Protein 6HQW (pdb70)

Structure (mmCIF, N/CA/C/O backbone):
data_6HQW
#
_entry.id   6HQW
#
_cell.length_a   113.133
_cell.length_b   113.133
_cell.length_c   72.970
_cell.angle_alpha   90.00
_cell.angle_beta   90.00
_cell.angle_gamma   120.00
#
_symmetry.space_group_name_H-M   'P 32'
#
loop_
_entity.id
_entity.type
_entity.pdbx_description
1 polymer 'Cytochrome P450'
2 non-polymer 'PROTOPORPHYRIN IX CONTAINING FE'
#
loop_
_atom_site.group_PDB
_atom_site.id
_atom_site.type_symbol
_atom_site.label_atom_id
_atom_site.label_alt_id
_atom_site.label_comp_id
_atom_site.label_asym_id
_atom_site.label_entity_id
_atom_site.label_seq_id
_atom_site.pdbx_PDB_ins_code
_atom_site.Cartn_x
_atom_site.Cartn_y
_atom_site.Cartn_z
_atom_site.occupancy
_atom_site.B_iso_or_equiv
_atom_site.auth_seq_id
_atom_site.auth_comp_id
_atom_site.auth_asym_id
_atom_site.auth_atom_id
_atom_site.pdbx_PDB_model_num
ATOM 1 N N . SER A 1 39 ? 61.688 -50.910 9.902 1.00 64.62 39 SER A N 1
ATOM 2 C CA . SER A 1 39 ? 60.487 -50.899 10.791 1.00 63.69 39 SER A CA 1
ATOM 3 C C . SER A 1 39 ? 59.371 -51.797 10.234 1.00 60.83 39 SER A C 1
ATOM 4 O O . SER A 1 39 ? 58.240 -51.337 10.045 1.00 67.68 39 SER A O 1
ATOM 7 N N . HIS A 1 40 ? 59.703 -53.074 9.994 1.00 54.16 40 HIS A N 1
ATOM 8 C CA . HIS A 1 40 ? 58.730 -54.130 9.815 1.00 45.98 40 HIS A CA 1
ATOM 9 C C . HIS A 1 40 ? 57.581 -53.878 10.785 1.00 47.11 40 HIS A C 1
ATOM 10 O O . HIS A 1 40 ? 56.429 -53.859 10.356 1.00 57.03 40 HIS A O 1
ATOM 17 N N . PRO A 1 41 ? 57.836 -53.665 12.105 1.00 40.90 41 PRO A N 1
ATOM 18 C CA . PRO A 1 41 ? 56.753 -53.486 13.069 1.00 39.33 41 PRO A CA 1
ATOM 19 C C . PRO A 1 41 ? 55.772 -52.336 12.776 1.00 42.22 41 PRO A C 1
ATOM 20 O O . PRO A 1 41 ? 54.645 -52.443 13.202 1.00 45.47 41 PRO A O 1
ATOM 24 N N . TRP A 1 42 ? 56.176 -51.263 12.072 1.00 43.86 42 TRP A N 1
ATOM 25 C CA . TRP A 1 42 ? 55.216 -50.197 11.717 1.00 43.98 42 TRP A CA 1
ATOM 26 C C . TRP A 1 42 ? 54.901 -50.186 10.208 1.00 44.48 42 TRP A C 1
ATOM 27 O O . TRP A 1 42 ? 54.291 -49.212 9.665 1.00 40.30 42 TRP A O 1
ATOM 38 N N . ASP A 1 43 ? 55.236 -51.296 9.538 1.00 42.51 43 ASP A N 1
ATOM 39 C CA . ASP A 1 43 ? 54.728 -51.559 8.216 1.00 42.65 43 ASP A CA 1
ATOM 40 C C . ASP A 1 43 ? 53.254 -51.960 8.331 1.00 44.99 43 ASP A C 1
ATOM 41 O O . ASP A 1 43 ? 52.937 -53.109 8.618 1.00 48.21 43 ASP A O 1
ATOM 46 N N . VAL A 1 44 ? 52.373 -50.985 8.086 1.00 47.64 44 VAL A N 1
ATOM 47 C CA . VAL A 1 44 ? 50.916 -51.133 8.175 1.00 46.17 44 VAL A CA 1
ATOM 48 C C . VAL A 1 44 ? 50.304 -51.253 6.768 1.00 47.02 44 VAL A C 1
ATOM 49 O O . VAL A 1 44 ? 49.114 -51.007 6.628 1.00 45.23 44 VAL A O 1
ATOM 53 N N . SER A 1 45 ? 51.106 -51.598 5.743 1.00 49.16 45 SER A N 1
ATOM 54 C CA . SER A 1 45 ? 50.588 -51.832 4.368 1.00 49.74 45 SER A CA 1
ATOM 55 C C . SER A 1 45 ? 50.057 -53.269 4.248 1.00 47.99 45 SER A C 1
ATOM 56 O O . SER A 1 45 ? 49.279 -53.562 3.340 1.00 49.15 45 SER A O 1
ATOM 59 N N . ARG A 1 46 ? 50.462 -54.143 5.181 1.00 43.92 46 ARG A N 1
ATOM 60 C CA . ARG A 1 46 ? 49.941 -55.511 5.278 1.00 45.44 46 ARG A CA 1
ATOM 61 C C . ARG A 1 46 ? 48.420 -55.512 5.485 1.00 46.89 46 ARG A C 1
ATOM 62 O O . ARG A 1 46 ? 47.880 -54.779 6.316 1.00 47.11 46 ARG A O 1
ATOM 70 N N . SER A 1 47 ? 47.739 -56.384 4.742 1.00 46.38 47 SER A N 1
ATOM 71 C CA . SER A 1 47 ? 46.302 -56.366 4.665 1.00 45.59 47 SER A CA 1
ATOM 72 C C . SER A 1 47 ? 45.681 -57.161 5.819 1.00 42.69 47 SER A C 1
ATOM 73 O O . SER A 1 47 ? 44.530 -56.910 6.164 1.00 40.84 47 SER A O 1
ATOM 76 N N . ASP A 1 48 ? 46.431 -58.109 6.402 1.00 41.82 48 ASP A N 1
ATOM 77 C CA . ASP A 1 48 ? 45.918 -58.949 7.515 1.00 42.61 48 ASP A CA 1
ATOM 78 C C . ASP A 1 48 ? 45.278 -58.074 8.588 1.00 42.59 48 ASP A C 1
ATOM 79 O O . ASP A 1 48 ? 44.137 -58.324 8.965 1.00 46.60 48 ASP A O 1
ATOM 84 N N . ILE A 1 49 ? 46.005 -57.034 9.022 1.00 42.34 49 ILE A N 1
ATOM 85 C CA . ILE A 1 49 ? 45.678 -56.249 10.221 1.00 37.70 49 ILE A CA 1
ATOM 86 C C . ILE A 1 49 ? 44.356 -55.519 10.021 1.00 36.13 49 ILE A C 1
ATOM 87 O O . ILE A 1 49 ? 43.742 -55.142 10.971 1.00 38.75 49 ILE A O 1
ATOM 92 N N . TYR A 1 50 ? 43.952 -55.309 8.771 1.00 40.57 50 TYR A N 1
ATOM 93 C CA . TYR A 1 50 ? 42.649 -54.715 8.442 1.00 42.62 50 TYR A CA 1
ATOM 94 C C . TYR A 1 50 ? 41.582 -55.811 8.360 1.00 43.80 50 TYR A C 1
ATOM 95 O O . TYR A 1 50 ? 40.462 -55.582 8.758 1.00 44.85 50 TYR A O 1
ATOM 104 N N . VAL A 1 51 ? 41.954 -56.992 7.858 1.00 47.82 51 VAL A N 1
ATOM 105 C CA . VAL A 1 51 ? 41.057 -58.145 7.789 1.00 47.11 51 VAL A CA 1
ATOM 106 C C . VAL A 1 51 ? 40.848 -58.679 9.205 1.00 48.92 51 VAL A C 1
ATOM 107 O O . VAL A 1 51 ? 39.723 -58.934 9.597 1.00 53.55 51 VAL A O 1
ATOM 111 N N . GLU A 1 52 ? 41.950 -58.819 9.952 1.00 46.16 52 GLU A N 1
ATOM 112 C CA . GLU A 1 52 ? 41.938 -59.288 11.333 1.00 45.00 52 GLU A CA 1
ATOM 113 C C . GLU A 1 52 ? 41.509 -58.165 12.283 1.00 46.30 52 GLU A C 1
ATOM 114 O O . GLU A 1 52 ? 41.310 -58.394 13.442 1.00 46.36 52 GLU A O 1
ATOM 120 N N . ASP A 1 53 ? 41.383 -56.942 11.773 1.00 50.53 53 ASP A N 1
ATOM 121 C CA . ASP A 1 53 ? 40.795 -55.820 12.507 1.00 45.91 53 ASP A CA 1
ATOM 122 C C . ASP A 1 53 ? 41.546 -55.627 13.814 1.00 43.60 53 ASP A C 1
ATOM 123 O O . ASP A 1 53 ? 40.935 -55.719 14.860 1.00 48.69 53 ASP A O 1
ATOM 128 N N . ARG A 1 54 ? 42.854 -55.356 13.719 1.00 41.56 54 ARG A N 1
ATOM 129 C CA . ARG A 1 54 ? 43.727 -55.261 14.881 1.00 41.23 54 ARG A CA 1
ATOM 130 C C . ARG A 1 54 ? 44.820 -54.203 14.643 1.00 41.65 54 ARG A C 1
ATOM 131 O O . ARG A 1 54 ? 45.931 -54.323 15.162 1.00 41.76 54 ARG A O 1
ATOM 139 N N . TRP A 1 55 ? 44.477 -53.162 13.871 1.00 42.90 55 TRP A N 1
ATOM 140 C CA . TRP A 1 55 ? 45.392 -52.046 13.489 1.00 43.21 55 TRP A CA 1
ATOM 141 C C . TRP A 1 55 ? 45.434 -50.977 14.596 1.00 43.39 55 TRP A C 1
ATOM 142 O O . TRP A 1 55 ? 46.472 -50.390 14.871 1.00 46.38 55 TRP A O 1
ATOM 153 N N . GLN A 1 56 ? 44.273 -50.735 15.203 1.00 41.14 56 GLN A N 1
ATOM 154 C CA . GLN A 1 56 ? 44.085 -49.964 16.437 1.00 41.02 56 GLN A CA 1
ATOM 155 C C . GLN A 1 56 ? 45.373 -49.869 17.264 1.00 38.39 56 GLN A C 1
ATOM 156 O O . GLN A 1 56 ? 45.961 -48.796 17.294 1.00 43.24 56 GLN A O 1
ATOM 162 N N . PRO A 1 57 ? 45.881 -50.920 17.958 1.00 38.49 57 PRO A N 1
ATOM 163 C CA . PRO A 1 57 ? 47.004 -50.744 18.884 1.00 38.26 57 PRO A CA 1
ATOM 164 C C . PRO A 1 57 ? 48.260 -50.199 18.192 1.00 41.50 57 PRO A C 1
ATOM 165 O O . PRO A 1 57 ? 49.023 -49.463 18.808 1.00 47.32 57 PRO A O 1
ATOM 169 N N . ILE A 1 58 ? 48.436 -50.569 16.915 1.00 43.13 58 ILE A N 1
ATOM 170 C CA . ILE A 1 58 ? 49.617 -50.237 16.113 1.00 43.58 58 ILE A CA 1
ATOM 171 C C . ILE A 1 58 ? 49.643 -48.721 15.817 1.00 41.42 58 ILE A C 1
ATOM 172 O O . ILE A 1 58 ? 50.644 -48.028 16.064 1.00 43.18 58 ILE A O 1
ATOM 177 N N . PHE A 1 59 ? 48.546 -48.192 15.283 1.00 36.10 59 PHE A N 1
ATOM 178 C CA . PHE A 1 59 ? 48.498 -46.796 14.946 1.00 37.78 59 PHE A CA 1
ATOM 179 C C . PHE A 1 59 ? 48.486 -45.931 16.211 1.00 38.12 59 PHE A C 1
ATOM 180 O O . PHE A 1 59 ? 48.828 -44.776 16.149 1.00 41.92 59 PHE A O 1
ATOM 188 N N . ALA A 1 60 ? 48.095 -46.506 17.353 1.00 39.52 60 ALA A N 1
ATOM 189 C CA . ALA A 1 60 ? 48.103 -45.814 18.659 1.00 37.42 60 ALA A CA 1
ATOM 190 C C . ALA A 1 60 ? 49.549 -45.634 19.155 1.00 37.26 60 ALA A C 1
ATOM 191 O O . ALA A 1 60 ? 49.942 -44.569 19.671 1.00 37.02 60 ALA A O 1
ATOM 193 N N . GLU A 1 61 ? 50.341 -46.696 19.004 1.00 34.84 61 GLU A N 1
ATOM 194 C CA . GLU A 1 61 ? 51.741 -46.635 19.303 1.00 36.30 61 GLU A CA 1
ATOM 195 C C . GLU A 1 61 ? 52.366 -45.497 18.481 1.00 37.51 61 GLU A C 1
ATOM 196 O O . GLU A 1 61 ? 53.001 -44.610 19.043 1.00 38.52 61 GLU A O 1
ATOM 202 N N . MET A 1 62 ? 52.154 -45.516 17.163 1.00 38.66 62 MET A N 1
ATOM 203 C CA . MET A 1 62 ? 52.685 -44.485 16.259 1.00 42.05 62 MET A CA 1
ATOM 204 C C . MET A 1 62 ? 52.267 -43.070 16.705 1.00 37.90 62 MET A C 1
ATOM 205 O O . MET A 1 62 ? 53.092 -42.142 16.765 1.00 32.38 62 MET A O 1
ATOM 210 N N . ARG A 1 63 ? 50.974 -42.910 16.987 1.00 35.87 63 ARG A N 1
ATOM 211 C CA . ARG A 1 63 ? 50.388 -41.622 17.340 1.00 39.11 63 ARG A CA 1
ATOM 212 C C . ARG A 1 63 ? 51.030 -41.056 18.622 1.00 42.27 63 ARG A C 1
ATOM 213 O O . ARG A 1 63 ? 51.169 -39.811 18.783 1.00 43.07 63 ARG A O 1
ATOM 221 N N . ALA A 1 64 ? 51.400 -41.969 19.528 1.00 41.31 64 ALA A N 1
ATOM 222 C CA . ALA A 1 64 ? 52.032 -41.658 20.798 1.00 40.84 64 ALA A CA 1
ATOM 223 C C . ALA A 1 64 ? 53.542 -41.378 20.618 1.00 39.70 64 ALA A C 1
ATOM 224 O O . ALA A 1 64 ? 54.034 -40.394 21.125 1.00 40.28 64 ALA A O 1
ATOM 226 N N . LYS A 1 65 ? 54.280 -42.237 19.908 1.00 38.10 65 LYS A N 1
ATOM 227 C CA . LYS A 1 65 ? 55.748 -42.156 19.898 1.00 41.51 65 LYS A CA 1
ATOM 228 C C . LYS A 1 65 ? 56.293 -41.386 18.677 1.00 43.45 65 LYS A C 1
ATOM 229 O O . LYS A 1 65 ? 57.299 -40.688 18.798 1.00 42.75 65 LYS A O 1
ATOM 235 N N . ALA A 1 66 ? 55.661 -41.505 17.501 1.00 47.13 66 ALA A N 1
ATOM 236 C CA . ALA A 1 66 ? 56.185 -40.863 16.258 1.00 43.77 66 ALA A CA 1
ATOM 237 C C . ALA A 1 66 ? 55.104 -40.802 15.181 1.00 42.26 66 ALA A C 1
ATOM 238 O O . ALA A 1 66 ? 55.127 -41.592 14.236 1.00 43.42 66 ALA A O 1
ATOM 240 N N . PRO A 1 67 ? 54.156 -39.841 15.282 1.00 36.52 67 PRO A N 1
ATOM 241 C CA . PRO A 1 67 ? 53.093 -39.677 14.292 1.00 36.81 67 PRO A CA 1
ATOM 242 C C . PRO A 1 67 ? 53.560 -39.722 12.823 1.00 40.92 67 PRO A C 1
ATOM 243 O O . PRO A 1 67 ? 52.823 -40.227 11.922 1.00 41.39 67 PRO A O 1
ATOM 247 N N . VAL A 1 68 ? 54.763 -39.187 12.575 1.00 41.03 68 VAL A N 1
ATOM 248 C CA . VAL A 1 68 ? 55.448 -39.325 11.281 1.00 43.30 68 VAL A CA 1
ATOM 249 C C . VAL A 1 68 ? 56.709 -40.176 11.498 1.00 45.39 68 VAL A C 1
ATOM 250 O O . VAL A 1 68 ? 57.443 -39.976 12.462 1.00 53.39 68 VAL A O 1
ATOM 254 N N . ASN A 1 69 ? 56.921 -41.162 10.622 1.00 45.98 69 ASN A N 1
ATOM 255 C CA . ASN A 1 69 ? 57.949 -42.199 10.812 1.00 43.73 69 ASN A CA 1
ATOM 256 C C . ASN A 1 69 ? 58.152 -42.896 9.473 1.00 42.56 69 ASN A C 1
ATOM 257 O O . ASN A 1 69 ? 57.214 -43.043 8.720 1.00 45.78 69 ASN A O 1
ATOM 262 N N . ARG A 1 70 ? 59.382 -43.307 9.192 1.00 45.08 70 ARG A N 1
ATOM 263 C CA . ARG A 1 70 ? 59.725 -43.843 7.885 1.00 49.47 70 ARG A CA 1
ATOM 264 C C . ARG A 1 70 ? 59.807 -45.379 7.940 1.00 49.55 70 ARG A C 1
ATOM 265 O O . ARG A 1 70 ? 60.469 -45.969 8.796 1.00 51.88 70 ARG A O 1
ATOM 273 N N . VAL A 1 71 ? 59.118 -46.013 6.994 1.00 47.91 71 VAL A N 1
ATOM 274 C CA . VAL A 1 71 ? 59.103 -47.444 6.811 1.00 46.76 71 VAL A CA 1
ATOM 275 C C . VAL A 1 71 ? 60.139 -47.738 5.726 1.00 45.32 71 VAL A C 1
ATOM 276 O O . VAL A 1 71 ? 59.939 -47.318 4.590 1.00 43.70 71 VAL A O 1
ATOM 280 N N . PRO A 1 72 ? 61.317 -48.336 6.054 1.00 44.71 72 PRO A N 1
ATOM 281 C CA . PRO A 1 72 ? 62.402 -48.576 5.086 1.00 43.93 72 PRO A CA 1
ATOM 282 C C . PRO A 1 72 ? 62.171 -49.517 3.893 1.00 47.92 72 PRO A C 1
ATOM 283 O O . PRO A 1 72 ? 62.768 -49.325 2.833 1.00 52.14 72 PRO A O 1
ATOM 287 N N . ASP A 1 73 ? 61.323 -50.528 4.056 1.00 50.41 73 ASP A N 1
ATOM 288 C CA . ASP A 1 73 ? 61.039 -51.433 2.958 1.00 50.88 73 ASP A CA 1
ATOM 289 C C . ASP A 1 73 ? 59.741 -52.200 3.234 1.00 45.52 73 ASP A C 1
ATOM 290 O O . ASP A 1 73 ? 59.367 -52.496 4.384 1.00 45.81 73 ASP A O 1
ATOM 295 N N . SER A 1 74 ? 59.053 -52.506 2.140 1.00 37.39 74 SER A N 1
ATOM 296 C CA . SER A 1 74 ? 57.769 -53.090 2.172 1.00 36.18 74 SER A CA 1
ATOM 297 C C . SER A 1 74 ? 57.445 -53.551 0.763 1.00 37.26 74 SER A C 1
ATOM 298 O O . SER A 1 74 ? 58.055 -53.083 -0.182 1.00 39.95 74 SER A O 1
ATOM 301 N N . PRO A 1 75 ? 56.444 -54.416 0.545 1.00 37.14 75 PRO A N 1
ATOM 302 C CA . PRO A 1 75 ? 56.015 -54.731 -0.811 1.00 39.68 75 PRO A CA 1
ATOM 303 C C . PRO A 1 75 ? 55.688 -53.474 -1.633 1.00 44.27 75 PRO A C 1
ATOM 304 O O . PRO A 1 75 ? 55.302 -53.577 -2.806 1.00 51.25 75 PRO A O 1
ATOM 308 N N . TYR A 1 76 ? 55.833 -52.303 -1.008 1.00 45.30 76 TYR A N 1
ATOM 309 C CA . TYR A 1 76 ? 55.592 -51.029 -1.640 1.00 44.02 76 TYR A CA 1
ATOM 310 C C . TYR A 1 76 ? 56.790 -50.070 -1.477 1.00 44.63 76 TYR A C 1
ATOM 311 O O . TYR A 1 76 ? 56.633 -48.856 -1.513 1.00 51.10 76 TYR A O 1
ATOM 320 N N . GLY A 1 77 ? 57.999 -50.605 -1.308 1.00 43.47 77 GLY A N 1
ATOM 321 C CA . GLY A 1 77 ? 59.187 -49.789 -1.106 1.00 43.00 77 GLY A CA 1
ATOM 322 C C . GLY A 1 77 ? 59.124 -49.046 0.213 1.00 44.52 77 GLY A C 1
ATOM 323 O O . GLY A 1 77 ? 58.322 -49.399 1.070 1.00 47.65 77 GLY A O 1
ATOM 324 N N . ALA A 1 78 ? 59.984 -48.030 0.368 1.00 44.50 78 ALA A N 1
ATOM 325 C CA . ALA A 1 78 ? 59.996 -47.181 1.547 1.00 41.60 78 ALA A CA 1
ATOM 326 C C . ALA A 1 78 ? 58.877 -46.137 1.417 1.00 44.77 78 ALA A C 1
ATOM 327 O O . ALA A 1 78 ? 58.380 -45.877 0.315 1.00 51.81 78 ALA A O 1
ATOM 329 N N . TYR A 1 79 ? 58.465 -45.584 2.565 1.00 42.51 79 TYR A N 1
ATOM 330 C CA . TYR A 1 79 ? 57.375 -44.629 2.658 1.00 39.86 79 TYR A CA 1
ATOM 331 C C . TYR A 1 79 ? 57.235 -44.104 4.103 1.00 38.32 79 TYR A C 1
ATOM 332 O O . TYR A 1 79 ? 57.625 -44.750 5.068 1.00 40.30 79 TYR A O 1
ATOM 341 N N . TRP A 1 80 ? 56.593 -42.948 4.236 1.00 32.77 80 TRP A N 1
ATOM 342 C CA . TRP A 1 80 ? 56.270 -42.381 5.495 1.00 33.51 80 TRP A CA 1
ATOM 343 C C . TRP A 1 80 ? 54.796 -42.610 5.876 1.00 36.56 80 TRP A C 1
ATOM 344 O O . TRP A 1 80 ? 53.833 -42.272 5.146 1.00 34.00 80 TRP A O 1
ATOM 355 N N . ASN A 1 81 ? 54.618 -43.113 7.096 1.00 40.61 81 ASN A N 1
ATOM 356 C CA . ASN A 1 81 ? 53.365 -43.020 7.806 1.00 4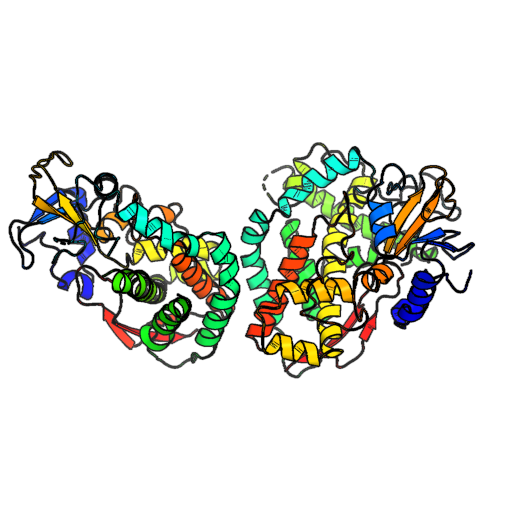0.36 81 ASN A CA 1
ATOM 357 C C . ASN A 1 81 ? 53.151 -41.556 8.208 1.00 42.33 81 ASN A C 1
ATOM 358 O O . ASN A 1 81 ? 54.067 -40.937 8.736 1.00 49.75 81 ASN A O 1
ATOM 363 N N . VAL A 1 82 ? 51.973 -41.011 7.896 1.00 37.85 82 VAL A N 1
ATOM 364 C CA . VAL A 1 82 ? 51.470 -39.799 8.500 1.00 38.27 82 VAL A CA 1
ATOM 365 C C . VAL A 1 82 ? 50.179 -40.188 9.220 1.00 42.09 82 VAL A C 1
ATOM 366 O O . VAL A 1 82 ? 49.168 -40.569 8.560 1.00 39.51 82 VAL A O 1
ATOM 370 N N . ALA A 1 83 ? 50.205 -40.088 10.557 1.00 41.05 83 ALA A N 1
ATOM 371 C CA . ALA A 1 83 ? 49.283 -40.867 11.369 1.00 39.77 83 ALA A CA 1
ATOM 372 C C . ALA A 1 83 ? 48.392 -40.017 12.283 1.00 36.54 83 ALA A C 1
ATOM 373 O O . ALA A 1 83 ? 47.439 -40.547 12.826 1.00 36.12 83 ALA A O 1
ATOM 375 N N . SER A 1 84 ? 48.700 -38.733 12.469 1.00 35.56 84 SER A N 1
ATOM 376 C CA . SER A 1 84 ? 47.928 -37.893 13.385 1.00 36.37 84 SER A CA 1
ATOM 377 C C . SER A 1 84 ? 46.908 -37.091 12.586 1.00 36.33 84 SER A C 1
ATOM 378 O O . SER A 1 84 ? 46.924 -37.063 11.373 1.00 35.32 84 SER A O 1
ATOM 381 N N . HIS A 1 85 ? 46.008 -36.430 13.298 1.00 39.76 85 HIS A N 1
ATOM 382 C CA . HIS A 1 85 ? 44.956 -35.698 12.633 1.00 40.37 85 HIS A CA 1
ATOM 383 C C . HIS A 1 85 ? 45.563 -34.445 11.975 1.00 41.34 85 HIS A C 1
ATOM 384 O O . HIS A 1 85 ? 45.348 -34.208 10.808 1.00 40.45 85 HIS A O 1
ATOM 391 N N . LYS A 1 86 ? 46.390 -33.704 12.723 1.00 44.85 86 LYS A N 1
ATOM 392 C CA . LYS A 1 86 ? 46.895 -32.377 12.326 1.00 48.57 86 LYS A CA 1
ATOM 393 C C . LYS A 1 86 ? 47.890 -32.501 11.160 1.00 49.20 86 LYS A C 1
ATOM 394 O O . LYS A 1 86 ? 47.881 -31.657 10.244 1.00 47.63 86 LYS A O 1
ATOM 400 N N . ALA A 1 87 ? 48.732 -33.547 11.190 1.00 45.34 87 ALA A N 1
ATOM 401 C CA . ALA A 1 87 ? 49.747 -33.783 10.137 1.00 43.15 87 ALA A CA 1
ATOM 402 C C . ALA A 1 87 ? 49.084 -34.138 8.793 1.00 40.62 87 ALA A C 1
ATOM 403 O O . ALA A 1 87 ? 49.580 -33.770 7.735 1.00 41.01 87 ALA A O 1
ATOM 405 N N . ILE A 1 88 ? 47.974 -34.876 8.821 1.00 35.78 88 ILE A N 1
ATOM 406 C CA . ILE A 1 88 ? 47.266 -35.152 7.595 1.00 35.95 88 ILE A CA 1
ATOM 407 C C . ILE A 1 88 ? 46.694 -33.844 7.060 1.00 37.55 88 ILE A C 1
ATOM 408 O O . ILE A 1 88 ? 46.811 -33.570 5.884 1.00 39.75 88 ILE A O 1
ATOM 413 N N . MET A 1 89 ? 46.005 -33.091 7.922 1.00 39.38 89 MET A N 1
ATOM 414 C CA . MET A 1 89 ? 45.396 -31.852 7.510 1.00 37.77 89 MET A CA 1
ATOM 415 C C . MET A 1 89 ? 46.502 -30.944 6.971 1.00 37.01 89 MET A C 1
ATOM 416 O O . MET A 1 89 ? 46.348 -30.317 5.929 1.00 37.58 89 MET A O 1
ATOM 421 N N . HIS A 1 90 ? 47.637 -30.926 7.675 1.00 34.62 90 HIS A N 1
ATOM 422 C CA . HIS A 1 90 ? 48.774 -30.130 7.257 1.00 36.44 90 HIS A CA 1
ATOM 423 C C . HIS A 1 90 ? 49.229 -30.497 5.838 1.00 36.75 90 HIS A C 1
ATOM 424 O O . HIS A 1 90 ? 49.258 -29.643 4.971 1.00 40.42 90 HIS A O 1
ATOM 431 N N . VAL A 1 91 ? 49.627 -31.758 5.644 1.00 36.45 91 VAL A N 1
ATOM 432 C CA . VAL A 1 91 ? 50.169 -32.253 4.407 1.00 35.31 91 VAL A CA 1
ATOM 433 C C . VAL A 1 91 ? 49.202 -31.899 3.287 1.00 35.23 91 VAL A C 1
ATOM 434 O O . VAL A 1 91 ? 49.603 -31.520 2.199 1.00 42.23 91 VAL A O 1
ATOM 438 N N . GLU A 1 92 ? 47.917 -32.088 3.567 1.00 33.73 92 GLU A N 1
ATOM 439 C CA . GLU A 1 92 ? 46.928 -32.176 2.538 1.00 33.83 92 GLU A CA 1
ATOM 440 C C . GLU A 1 92 ? 46.622 -30.743 2.090 1.00 31.33 92 GLU A C 1
ATOM 441 O O . GLU A 1 92 ? 46.169 -30.504 0.986 1.00 28.94 92 GLU A O 1
ATOM 447 N N . SER A 1 93 ? 46.920 -29.785 2.969 1.00 31.88 93 SER A N 1
ATOM 448 C CA . SER A 1 93 ? 46.792 -28.366 2.666 1.00 33.26 93 SER A CA 1
ATOM 449 C C . SER A 1 93 ? 48.005 -27.796 1.895 1.00 33.12 93 SER A C 1
ATOM 450 O O . SER A 1 93 ? 47.979 -26.620 1.608 1.00 34.38 93 SER A O 1
ATOM 453 N N . LEU A 1 94 ? 49.055 -28.580 1.584 1.00 32.11 94 LEU A N 1
ATOM 454 C CA . LEU A 1 94 ? 50.143 -28.128 0.673 1.00 34.72 94 LEU A CA 1
ATOM 455 C C . LEU A 1 94 ? 50.323 -29.143 -0.451 1.00 33.73 94 LEU A C 1
ATOM 456 O O . LEU A 1 94 ? 51.206 -29.995 -0.389 1.00 32.32 94 LEU A O 1
ATOM 461 N N . PRO A 1 95 ? 49.494 -29.077 -1.511 1.00 32.99 95 PRO A N 1
ATOM 462 C CA . PRO A 1 95 ? 49.604 -29.988 -2.651 1.00 34.24 95 PRO A CA 1
ATOM 463 C C . PRO A 1 95 ? 50.742 -29.719 -3.644 1.00 36.68 95 PRO A C 1
ATOM 464 O O . PRO A 1 95 ? 51.171 -30.610 -4.345 1.00 33.86 95 PRO A O 1
ATOM 468 N N . GLU A 1 96 ? 51.216 -28.477 -3.704 1.00 48.67 96 GLU A N 1
ATOM 469 C CA . GLU A 1 96 ? 52.362 -28.120 -4.570 1.00 54.15 96 GLU A CA 1
ATOM 470 C C . GLU A 1 96 ? 53.637 -28.832 -4.063 1.00 51.19 96 GLU A C 1
ATOM 471 O O . GLU A 1 96 ? 54.546 -29.130 -4.852 1.00 50.06 96 GLU A O 1
ATOM 477 N N . LEU A 1 97 ? 53.652 -29.142 -2.756 1.00 48.90 97 LEU A N 1
ATOM 478 C CA . LEU A 1 97 ? 54.783 -29.656 -1.976 1.00 43.87 97 LEU A CA 1
ATOM 479 C C . LEU A 1 97 ? 54.580 -31.138 -1.618 1.00 43.44 97 LEU A C 1
ATOM 480 O O . LEU A 1 97 ? 55.536 -31.889 -1.512 1.00 49.10 97 LEU A O 1
ATOM 485 N N . PHE A 1 98 ? 53.333 -31.555 -1.386 1.00 37.63 98 PHE A N 1
ATOM 486 C CA . PHE A 1 98 ? 53.004 -32.979 -1.352 1.00 36.08 98 PHE A CA 1
ATOM 487 C C . PHE A 1 98 ? 52.038 -33.278 -2.506 1.00 32.48 98 PHE A C 1
ATOM 488 O O . PHE A 1 98 ? 50.817 -33.061 -2.389 1.00 37.02 98 PHE A O 1
ATOM 496 N N . SER A 1 99 ? 52.594 -33.731 -3.626 1.00 27.59 99 SER A N 1
ATOM 497 C CA . SER A 1 99 ? 51.846 -33.841 -4.859 1.00 27.76 99 SER A CA 1
ATOM 498 C C . SER A 1 99 ? 51.042 -35.125 -4.848 1.00 29.32 99 SER A C 1
ATOM 499 O O . SER A 1 99 ? 51.450 -36.144 -4.254 1.00 32.18 99 SER A O 1
ATOM 502 N N . SER A 1 100 ? 49.936 -35.067 -5.588 1.00 30.45 100 SER A N 1
ATOM 503 C CA . SER A 1 100 ? 49.060 -36.181 -5.746 1.00 31.24 100 SER A CA 1
ATOM 504 C C . SER A 1 100 ? 48.951 -36.534 -7.233 1.00 32.76 100 SER A C 1
ATOM 505 O O . SER A 1 100 ? 48.033 -37.217 -7.630 1.00 35.68 100 SER A O 1
ATOM 508 N N . SER A 1 101 ? 49.948 -36.106 -8.024 1.00 35.73 101 SER A N 1
ATOM 509 C CA . SER A 1 101 ? 50.024 -36.315 -9.485 1.00 35.27 101 SER A CA 1
ATOM 510 C C . SER A 1 101 ? 50.383 -37.771 -9.811 1.00 34.18 101 SER A C 1
ATOM 511 O O . SER A 1 101 ? 51.327 -38.319 -9.253 1.00 30.99 101 SER A O 1
ATOM 514 N N . TRP A 1 102 ? 49.638 -38.353 -10.758 1.00 35.21 102 TRP A N 1
ATOM 515 C CA . TRP A 1 102 ? 49.936 -39.659 -11.388 1.00 37.60 102 TRP A CA 1
ATOM 516 C C . TRP A 1 102 ? 51.383 -39.792 -11.918 1.00 37.17 102 TRP A C 1
ATOM 517 O O . TRP A 1 102 ? 51.971 -40.882 -11.893 1.00 36.08 102 TRP A O 1
ATOM 528 N N . GLN A 1 103 ? 51.962 -38.697 -12.406 1.00 36.65 103 GLN A N 1
ATOM 529 C CA . GLN A 1 103 ? 53.342 -38.670 -12.841 1.00 37.88 103 GLN A CA 1
ATOM 530 C C . GLN A 1 103 ? 54.246 -39.226 -11.737 1.00 39.94 103 GLN A C 1
ATOM 531 O O . GLN A 1 103 ? 55.042 -40.115 -11.985 1.00 43.27 103 GLN A O 1
ATOM 537 N N . TYR A 1 104 ? 54.104 -38.690 -10.521 1.00 45.42 104 TYR A N 1
ATOM 538 C CA . TYR A 1 104 ? 54.883 -39.121 -9.341 1.00 41.72 104 TYR A CA 1
ATOM 539 C C . TYR A 1 104 ? 54.449 -40.494 -8.865 1.00 38.27 104 TYR A C 1
ATOM 540 O O . TYR A 1 104 ? 55.204 -41.130 -8.201 1.00 43.32 104 TYR A O 1
ATOM 549 N N . GLY A 1 105 ? 53.206 -40.886 -9.146 1.00 38.67 105 GLY A N 1
ATOM 550 C CA . GLY A 1 105 ? 52.772 -42.272 -8.874 1.00 41.09 105 GLY A CA 1
ATOM 551 C C . GLY A 1 105 ? 51.302 -42.439 -8.516 1.00 38.81 105 GLY A C 1
ATOM 552 O O . GLY A 1 105 ? 50.866 -43.572 -8.267 1.00 36.08 105 GLY A O 1
ATOM 553 N N . GLY A 1 106 ? 50.550 -41.330 -8.484 1.00 39.55 106 GLY A N 1
ATOM 554 C CA . GLY A 1 106 ? 49.137 -41.323 -8.112 1.00 42.02 106 GLY A CA 1
ATOM 555 C C . GLY A 1 106 ? 48.944 -41.257 -6.605 1.00 44.04 106 GLY A C 1
ATOM 556 O O . GLY A 1 106 ? 49.889 -40.929 -5.840 1.00 48.77 106 GLY A O 1
ATOM 557 N N . ILE A 1 107 ? 47.736 -41.611 -6.164 1.00 41.98 107 ILE A N 1
ATOM 558 C CA . ILE A 1 107 ? 47.278 -41.214 -4.840 1.00 46.83 107 ILE A CA 1
ATOM 559 C C . ILE A 1 107 ? 47.149 -42.425 -3.911 1.00 46.32 107 ILE A C 1
ATOM 560 O O . ILE A 1 107 ? 46.598 -42.288 -2.838 1.00 43.78 107 ILE A O 1
ATOM 565 N N . THR A 1 108 ? 47.691 -43.578 -4.316 1.00 48.12 108 THR A N 1
ATOM 566 C CA . THR A 1 108 ? 47.648 -44.810 -3.524 1.00 48.92 108 THR A CA 1
ATOM 567 C C . THR A 1 108 ? 49.068 -45.169 -3.056 1.00 46.91 108 THR A C 1
ATOM 568 O O . THR A 1 108 ? 50.024 -44.553 -3.479 1.00 49.10 108 THR A O 1
ATOM 572 N N . ILE A 1 109 ? 49.195 -46.210 -2.228 1.00 42.65 109 ILE A N 1
ATOM 573 C CA . ILE A 1 109 ? 50.503 -46.633 -1.693 1.00 43.33 109 ILE A CA 1
ATOM 574 C C . ILE A 1 109 ? 51.280 -47.505 -2.718 1.00 47.47 109 ILE A C 1
ATOM 575 O O . ILE A 1 109 ? 52.477 -47.769 -2.585 1.00 42.62 109 ILE A O 1
ATOM 580 N N . GLY A 1 110 ? 50.608 -47.950 -3.779 1.00 52.32 110 GLY A N 1
ATOM 581 C CA . GLY A 1 110 ? 51.253 -48.663 -4.863 1.00 56.03 110 GLY A CA 1
ATOM 582 C C . GLY A 1 110 ? 51.813 -47.738 -5.934 1.00 57.56 110 GLY A C 1
ATOM 583 O O . GLY A 1 110 ? 51.293 -46.645 -6.151 1.00 61.32 110 GLY A O 1
ATOM 584 N N . ASP A 1 111 ? 52.863 -48.229 -6.608 1.00 59.80 111 ASP A N 1
ATOM 585 C CA . ASP A 1 111 ? 53.561 -47.583 -7.686 1.00 63.08 111 ASP A CA 1
ATOM 586 C C . ASP A 1 111 ? 53.637 -48.546 -8.868 1.00 75.28 111 ASP A C 1
ATOM 587 O O . ASP A 1 111 ? 53.873 -49.738 -8.687 1.00 84.13 111 ASP A O 1
ATOM 592 N N . PRO A 1 112 ? 53.479 -48.042 -10.114 1.00 82.65 112 PRO A N 1
ATOM 593 C CA . PRO A 1 112 ? 53.245 -48.876 -11.296 1.00 80.07 112 PRO A CA 1
ATOM 594 C C . PRO A 1 112 ? 54.029 -50.168 -11.530 1.00 82.64 112 PRO A C 1
ATOM 595 O O . PRO A 1 112 ? 53.442 -51.244 -11.580 1.00 70.89 112 PRO A O 1
ATOM 599 N N . PRO A 1 113 ? 55.358 -50.119 -11.777 1.00 103.67 113 PRO A N 1
ATOM 600 C CA . PRO A 1 113 ? 55.993 -51.108 -12.647 1.00 105.22 113 PRO A CA 1
ATOM 601 C C . PRO A 1 113 ? 56.296 -52.437 -11.937 1.00 98.66 113 PRO A C 1
ATOM 602 O O . PRO A 1 113 ? 55.375 -53.237 -11.762 1.00 92.65 113 PRO A O 1
ATOM 606 N N . GLU A 1 114 ? 57.537 -52.558 -11.438 1.00 99.27 114 GLU A N 1
ATOM 607 C CA . GLU A 1 114 ? 58.408 -53.768 -11.390 1.00 102.45 114 GLU A CA 1
ATOM 608 C C . GLU A 1 114 ? 59.507 -53.538 -12.448 1.00 102.67 114 GLU A C 1
ATOM 609 O O . GLU A 1 114 ? 60.299 -52.603 -12.269 1.00 89.61 114 GLU A O 1
ATOM 615 N N . ASP A 1 115 ? 59.579 -54.360 -13.512 1.00 100.86 115 ASP A N 1
ATOM 616 C CA . ASP A 1 115 ? 60.273 -53.981 -14.764 1.00 105.65 115 ASP A CA 1
ATOM 617 C C . ASP A 1 115 ? 59.235 -53.510 -15.798 1.00 105.90 115 ASP A C 1
ATOM 618 O O . ASP A 1 115 ? 59.167 -52.315 -16.084 1.00 112.56 115 ASP A O 1
ATOM 623 N N . VAL A 1 116 ? 58.451 -54.449 -16.351 1.00 98.74 116 VAL A N 1
ATOM 624 C CA . VAL A 1 116 ? 57.291 -54.190 -17.252 1.00 98.16 116 VAL A CA 1
ATOM 625 C C . VAL A 1 116 ? 57.738 -53.655 -18.622 1.00 96.11 116 VAL A C 1
ATOM 626 O O . VAL A 1 116 ? 58.830 -53.111 -18.795 1.00 83.36 116 VAL A O 1
ATOM 630 N N . ASP A 1 117 ? 56.829 -53.809 -19.591 1.00 101.11 117 ASP A N 1
ATOM 631 C CA . ASP A 1 117 ? 57.093 -53.558 -20.995 1.00 109.86 117 ASP A CA 1
ATOM 632 C C . ASP A 1 117 ? 56.843 -52.085 -21.284 1.00 118.02 117 ASP A C 1
ATOM 633 O O . ASP A 1 117 ? 56.107 -51.422 -20.551 1.00 124.65 117 ASP A O 1
ATOM 638 N N . PRO A 1 118 ? 57.442 -51.538 -22.365 1.00 118.77 118 PRO A N 1
ATOM 639 C CA . PRO A 1 118 ? 57.392 -50.105 -22.637 1.00 124.41 118 PRO A CA 1
ATOM 640 C C . PRO A 1 118 ? 56.017 -49.688 -23.167 1.00 131.18 118 PRO A C 1
ATOM 641 O O . PRO A 1 118 ? 55.086 -50.482 -23.140 1.00 138.13 118 PRO A O 1
ATOM 645 N N . GLN A 1 119 ? 55.951 -48.449 -23.664 1.00 135.60 119 GLN A N 1
ATOM 646 C CA . GLN A 1 119 ? 54.760 -47.767 -24.191 1.00 133.51 119 GLN A CA 1
ATOM 647 C C . GLN A 1 119 ? 53.857 -48.679 -25.038 1.00 132.04 119 GLN A C 1
ATOM 648 O O . GLN A 1 119 ? 52.688 -48.350 -25.262 1.00 120.49 119 GLN A O 1
ATOM 654 N N . LYS A 1 120 ? 54.400 -49.795 -25.532 1.00 139.43 120 LYS A N 1
ATOM 655 C CA . LYS A 1 120 ? 53.596 -50.848 -26.150 1.00 141.62 120 LYS A CA 1
ATOM 656 C C . LYS A 1 120 ? 52.700 -51.539 -25.100 1.00 146.59 120 LYS A C 1
ATOM 657 O O . LYS A 1 120 ? 51.664 -52.096 -25.473 1.00 149.30 120 LYS A O 1
ATOM 663 N N . LEU A 1 121 ? 53.099 -51.526 -23.812 1.00 141.32 121 LEU A N 1
ATOM 664 C CA . LEU A 1 121 ? 52.237 -51.962 -22.669 1.00 133.68 121 LEU A CA 1
ATOM 665 C C . LEU A 1 121 ? 52.430 -51.077 -21.419 1.00 133.07 121 LEU A C 1
ATOM 666 O O . LEU A 1 121 ? 51.945 -51.424 -20.341 1.00 116.88 121 LEU A O 1
ATOM 671 N N . ALA A 1 122 ? 53.085 -49.914 -21.557 1.00 140.63 122 ALA A N 1
ATOM 672 C CA . ALA A 1 122 ? 53.125 -48.888 -20.493 1.00 132.99 122 ALA A CA 1
ATOM 673 C C . ALA A 1 122 ? 51.934 -47.939 -20.693 1.00 130.30 122 ALA A C 1
ATOM 674 O O . ALA A 1 122 ? 52.045 -46.725 -20.481 1.00 119.87 122 ALA A O 1
ATOM 676 N N . GLU A 1 123 ? 50.804 -48.532 -21.112 1.00 126.11 123 GLU A N 1
ATOM 677 C CA . GLU A 1 123 ? 49.522 -47.873 -21.341 1.00 118.63 123 GLU A CA 1
ATOM 678 C C . GLU A 1 123 ? 48.700 -47.914 -20.047 1.00 118.51 123 GLU A C 1
ATOM 679 O O . GLU A 1 123 ? 47.710 -47.194 -19.918 1.00 117.68 123 GLU A O 1
ATOM 685 N N . ARG A 1 124 ? 49.134 -48.775 -19.114 1.00 116.46 124 ARG A N 1
ATOM 686 C CA . ARG A 1 124 ? 48.404 -49.158 -17.905 1.00 109.09 124 ARG A CA 1
ATOM 687 C C . ARG A 1 124 ? 48.009 -47.922 -17.076 1.00 109.55 124 ARG A C 1
ATOM 688 O O . ARG A 1 124 ? 46.813 -47.683 -16.883 1.00 112.04 124 ARG A O 1
ATOM 696 N N . GLN A 1 125 ? 48.998 -47.154 -16.588 1.00 101.31 125 GLN A N 1
ATOM 697 C CA . GLN A 1 125 ? 48.768 -46.123 -15.555 1.00 101.30 125 GLN A CA 1
ATOM 698 C C . GLN A 1 125 ? 47.736 -45.092 -16.038 1.00 106.76 125 GLN A C 1
ATOM 699 O O . GLN A 1 125 ? 47.776 -44.656 -17.198 1.00 97.08 125 GLN A O 1
ATOM 705 N N . LEU A 1 126 ? 46.821 -44.708 -15.132 1.00 105.45 126 LEU A N 1
ATOM 706 C CA . LEU A 1 126 ? 45.643 -43.908 -15.483 1.00 94.66 126 LEU A CA 1
ATOM 707 C C . LEU A 1 126 ? 45.712 -42.537 -14.813 1.00 88.02 126 LEU A C 1
ATOM 708 O O . LEU A 1 126 ? 45.740 -42.436 -13.584 1.00 87.84 126 LEU A O 1
ATOM 713 N N . PRO A 1 127 ? 45.763 -41.447 -15.614 1.00 74.08 127 PRO A N 1
ATOM 714 C CA . PRO A 1 127 ? 45.645 -40.090 -15.097 1.00 67.48 127 PRO A CA 1
ATOM 715 C C . PRO A 1 127 ? 44.178 -39.746 -14.842 1.00 62.64 127 PRO A C 1
ATOM 716 O O . PRO A 1 127 ? 43.319 -40.079 -15.647 1.00 58.45 127 PRO A O 1
ATOM 720 N N . MET A 1 128 ? 43.948 -39.048 -13.730 1.00 58.56 128 MET A N 1
ATOM 721 C CA . MET A 1 128 ? 42.633 -38.736 -13.192 1.00 49.96 128 MET A CA 1
ATOM 722 C C . MET A 1 128 ? 42.797 -37.510 -12.294 1.00 46.01 128 MET A C 1
ATOM 723 O O . MET A 1 128 ? 43.879 -37.318 -11.750 1.00 47.07 128 MET A O 1
ATOM 728 N N . PHE A 1 129 ? 41.752 -36.692 -12.135 1.00 43.32 129 PHE A N 1
ATOM 729 C CA . PHE A 1 129 ? 41.936 -35.406 -11.452 1.00 42.56 129 PHE A CA 1
ATOM 730 C C . PHE A 1 129 ? 42.272 -35.578 -9.956 1.00 41.63 129 PHE A C 1
ATOM 731 O O . PHE A 1 129 ? 43.023 -34.742 -9.382 1.00 35.34 129 PHE A O 1
ATOM 739 N N . ILE A 1 130 ? 41.802 -36.671 -9.337 1.00 36.95 130 ILE A N 1
ATOM 740 C CA . ILE A 1 130 ? 42.203 -36.959 -7.979 1.00 37.51 130 ILE A CA 1
ATOM 741 C C . ILE A 1 130 ? 43.728 -37.024 -7.925 1.00 41.84 130 ILE A C 1
ATOM 742 O O . ILE A 1 130 ? 44.328 -36.700 -6.884 1.00 50.13 130 ILE A O 1
ATOM 747 N N . ALA A 1 131 ? 44.324 -37.488 -9.034 1.00 43.28 131 ALA A N 1
ATOM 748 C CA . ALA A 1 131 ? 45.774 -37.645 -9.195 1.00 42.06 131 ALA A CA 1
ATOM 749 C C . ALA A 1 131 ? 46.311 -36.565 -10.130 1.00 40.33 131 ALA A C 1
ATOM 750 O O . ALA A 1 131 ? 47.153 -36.889 -10.962 1.00 39.67 131 ALA A O 1
ATOM 752 N N . MET A 1 132 ? 45.837 -35.319 -9.970 1.00 38.94 132 MET A N 1
ATOM 753 C CA . MET A 1 132 ? 46.402 -34.182 -10.699 1.00 41.35 132 MET A CA 1
ATOM 754 C C . MET A 1 132 ? 46.675 -33.025 -9.752 1.00 39.90 132 MET A C 1
ATOM 755 O O . MET A 1 132 ? 45.901 -32.774 -8.855 1.00 36.69 132 MET A O 1
ATOM 760 N N . ASP A 1 133 ? 47.778 -32.325 -10.022 1.00 43.08 133 ASP A N 1
ATOM 761 C CA . ASP A 1 133 ? 48.109 -31.088 -9.347 1.00 44.17 133 ASP A CA 1
ATOM 762 C C . ASP A 1 133 ? 47.253 -29.971 -9.958 1.00 44.36 133 ASP A C 1
ATOM 763 O O . ASP A 1 133 ? 46.653 -30.128 -11.014 1.00 48.41 133 ASP A O 1
ATOM 768 N N . ARG A 1 134 ? 47.180 -28.840 -9.265 1.00 43.19 134 ARG A N 1
ATOM 769 C CA . ARG A 1 134 ? 46.711 -27.642 -9.880 1.00 43.79 134 ARG A CA 1
ATOM 770 C C . ARG A 1 134 ? 47.739 -27.257 -10.935 1.00 46.64 134 ARG A C 1
ATOM 771 O O . ARG A 1 134 ? 48.911 -27.607 -10.789 1.00 46.88 134 ARG A O 1
ATOM 779 N N . PRO A 1 135 ? 47.311 -26.538 -11.987 1.00 52.87 135 PRO A N 1
ATOM 780 C CA . PRO A 1 135 ? 45.959 -26.031 -12.160 1.00 53.56 135 PRO A CA 1
ATOM 781 C C . PRO A 1 135 ? 44.994 -26.996 -12.850 1.00 56.14 135 PRO A C 1
ATOM 782 O O . PRO A 1 135 ? 43.812 -26.678 -12.942 1.00 62.20 135 PRO A O 1
ATOM 786 N N . ASP A 1 136 ? 45.512 -28.132 -13.334 1.00 53.55 136 ASP A N 1
ATOM 787 C CA . ASP A 1 136 ? 44.717 -29.095 -14.078 1.00 53.91 136 ASP A CA 1
ATOM 788 C C . ASP A 1 136 ? 43.573 -29.621 -13.206 1.00 50.32 136 ASP A C 1
ATOM 789 O O . ASP A 1 136 ? 42.454 -29.729 -13.664 1.00 54.38 136 ASP A O 1
ATOM 794 N N . HIS A 1 137 ? 43.866 -29.906 -11.939 1.00 45.86 137 HIS A N 1
ATOM 795 C CA . HIS A 1 137 ? 42.888 -30.442 -11.027 1.00 44.00 137 HIS A CA 1
ATOM 796 C C . HIS A 1 137 ? 41.691 -29.500 -10.922 1.00 43.63 137 HIS A C 1
ATOM 797 O O . HIS A 1 137 ? 40.567 -29.932 -10.864 1.00 47.03 137 HIS A O 1
ATOM 804 N N . THR A 1 138 ? 41.951 -28.203 -10.844 1.00 45.66 138 THR A N 1
ATOM 805 C CA . THR A 1 138 ? 40.904 -27.249 -10.518 1.00 49.50 138 THR A CA 1
ATOM 806 C C . THR A 1 138 ? 39.809 -27.285 -11.598 1.00 47.59 138 THR A C 1
ATOM 807 O O . THR A 1 138 ? 38.643 -27.466 -11.286 1.00 44.89 138 THR A O 1
ATOM 811 N N . GLY A 1 139 ? 40.209 -27.194 -12.870 1.00 51.36 139 GLY A N 1
ATOM 812 C CA . GLY A 1 139 ? 39.283 -27.149 -14.009 1.00 48.58 139 GLY A CA 1
ATOM 813 C C . GLY A 1 139 ? 38.507 -28.439 -14.180 1.00 47.99 139 GLY A C 1
ATOM 814 O O . GLY A 1 139 ? 37.376 -28.432 -14.617 1.00 51.05 139 GLY A O 1
ATOM 815 N N . GLN A 1 140 ? 39.142 -29.554 -13.823 1.00 52.39 140 GLN A N 1
ATOM 816 C CA . GLN A 1 140 ? 38.554 -30.883 -13.892 1.00 53.17 140 GLN A CA 1
ATOM 817 C C . GLN A 1 140 ? 37.523 -31.077 -12.761 1.00 50.59 140 GLN A C 1
ATOM 818 O O . GLN A 1 140 ? 36.442 -31.568 -13.021 1.00 55.11 140 GLN A O 1
ATOM 824 N N . ARG A 1 141 ? 37.843 -30.685 -11.519 1.00 47.59 141 ARG A N 1
ATOM 825 C CA . ARG A 1 141 ? 36.887 -30.788 -10.388 1.00 50.79 141 ARG A CA 1
ATOM 826 C C . ARG A 1 141 ? 35.657 -29.911 -10.676 1.00 53.22 141 ARG A C 1
ATOM 827 O O . ARG A 1 141 ? 34.522 -30.332 -10.443 1.00 50.34 141 ARG A O 1
ATOM 835 N N . ARG A 1 142 ? 35.890 -28.702 -11.199 1.00 58.53 142 ARG A N 1
ATOM 836 C CA . ARG A 1 142 ? 34.845 -27.686 -11.359 1.00 64.15 142 ARG A CA 1
ATOM 837 C C . ARG A 1 142 ? 33.741 -28.198 -12.301 1.00 65.98 142 ARG A C 1
ATOM 838 O O . ARG A 1 142 ? 32.620 -27.679 -12.269 1.00 66.67 142 ARG A O 1
ATOM 846 N N . THR A 1 143 ? 34.048 -29.224 -13.112 1.00 67.05 143 THR A N 1
ATOM 847 C CA . THR A 1 143 ? 33.146 -29.712 -14.191 1.00 64.86 143 THR A CA 1
ATOM 848 C C . THR A 1 143 ? 32.305 -30.929 -13.764 1.00 61.45 143 THR A C 1
ATOM 849 O O . THR A 1 143 ? 31.488 -31.393 -14.535 1.00 58.28 143 THR A O 1
ATOM 853 N N . VAL A 1 144 ? 32.541 -31.461 -12.558 1.00 63.39 144 VAL A N 1
ATOM 854 C CA . VAL A 1 144 ? 31.701 -32.507 -11.949 1.00 55.67 144 VAL A CA 1
ATOM 855 C C . VAL A 1 144 ? 31.023 -31.954 -10.694 1.00 51.49 144 VAL A C 1
ATOM 856 O O . VAL A 1 144 ? 30.107 -32.584 -10.186 1.00 50.83 144 VAL A O 1
ATOM 860 N N . ALA A 1 145 ? 31.484 -30.797 -10.203 1.00 47.48 145 ALA A N 1
ATOM 861 C CA . ALA A 1 145 ? 31.096 -30.313 -8.880 1.00 46.10 145 ALA A CA 1
ATOM 862 C C . ALA A 1 145 ? 29.615 -29.940 -8.830 1.00 48.30 145 ALA A C 1
ATOM 863 O O . ALA A 1 145 ? 28.984 -30.210 -7.805 1.00 46.48 145 ALA A O 1
ATOM 865 N N . PRO A 1 146 ? 29.021 -29.317 -9.889 1.00 52.36 146 PRO A N 1
ATOM 866 C CA . PRO A 1 146 ? 27.614 -28.878 -9.860 1.00 54.32 146 PRO A CA 1
ATOM 867 C C . PRO A 1 146 ? 26.547 -29.980 -9.694 1.00 52.92 146 PRO A C 1
ATOM 868 O O . PRO A 1 146 ? 25.428 -29.694 -9.320 1.00 53.95 146 PRO A O 1
ATOM 872 N N . ALA A 1 147 ? 26.916 -31.233 -9.970 1.00 54.65 147 ALA A N 1
ATOM 873 C CA . ALA A 1 147 ? 26.073 -32.402 -9.725 1.00 53.05 147 ALA A CA 1
ATOM 874 C C . ALA A 1 147 ? 25.967 -32.707 -8.227 1.00 52.33 147 ALA A C 1
ATOM 875 O O . ALA A 1 147 ? 25.309 -33.683 -7.886 1.00 55.16 147 ALA A O 1
ATOM 877 N N . PHE A 1 148 ? 26.676 -31.936 -7.379 1.00 51.17 148 PHE A N 1
ATOM 878 C CA . PHE A 1 148 ? 26.810 -32.188 -5.937 1.00 50.05 148 PHE A CA 1
ATOM 879 C C . PHE A 1 148 ? 26.659 -30.897 -5.142 1.00 50.95 148 PHE A C 1
ATOM 880 O O . PHE A 1 148 ? 27.090 -30.842 -4.013 1.00 50.84 148 PHE A O 1
ATOM 888 N N . THR A 1 149 ? 26.028 -29.884 -5.746 1.00 58.74 149 THR A N 1
ATOM 889 C CA . THR A 1 149 ? 25.574 -28.677 -5.046 1.00 55.44 149 THR A CA 1
ATOM 890 C C . THR A 1 149 ? 24.455 -29.109 -4.093 1.00 51.54 149 THR A C 1
ATOM 891 O O . THR A 1 149 ? 23.809 -30.120 -4.356 1.00 58.67 149 THR A O 1
ATOM 895 N N . PRO A 1 150 ? 24.219 -28.443 -2.937 1.00 49.77 150 PRO A N 1
ATOM 896 C CA . PRO A 1 150 ? 23.050 -28.734 -2.099 1.00 53.20 150 PRO A CA 1
ATOM 897 C C . PRO A 1 150 ? 21.714 -28.595 -2.851 1.00 54.94 150 PRO A C 1
ATOM 898 O O . PRO A 1 150 ? 20.850 -29.480 -2.752 1.00 52.33 150 PRO A O 1
ATOM 902 N N . ALA A 1 151 ? 21.577 -27.507 -3.620 1.00 56.76 151 ALA A N 1
ATOM 903 C CA . ALA A 1 151 ? 20.471 -27.322 -4.562 1.00 60.48 151 ALA A CA 1
ATOM 904 C C . ALA A 1 151 ? 20.124 -28.647 -5.264 1.00 64.51 151 ALA A C 1
ATOM 905 O O . ALA A 1 151 ? 18.960 -29.031 -5.322 1.00 73.76 151 ALA A O 1
ATOM 907 N N . LYS A 1 152 ? 21.139 -29.359 -5.765 1.00 71.16 152 LYS A N 1
ATOM 908 C CA . LYS A 1 152 ? 20.933 -30.583 -6.562 1.00 72.46 152 LYS A CA 1
ATOM 909 C C . LYS A 1 152 ? 20.658 -31.807 -5.667 1.00 66.15 152 LYS A C 1
ATOM 910 O O . LYS A 1 152 ? 20.216 -32.841 -6.168 1.00 54.74 152 LYS A O 1
ATOM 916 N N . MET A 1 153 ? 20.910 -31.702 -4.356 1.00 65.19 153 MET A N 1
ATOM 917 C CA . MET A 1 153 ? 20.606 -32.808 -3.424 1.00 67.72 153 MET A CA 1
ATOM 918 C C . MET A 1 153 ? 19.129 -32.753 -3.000 1.00 69.55 153 MET A C 1
ATOM 919 O O . MET A 1 153 ? 18.512 -33.792 -2.737 1.00 70.71 153 MET A O 1
ATOM 924 N N . VAL A 1 154 ? 18.577 -31.536 -2.933 1.00 68.89 154 VAL A N 1
ATOM 925 C CA . VAL A 1 154 ? 17.137 -31.297 -2.750 1.00 67.70 154 VAL A CA 1
ATOM 926 C C . VAL A 1 154 ? 16.371 -31.885 -3.943 1.00 63.61 154 VAL A C 1
ATOM 927 O O . VAL A 1 154 ? 15.285 -32.443 -3.779 1.00 59.08 154 VAL A O 1
ATOM 931 N N . GLU A 1 155 ? 16.976 -31.739 -5.127 1.00 59.25 155 GLU A N 1
ATOM 932 C CA . GLU A 1 155 ? 16.443 -32.153 -6.396 1.00 58.37 155 GLU A CA 1
ATOM 933 C C . GLU A 1 155 ? 16.627 -33.674 -6.596 1.00 59.66 155 GLU A C 1
ATOM 934 O O . GLU A 1 155 ? 15.963 -34.270 -7.444 1.00 64.13 155 GLU A O 1
ATOM 940 N N . MET A 1 156 ? 17.498 -34.319 -5.810 1.00 56.19 156 MET A N 1
ATOM 941 C CA . MET A 1 156 ? 17.783 -35.756 -5.973 1.00 56.33 156 MET A CA 1
ATOM 942 C C . MET A 1 156 ? 17.273 -36.596 -4.793 1.00 58.91 156 MET A C 1
ATOM 943 O O . MET A 1 156 ? 17.217 -37.827 -4.916 1.00 59.28 156 MET A O 1
ATOM 948 N N . GLU A 1 157 ? 16.942 -35.945 -3.665 1.00 58.88 157 GLU A N 1
ATOM 949 C CA . GLU A 1 157 ? 16.400 -36.583 -2.447 1.00 58.22 157 GLU A CA 1
ATOM 950 C C . GLU A 1 157 ? 15.286 -37.573 -2.814 1.00 56.27 157 GLU A C 1
ATOM 951 O O . GLU A 1 157 ? 15.370 -38.767 -2.528 1.00 50.27 157 GLU A O 1
ATOM 957 N N . ALA A 1 158 ? 14.253 -37.036 -3.467 1.00 54.14 158 ALA A N 1
ATOM 958 C CA . ALA A 1 158 ? 13.008 -37.700 -3.732 1.00 50.75 158 ALA A CA 1
ATOM 959 C C . ALA A 1 158 ? 13.205 -39.041 -4.460 1.00 47.60 158 ALA A C 1
ATOM 960 O O . ALA A 1 158 ? 12.660 -40.047 -4.014 1.00 47.73 158 ALA A O 1
ATOM 962 N N . GLU A 1 159 ? 13.959 -39.073 -5.567 1.00 44.69 159 GLU A N 1
ATOM 963 C CA . GLU A 1 159 ? 14.142 -40.358 -6.302 1.00 49.10 159 GLU A CA 1
ATOM 964 C C . GLU A 1 159 ? 14.978 -41.355 -5.461 1.00 56.51 159 GLU A C 1
ATOM 965 O O . GLU A 1 159 ? 14.752 -42.561 -5.512 1.00 59.14 159 GLU A O 1
ATOM 967 N N . ILE A 1 160 ? 15.925 -40.857 -4.658 1.00 58.16 160 ILE A N 1
ATOM 968 C CA . ILE A 1 160 ? 16.734 -41.703 -3.787 1.00 56.73 160 ILE A CA 1
ATOM 969 C C . ILE A 1 160 ? 15.841 -42.389 -2.750 1.00 56.97 160 ILE A C 1
ATOM 970 O O . ILE A 1 160 ? 16.036 -43.573 -2.428 1.00 54.13 160 ILE A O 1
ATOM 975 N N . ARG A 1 161 ? 14.915 -41.610 -2.184 1.00 61.98 161 ARG A N 1
ATOM 976 C CA . ARG A 1 161 ? 14.085 -42.030 -1.051 1.00 61.51 161 ARG A CA 1
ATOM 977 C C . ARG A 1 161 ? 13.227 -43.214 -1.480 1.00 55.82 161 ARG A C 1
ATOM 978 O O . ARG A 1 161 ? 13.253 -44.242 -0.818 1.00 46.61 161 ARG A O 1
ATOM 986 N N . ARG A 1 162 ? 12.530 -43.036 -2.616 1.00 56.56 162 ARG A N 1
ATOM 987 C CA . ARG A 1 162 ? 11.758 -44.083 -3.325 1.00 55.68 162 ARG A CA 1
ATOM 988 C C . ARG A 1 162 ? 12.617 -45.332 -3.579 1.00 57.03 162 ARG A C 1
ATOM 989 O O . ARG A 1 162 ? 12.171 -46.452 -3.324 1.00 62.14 162 ARG A O 1
ATOM 997 N N . ARG A 1 163 ? 13.818 -45.146 -4.139 1.00 53.42 163 ARG A N 1
ATOM 998 C CA . ARG A 1 163 ? 14.680 -46.285 -4.485 1.00 60.19 163 ARG A CA 1
ATOM 999 C C . ARG A 1 163 ? 15.050 -47.069 -3.217 1.00 59.79 163 ARG A C 1
ATOM 1000 O O . ARG A 1 163 ? 15.049 -48.321 -3.201 1.00 48.97 163 ARG A O 1
ATOM 1008 N N . THR A 1 164 ? 15.389 -46.311 -2.169 1.00 59.38 164 THR A N 1
ATOM 1009 C CA . THR A 1 164 ? 15.784 -46.859 -0.881 1.00 60.84 164 THR A CA 1
ATOM 1010 C C . THR A 1 164 ? 14.581 -47.570 -0.261 1.00 49.92 164 THR A C 1
ATOM 1011 O O . THR A 1 164 ? 14.696 -48.700 0.152 1.00 43.07 164 THR A O 1
ATOM 1015 N N . ALA A 1 165 ? 13.444 -46.870 -0.221 1.00 50.58 165 ALA A N 1
ATOM 1016 C CA . ALA A 1 165 ? 12.163 -47.407 0.231 1.00 52.98 165 ALA A CA 1
ATOM 1017 C C . ALA A 1 165 ? 11.878 -48.761 -0.433 1.00 54.36 165 ALA A C 1
ATOM 1018 O O . ALA A 1 165 ? 11.661 -49.747 0.261 1.00 53.68 165 ALA A O 1
ATOM 1020 N N . SER A 1 166 ? 11.897 -48.782 -1.775 1.00 54.93 166 SER A N 1
ATOM 1021 C CA . SER A 1 166 ? 11.656 -49.977 -2.590 1.00 53.69 166 SER A CA 1
ATOM 1022 C C . SER A 1 166 ? 12.599 -51.112 -2.167 1.00 56.62 166 SER A C 1
ATOM 1023 O O . SER A 1 166 ? 12.161 -52.132 -1.621 1.00 61.20 166 SER A O 1
ATOM 1026 N N . VAL A 1 167 ? 13.901 -50.897 -2.377 1.00 59.47 167 VAL A N 1
ATOM 1027 C CA . VAL A 1 167 ? 14.938 -51.897 -2.129 1.00 57.12 167 VAL A CA 1
ATOM 1028 C C . VAL A 1 167 ? 14.746 -52.461 -0.722 1.00 57.25 167 VAL A C 1
ATOM 1029 O O . VAL A 1 167 ? 14.706 -53.662 -0.512 1.00 55.44 167 VAL A O 1
ATOM 1033 N N . LEU A 1 168 ? 14.616 -51.542 0.229 1.00 64.17 168 LEU A N 1
ATOM 1034 C CA . LEU A 1 168 ? 14.513 -51.844 1.649 1.00 69.89 168 LEU A CA 1
ATOM 1035 C C . LEU A 1 168 ? 13.232 -52.643 1.934 1.00 70.42 168 LEU A C 1
ATOM 1036 O O . LEU A 1 168 ? 13.217 -53.450 2.866 1.00 74.42 168 LEU A O 1
ATOM 1041 N N . ASP A 1 169 ? 12.178 -52.413 1.129 1.00 69.93 169 ASP A N 1
ATOM 1042 C CA . ASP A 1 169 ? 10.848 -53.062 1.300 1.00 68.48 169 ASP A CA 1
ATOM 1043 C C . ASP A 1 169 ? 10.834 -54.481 0.722 1.00 67.06 169 ASP A C 1
ATOM 1044 O O . ASP A 1 169 ? 9.972 -55.268 1.090 1.00 69.30 169 ASP A O 1
ATOM 1049 N N . SER A 1 170 ? 11.779 -54.792 -0.171 1.00 67.62 170 SER A N 1
ATOM 1050 C CA . SER A 1 170 ? 11.875 -56.123 -0.790 1.00 66.45 170 SER A CA 1
ATOM 1051 C C . SER A 1 170 ? 12.627 -57.117 0.105 1.00 56.72 170 SER A C 1
ATOM 1052 O O . SER A 1 170 ? 12.862 -58.232 -0.291 1.00 50.19 170 SER A O 1
ATOM 1055 N N . LEU A 1 171 ? 13.003 -56.720 1.318 1.00 60.00 171 LEU A N 1
ATOM 1056 C CA . LEU A 1 171 ? 13.906 -57.548 2.103 1.00 66.91 171 LEU A CA 1
ATOM 1057 C C . LEU A 1 171 ? 13.100 -58.482 2.997 1.00 66.48 171 LEU A C 1
ATOM 1058 O O . LEU A 1 171 ? 12.043 -58.101 3.499 1.00 74.23 171 LEU A O 1
ATOM 1063 N N . PRO A 1 172 ? 13.588 -59.719 3.242 1.00 60.01 172 PRO A N 1
ATOM 1064 C CA . PRO A 1 172 ? 12.801 -60.736 3.921 1.00 62.56 172 PRO A CA 1
ATOM 1065 C C . PRO A 1 172 ? 13.065 -60.673 5.426 1.00 66.90 172 PRO A C 1
ATOM 1066 O O . PRO A 1 172 ? 14.181 -60.991 5.862 1.00 79.74 172 PRO A O 1
ATOM 1070 N N . TRP A 1 173 ? 12.065 -60.243 6.203 1.00 67.32 173 TRP A N 1
ATOM 1071 C CA . TRP A 1 173 ? 12.213 -60.250 7.655 1.00 66.80 173 TRP A CA 1
ATOM 1072 C C . TRP A 1 173 ? 12.335 -61.707 8.080 1.00 66.57 173 TRP A C 1
ATOM 1073 O O . TRP A 1 173 ? 11.735 -62.553 7.435 1.00 71.81 173 TRP A O 1
ATOM 1084 N N . GLY A 1 174 ? 13.180 -61.967 9.085 1.00 68.74 174 GLY A N 1
ATOM 1085 C CA . GLY A 1 174 ? 13.323 -63.287 9.678 1.00 71.14 174 GLY A CA 1
ATOM 1086 C C . GLY A 1 174 ? 14.458 -64.094 9.076 1.00 69.21 174 GLY A C 1
ATOM 1087 O O . GLY A 1 174 ? 15.264 -64.640 9.822 1.00 76.50 174 GLY A O 1
ATOM 1088 N N . GLU A 1 175 ? 14.496 -64.205 7.740 1.00 69.28 175 GLU A N 1
ATOM 1089 C CA . GLU A 1 175 ? 15.604 -64.891 7.043 1.00 73.39 175 GLU A CA 1
ATOM 1090 C C . GLU A 1 175 ? 16.931 -64.142 7.259 1.00 70.57 175 GLU A C 1
ATOM 1091 O O . GLU A 1 175 ? 16.956 -62.962 7.659 1.00 58.16 175 GLU A O 1
ATOM 1097 N N . ARG A 1 176 ? 18.010 -64.864 6.928 1.00 68.59 176 ARG A N 1
ATOM 1098 C CA . ARG A 1 176 ? 19.392 -64.426 6.866 1.00 71.24 176 ARG A CA 1
ATOM 1099 C C . ARG A 1 176 ? 19.805 -64.280 5.394 1.00 67.78 176 ARG A C 1
ATOM 1100 O O . ARG A 1 176 ? 19.594 -65.195 4.617 1.00 68.60 176 ARG A O 1
ATOM 1108 N N . PHE A 1 177 ? 20.409 -63.139 5.032 1.00 66.21 177 PHE A N 1
ATOM 1109 C CA . PHE A 1 177 ? 20.835 -62.838 3.645 1.00 65.22 177 PHE A CA 1
ATOM 1110 C C . PHE A 1 177 ? 22.083 -61.939 3.642 1.00 66.74 177 PHE A C 1
ATOM 1111 O O . PHE A 1 177 ? 22.437 -61.383 4.684 1.00 72.30 177 PHE A O 1
ATOM 1119 N N . ASP A 1 178 ? 22.706 -61.735 2.466 1.00 64.20 178 ASP A N 1
ATOM 1120 C CA . ASP A 1 178 ? 23.929 -60.892 2.376 1.00 64.47 178 ASP A CA 1
ATOM 1121 C C . ASP A 1 178 ? 23.575 -59.419 2.130 1.00 64.68 178 ASP A C 1
ATOM 1122 O O . ASP A 1 178 ? 23.295 -59.000 0.999 1.00 63.14 178 ASP A O 1
ATOM 1127 N N . TRP A 1 179 ? 23.686 -58.627 3.199 1.00 64.90 179 TRP A N 1
ATOM 1128 C CA . TRP A 1 179 ? 23.368 -57.206 3.185 1.00 63.95 179 TRP A CA 1
ATOM 1129 C C . TRP A 1 179 ? 24.201 -56.464 2.125 1.00 64.24 179 TRP A C 1
ATOM 1130 O O . TRP A 1 179 ? 23.673 -55.568 1.432 1.00 58.30 179 TRP A O 1
ATOM 1141 N N . VAL A 1 180 ? 25.484 -56.836 1.988 1.00 60.42 180 VAL A N 1
ATOM 1142 C CA . VAL A 1 180 ? 26.348 -56.170 1.024 1.00 63.03 180 VAL A CA 1
ATOM 1143 C C . VAL A 1 180 ? 25.635 -56.212 -0.326 1.00 64.58 180 VAL A C 1
ATOM 1144 O O . VAL A 1 180 ? 25.378 -55.176 -0.957 1.00 63.00 180 VAL A O 1
ATOM 1148 N N . ASP A 1 181 ? 25.300 -57.437 -0.729 1.00 66.66 181 ASP A N 1
ATOM 1149 C CA . ASP A 1 181 ? 24.705 -57.697 -2.009 1.00 65.35 181 ASP A CA 1
ATOM 1150 C C . ASP A 1 181 ? 23.312 -57.065 -2.089 1.00 63.52 181 ASP A C 1
ATOM 1151 O O . ASP A 1 181 ? 23.012 -56.360 -3.052 1.00 60.93 181 ASP A O 1
ATOM 1156 N N . LYS A 1 182 ? 22.471 -57.342 -1.085 1.00 62.96 182 LYS A N 1
ATOM 1157 C CA . LYS A 1 182 ? 21.016 -57.136 -1.208 1.00 61.12 182 LYS A CA 1
ATOM 1158 C C . LYS A 1 182 ? 20.671 -55.664 -0.962 1.00 51.84 182 LYS A C 1
ATOM 1159 O O . LYS A 1 182 ? 19.665 -55.200 -1.449 1.00 45.54 182 LYS A O 1
ATOM 1161 N N . VAL A 1 183 ? 21.528 -54.947 -0.230 1.00 54.49 183 VAL A N 1
ATOM 1162 C CA . VAL A 1 183 ? 21.258 -53.550 0.151 1.00 60.63 183 VAL A CA 1
ATOM 1163 C C . VAL A 1 183 ? 22.336 -52.609 -0.415 1.00 60.05 183 VAL A C 1
ATOM 1164 O O . VAL A 1 183 ? 22.031 -51.696 -1.212 1.00 52.79 183 VAL A O 1
ATOM 1168 N N . SER A 1 184 ? 23.584 -52.814 0.022 1.00 58.20 184 SER A N 1
ATOM 1169 C CA . SER A 1 184 ? 24.610 -51.766 -0.066 1.00 59.88 184 SER A CA 1
ATOM 1170 C C . SER A 1 184 ? 25.097 -51.611 -1.521 1.00 59.88 184 SER A C 1
ATOM 1171 O O . SER A 1 184 ? 25.169 -50.475 -2.043 1.00 50.90 184 SER A O 1
ATOM 1174 N N . ILE A 1 185 ? 25.376 -52.737 -2.194 1.00 56.16 185 ILE A N 1
ATOM 1175 C CA . ILE A 1 185 ? 25.728 -52.708 -3.612 1.00 56.52 185 ILE A CA 1
ATOM 1176 C C . ILE A 1 185 ? 24.537 -52.193 -4.434 1.00 58.30 185 ILE A C 1
ATOM 1177 O O . ILE A 1 185 ? 24.725 -51.482 -5.415 1.00 58.89 185 ILE A O 1
ATOM 1182 N N . GLU A 1 186 ? 23.321 -52.592 -4.048 1.00 61.72 186 GLU A N 1
ATOM 1183 C CA . GLU A 1 186 ? 22.105 -52.310 -4.822 1.00 66.21 186 GLU A CA 1
ATOM 1184 C C . GLU A 1 186 ? 21.864 -50.790 -4.869 1.00 71.26 186 GLU A C 1
ATOM 1185 O O . GLU A 1 186 ? 21.718 -50.198 -5.958 1.00 70.56 186 GLU A O 1
ATOM 1191 N N . LEU A 1 187 ? 21.839 -50.170 -3.682 1.00 71.50 187 LEU A N 1
ATOM 1192 C CA . LEU A 1 187 ? 21.560 -48.733 -3.503 1.00 70.41 187 LEU A CA 1
ATOM 1193 C C . LEU A 1 187 ? 22.660 -47.850 -4.123 1.00 65.13 187 LEU A C 1
ATOM 1194 O O . LEU A 1 187 ? 22.353 -46.802 -4.682 1.00 57.47 187 LEU A O 1
ATOM 1199 N N . THR A 1 188 ? 23.932 -48.251 -3.978 1.00 61.20 188 THR A N 1
ATOM 1200 C CA . THR A 1 188 ? 25.066 -47.406 -4.361 1.00 56.40 188 THR A CA 1
ATOM 1201 C C . THR A 1 188 ? 25.245 -47.451 -5.883 1.00 53.16 188 THR A C 1
ATOM 1202 O O . THR A 1 188 ? 25.397 -46.397 -6.530 1.00 49.91 188 THR A O 1
ATOM 1206 N N . THR A 1 189 ? 25.230 -48.659 -6.458 1.00 48.97 189 THR A N 1
ATOM 1207 C CA . THR A 1 189 ? 25.437 -48.770 -7.899 1.00 52.81 189 THR A CA 1
ATOM 1208 C C . THR A 1 189 ? 24.157 -48.312 -8.590 1.00 51.13 189 THR A C 1
ATOM 1209 O O . THR A 1 189 ? 24.182 -47.966 -9.760 1.00 49.44 189 THR A O 1
ATOM 1213 N N . GLY A 1 190 ? 23.049 -48.329 -7.841 1.00 51.68 190 GLY A N 1
ATOM 1214 C CA . GLY A 1 190 ? 21.837 -47.709 -8.280 1.00 49.35 190 GLY A CA 1
ATOM 1215 C C . GLY A 1 190 ? 22.074 -46.226 -8.438 1.00 52.28 190 GLY A C 1
ATOM 1216 O O . GLY A 1 190 ? 21.850 -45.668 -9.509 1.00 54.15 190 GLY A O 1
ATOM 1217 N N . MET A 1 191 ? 22.580 -45.615 -7.358 1.00 55.44 191 MET A N 1
ATOM 1218 C CA . MET A 1 191 ? 22.836 -44.182 -7.273 1.00 54.80 191 MET A CA 1
ATOM 1219 C C . MET A 1 191 ? 23.784 -43.765 -8.400 1.00 57.68 191 MET A C 1
ATOM 1220 O O . MET A 1 191 ? 23.565 -42.733 -9.040 1.00 50.33 191 MET A O 1
ATOM 1225 N N . LEU A 1 192 ? 24.815 -44.588 -8.641 1.00 61.63 192 LEU A N 1
ATOM 1226 C CA . LEU A 1 192 ? 25.855 -44.273 -9.624 1.00 65.19 192 LEU A CA 1
ATOM 1227 C C . LEU A 1 192 ? 25.280 -44.256 -11.044 1.00 63.46 192 LEU A C 1
ATOM 1228 O O . LEU A 1 192 ? 25.681 -43.433 -11.874 1.00 60.46 192 LEU A O 1
ATOM 1233 N N . ALA A 1 193 ? 24.355 -45.183 -11.306 1.00 64.38 193 ALA A N 1
ATOM 1234 C CA . ALA A 1 193 ? 23.663 -45.280 -12.578 1.00 65.12 193 ALA A CA 1
ATOM 1235 C C . ALA A 1 193 ? 22.897 -43.982 -12.851 1.00 61.61 193 ALA A C 1
ATOM 1236 O O . ALA A 1 193 ? 23.064 -43.391 -13.932 1.00 59.66 193 ALA A O 1
ATOM 1238 N N . ILE A 1 194 ? 22.073 -43.546 -11.888 1.00 54.17 194 ILE A N 1
ATOM 1239 C CA . ILE A 1 194 ? 21.320 -42.292 -12.067 1.00 63.28 194 ILE A CA 1
ATOM 1240 C C . ILE A 1 194 ? 22.291 -41.253 -12.665 1.00 66.37 194 ILE A C 1
ATOM 1241 O O . ILE A 1 194 ? 22.115 -40.804 -13.802 1.00 67.43 194 ILE A O 1
ATOM 1246 N N . LEU A 1 195 ? 23.360 -40.958 -11.908 1.00 65.60 195 LEU A N 1
ATOM 1247 C CA . LEU A 1 195 ? 24.302 -39.856 -12.136 1.00 60.14 195 LEU A CA 1
ATOM 1248 C C . LEU A 1 195 ? 24.852 -39.860 -13.562 1.00 61.29 195 LEU A C 1
ATOM 1249 O O . LEU A 1 195 ? 25.034 -38.798 -14.127 1.00 64.43 195 LEU A O 1
ATOM 1254 N N . PHE A 1 196 ? 25.195 -41.043 -14.084 1.00 64.84 196 PHE A N 1
ATOM 1255 C CA . PHE A 1 196 ? 25.811 -41.180 -15.435 1.00 72.07 196 PHE A CA 1
ATOM 1256 C C . PHE A 1 196 ? 24.747 -41.144 -16.550 1.00 70.56 196 PHE A C 1
ATOM 1257 O O . PHE A 1 196 ? 25.069 -40.897 -17.718 1.00 69.49 196 PHE A O 1
ATOM 1265 N N . GLY A 1 197 ? 23.489 -41.426 -16.201 1.00 66.57 197 GLY A N 1
ATOM 1266 C CA . GLY A 1 197 ? 22.508 -41.859 -17.177 1.00 68.92 197 GLY A CA 1
ATOM 1267 C C . GLY A 1 197 ? 22.881 -43.211 -17.772 1.00 67.72 197 GLY A C 1
ATOM 1268 O O . GLY A 1 197 ? 22.946 -43.359 -18.990 1.00 62.41 197 GLY A O 1
ATOM 1269 N N . PHE A 1 198 ? 23.127 -44.198 -16.900 1.00 70.62 198 PHE A N 1
ATOM 1270 C CA . PHE A 1 198 ? 23.545 -45.536 -17.315 1.00 75.23 198 PHE A CA 1
ATOM 1271 C C . PHE A 1 198 ? 22.312 -46.405 -17.542 1.00 77.46 198 PHE A C 1
ATOM 1272 O O . PHE A 1 198 ? 21.306 -46.199 -16.870 1.00 87.47 198 PHE A O 1
ATOM 1280 N N . PRO A 1 199 ? 22.327 -47.361 -18.508 1.00 80.02 199 PRO A N 1
ATOM 1281 C CA . PRO A 1 199 ? 21.256 -48.360 -18.645 1.00 79.08 199 PRO A CA 1
ATOM 1282 C C . PRO A 1 199 ? 21.002 -49.242 -17.402 1.00 75.17 199 PRO A C 1
ATOM 1283 O O . PRO A 1 199 ? 21.811 -50.137 -17.079 1.00 72.03 199 PRO A O 1
ATOM 1287 N N . TRP A 1 200 ? 19.860 -49.005 -16.737 1.00 63.45 200 TRP A N 1
ATOM 1288 C CA . TRP A 1 200 ? 19.500 -49.699 -15.511 1.00 65.43 200 TRP A CA 1
ATOM 1289 C C . TRP A 1 200 ? 19.208 -51.178 -15.813 1.00 70.48 200 TRP A C 1
ATOM 1290 O O . TRP A 1 200 ? 20.100 -51.951 -16.210 1.00 72.04 200 TRP A O 1
ATOM 1301 N N . ARG A 1 204 ? 23.177 -54.856 -9.274 1.00 71.29 204 ARG A N 1
ATOM 1302 C CA . ARG A 1 204 ? 24.595 -55.154 -9.474 1.00 61.30 204 ARG A CA 1
ATOM 1303 C C . ARG A 1 204 ? 24.861 -55.344 -10.979 1.00 65.20 204 ARG A C 1
ATOM 1304 O O . ARG A 1 204 ? 24.539 -56.394 -11.515 1.00 73.97 204 ARG A O 1
ATOM 1306 N N . LEU A 1 205 ? 25.422 -54.324 -11.657 1.00 74.49 205 LEU A N 1
ATOM 1307 C CA . LEU A 1 205 ? 25.831 -54.447 -13.093 1.00 76.91 205 LEU A CA 1
ATOM 1308 C C . LEU A 1 205 ? 27.249 -53.876 -13.331 1.00 80.57 205 LEU A C 1
ATOM 1309 O O . LEU A 1 205 ? 28.154 -54.619 -13.731 1.00 67.71 205 LEU A O 1
ATOM 1314 N N . LEU A 1 206 ? 27.468 -52.587 -13.032 1.00 88.10 206 LEU A N 1
ATOM 1315 C CA . LEU A 1 206 ? 28.748 -51.890 -13.320 1.00 82.12 206 LEU A CA 1
ATOM 1316 C C . LEU A 1 206 ? 29.676 -51.934 -12.090 1.00 75.73 206 LEU A C 1
ATOM 1317 O O . LEU A 1 206 ? 30.811 -51.455 -12.124 1.00 71.63 206 LEU A O 1
ATOM 1322 N N . THR A 1 207 ? 29.193 -52.546 -11.004 1.00 71.27 207 THR A N 1
ATOM 1323 C CA . THR A 1 207 ? 30.008 -52.776 -9.798 1.00 71.58 207 THR A CA 1
ATOM 1324 C C . THR A 1 207 ? 31.130 -53.784 -10.110 1.00 72.40 207 THR A C 1
ATOM 1325 O O . THR A 1 207 ? 32.131 -53.828 -9.396 1.00 68.69 207 THR A O 1
ATOM 1329 N N . PHE A 1 208 ? 30.976 -54.564 -11.189 1.00 75.12 208 PHE A N 1
ATOM 1330 C CA . PHE A 1 208 ? 32.034 -55.460 -11.685 1.00 75.04 208 PHE A CA 1
ATOM 1331 C C . PHE A 1 208 ? 33.368 -54.710 -11.848 1.00 78.98 208 PHE A C 1
ATOM 1332 O O . PHE A 1 208 ? 34.388 -55.127 -11.294 1.00 68.32 208 PHE A O 1
ATOM 1340 N N . TRP A 1 209 ? 33.367 -53.610 -12.612 1.00 86.01 209 TRP A N 1
ATOM 1341 C CA . TRP A 1 209 ? 34.639 -52.979 -13.006 1.00 91.50 209 TRP A CA 1
ATOM 1342 C C . TRP A 1 209 ? 35.027 -51.824 -12.053 1.00 87.16 209 TRP A C 1
ATOM 1343 O O . TRP A 1 209 ? 35.826 -50.952 -12.413 1.00 84.12 209 TRP A O 1
ATOM 1354 N N . SER A 1 210 ? 34.498 -51.875 -10.818 1.00 78.31 210 SER A N 1
ATOM 1355 C CA . SER A 1 210 ? 34.880 -51.043 -9.664 1.00 64.72 210 SER A CA 1
ATOM 1356 C C . SER A 1 210 ? 35.744 -51.847 -8.694 1.00 68.15 210 SER A C 1
ATOM 1357 O O . SER A 1 210 ? 36.727 -51.342 -8.128 1.00 77.37 210 SER A O 1
ATOM 1360 N N . ASP A 1 211 ? 35.302 -53.081 -8.438 1.00 70.85 211 ASP A N 1
ATOM 1361 C CA . ASP A 1 211 ? 36.055 -54.047 -7.640 1.00 68.90 211 ASP A CA 1
ATOM 1362 C C . ASP A 1 211 ? 37.315 -54.439 -8.431 1.00 67.76 211 ASP A C 1
ATOM 1363 O O . ASP A 1 211 ? 38.280 -54.911 -7.846 1.00 69.71 211 ASP A O 1
ATOM 1368 N N . TRP A 1 212 ? 37.292 -54.192 -9.756 1.00 67.40 212 TRP A N 1
ATOM 1369 C CA . TRP A 1 212 ? 38.419 -54.414 -10.687 1.00 60.11 212 TRP A CA 1
ATOM 1370 C C . TRP A 1 212 ? 39.426 -53.248 -10.630 1.00 56.15 212 TRP A C 1
ATOM 1371 O O . TRP A 1 212 ? 40.616 -53.466 -10.452 1.00 50.80 212 TRP A O 1
ATOM 1373 N N . ALA A 1 213 ? 38.927 -52.012 -10.751 1.00 51.31 213 ALA A N 1
ATOM 1374 C CA . ALA A 1 213 ? 39.749 -50.814 -10.834 1.00 50.09 213 ALA A CA 1
ATOM 1375 C C . ALA A 1 213 ? 40.320 -50.375 -9.467 1.00 57.44 213 ALA A C 1
ATOM 1376 O O . ALA A 1 213 ? 41.349 -49.689 -9.429 1.00 62.50 213 ALA A O 1
ATOM 1378 N N . GLY A 1 214 ? 39.674 -50.747 -8.351 1.00 58.21 214 GLY A N 1
ATOM 1379 C CA . GLY A 1 214 ? 39.935 -50.128 -7.051 1.00 51.67 214 GLY A CA 1
ATOM 1380 C C . GLY A 1 214 ? 40.949 -50.897 -6.223 1.00 48.82 214 GLY A C 1
ATOM 1381 O O . GLY A 1 214 ? 41.137 -50.575 -5.029 1.00 45.72 214 GLY A O 1
ATOM 1382 N N . LEU A 1 218 ? 45.526 -56.202 -5.035 1.00 66.73 218 LEU A N 1
ATOM 1383 C CA . LEU A 1 218 ? 45.590 -56.877 -6.317 1.00 63.85 218 LEU A CA 1
ATOM 1384 C C . LEU A 1 218 ? 46.794 -56.385 -7.116 1.00 68.20 218 LEU A C 1
ATOM 1385 O O . LEU A 1 218 ? 47.364 -57.138 -7.867 1.00 71.79 218 LEU A O 1
ATOM 1390 N N . THR A 1 219 ? 47.178 -55.124 -6.934 1.00 82.71 219 THR A N 1
ATOM 1391 C CA . THR A 1 219 ? 48.378 -54.566 -7.573 1.00 87.44 219 THR A CA 1
ATOM 1392 C C . THR A 1 219 ? 49.642 -55.385 -7.237 1.00 85.33 219 THR A C 1
ATOM 1393 O O . THR A 1 219 ? 50.700 -55.153 -7.833 1.00 96.51 219 THR A O 1
ATOM 1397 N N . LEU A 1 220 ? 49.527 -56.338 -6.300 1.00 78.86 220 LEU A N 1
ATOM 1398 C CA . LEU A 1 220 ? 50.630 -57.202 -5.865 1.00 78.14 220 LEU A CA 1
ATOM 1399 C C . LEU A 1 220 ? 50.656 -58.527 -6.652 1.00 77.82 220 LEU A C 1
ATOM 1400 O O . LEU A 1 220 ? 51.520 -59.367 -6.419 1.00 88.01 220 LEU A O 1
ATOM 1405 N N . ALA A 1 221 ? 49.706 -58.729 -7.569 1.00 77.77 221 ALA A N 1
ATOM 1406 C CA . ALA A 1 221 ? 49.657 -59.934 -8.408 1.00 76.54 221 ALA A CA 1
ATOM 1407 C C . ALA A 1 221 ? 49.980 -59.556 -9.857 1.00 81.24 221 ALA A C 1
ATOM 1408 O O . ALA A 1 221 ? 49.095 -59.175 -10.648 1.00 76.37 221 ALA A O 1
ATOM 1410 N N . ARG A 1 222 ? 51.278 -59.601 -10.160 1.00 87.37 222 ARG A N 1
ATOM 1411 C CA . ARG A 1 222 ? 51.806 -59.611 -11.522 1.00 93.76 222 ARG A CA 1
ATOM 1412 C C . ARG A 1 222 ? 50.811 -60.286 -12.489 1.00 94.77 222 ARG A C 1
ATOM 1413 O O . ARG A 1 222 ? 50.259 -59.634 -13.390 1.00 84.98 222 ARG A O 1
ATOM 1421 N N . GLU A 1 223 ? 50.535 -61.578 -12.247 1.00 94.73 223 GLU A N 1
ATOM 1422 C CA . GLU A 1 223 ? 49.797 -62.485 -13.154 1.00 89.21 223 GLU A CA 1
ATOM 1423 C C . GLU A 1 223 ? 48.455 -61.888 -13.615 1.00 82.51 223 GLU A C 1
ATOM 1424 O O . GLU A 1 223 ? 47.973 -62.251 -14.681 1.00 82.32 223 GLU A O 1
ATOM 1430 N N . LEU A 1 224 ? 47.848 -61.002 -12.811 1.00 82.88 224 LEU A N 1
ATOM 1431 C CA . LEU A 1 224 ? 46.447 -60.580 -12.987 1.00 81.29 224 LEU A CA 1
ATOM 1432 C C . LEU A 1 224 ? 46.327 -59.194 -13.639 1.00 77.43 224 LEU A C 1
ATOM 1433 O O . LEU A 1 224 ? 45.208 -58.723 -13.852 1.00 73.18 224 LEU A O 1
ATOM 1438 N N . ALA A 1 225 ? 47.451 -58.544 -13.957 1.00 80.04 225 ALA A N 1
ATOM 1439 C CA . ALA A 1 225 ? 47.424 -57.175 -14.498 1.00 86.97 225 ALA A CA 1
ATOM 1440 C C . ALA A 1 225 ? 46.724 -57.127 -15.869 1.00 102.46 225 ALA A C 1
ATOM 1441 O O . ALA A 1 225 ? 46.001 -56.167 -16.158 1.00 106.88 225 ALA A O 1
ATOM 1443 N N . ASP A 1 226 ? 46.955 -58.158 -16.703 1.00 112.03 226 ASP A N 1
ATOM 1444 C CA . ASP A 1 226 ? 46.487 -58.235 -18.112 1.00 95.40 226 ASP A CA 1
ATOM 1445 C C . ASP A 1 226 ? 44.951 -58.317 -18.162 1.00 85.72 226 ASP A C 1
ATOM 1446 O O . ASP A 1 226 ? 44.326 -57.612 -18.976 1.00 75.79 226 ASP A O 1
ATOM 1451 N N . THR A 1 227 ? 44.364 -59.166 -17.296 1.00 75.39 227 THR A N 1
ATOM 1452 C CA . THR A 1 227 ? 42.910 -59.449 -17.265 1.00 72.55 227 THR A CA 1
ATOM 1453 C C . THR A 1 227 ? 42.161 -58.254 -16.654 1.00 71.33 227 THR A C 1
ATOM 1454 O O . THR A 1 227 ? 40.976 -58.048 -16.924 1.00 63.96 227 THR A O 1
ATOM 1458 N N . ARG A 1 228 ? 42.867 -57.472 -15.828 1.00 73.91 228 ARG A N 1
ATOM 1459 C CA . ARG A 1 228 ? 42.349 -56.229 -15.274 1.00 74.52 228 ARG A CA 1
ATOM 1460 C C . ARG A 1 228 ? 42.181 -55.181 -16.387 1.00 77.00 228 ARG A C 1
ATOM 1461 O O . ARG A 1 228 ? 41.077 -54.643 -16.571 1.00 71.25 228 ARG A O 1
ATOM 1469 N N . PHE A 1 229 ? 43.284 -54.904 -17.106 1.00 79.28 229 PHE A N 1
ATOM 1470 C CA . PHE A 1 229 ? 43.343 -53.978 -18.263 1.00 81.72 229 PHE A CA 1
ATOM 1471 C C . PHE A 1 229 ? 42.324 -54.389 -19.340 1.00 88.04 229 PHE A C 1
ATOM 1472 O O . PHE A 1 229 ? 41.776 -53.528 -20.041 1.00 82.03 229 PHE A O 1
ATOM 1474 N N . GLY A 1 230 ? 42.086 -55.703 -19.476 1.00 91.00 230 GLY A N 1
ATOM 1475 C CA . GLY A 1 230 ? 40.978 -56.241 -20.279 1.00 90.79 230 GLY A CA 1
ATOM 1476 C C . GLY A 1 230 ? 39.641 -55.636 -19.872 1.00 89.09 230 GLY A C 1
ATOM 1477 O O . GLY A 1 230 ? 39.034 -54.900 -20.649 1.00 90.46 230 GLY A O 1
ATOM 1478 N N . PHE A 1 231 ? 39.218 -55.923 -18.633 1.00 85.39 231 PHE A N 1
ATOM 1479 C CA . PHE A 1 231 ? 37.945 -55.467 -18.067 1.00 82.43 231 PHE A CA 1
ATOM 1480 C C . PHE A 1 231 ? 37.780 -53.951 -18.253 1.00 74.38 231 PHE A C 1
ATOM 1481 O O . PHE A 1 231 ? 36.707 -53.487 -18.654 1.00 63.25 231 PHE A O 1
ATOM 1489 N N . LEU A 1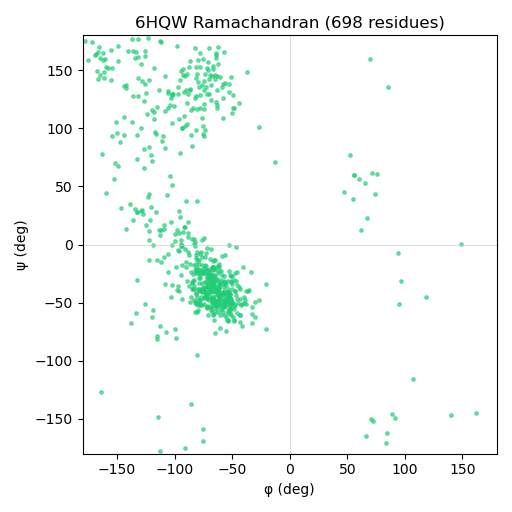 232 ? 38.822 -53.179 -17.910 1.00 69.56 232 LEU A N 1
ATOM 1490 C CA . LEU A 1 232 ? 38.750 -51.698 -17.973 1.00 68.06 232 LEU A CA 1
ATOM 1491 C C . LEU A 1 232 ? 38.606 -51.283 -19.439 1.00 70.09 232 LEU A C 1
ATOM 1492 O O . LEU A 1 232 ? 38.051 -50.222 -19.726 1.00 69.47 232 LEU A O 1
ATOM 1497 N N . GLY A 1 233 ? 39.148 -52.123 -20.338 1.00 68.16 233 GLY A N 1
ATOM 1498 C CA . GLY A 1 233 ? 38.939 -52.020 -21.771 1.00 63.46 233 GLY A CA 1
ATOM 1499 C C . GLY A 1 233 ? 37.461 -51.993 -22.087 1.00 64.74 233 GLY A C 1
ATOM 1500 O O . GLY A 1 233 ? 36.956 -50.962 -22.527 1.00 60.61 233 GLY A O 1
ATOM 1501 N N . GLU A 1 234 ? 36.790 -53.123 -21.807 1.00 66.50 234 GLU A N 1
ATOM 1502 C CA . GLU A 1 234 ? 35.334 -53.279 -21.900 1.00 71.37 234 GLU A CA 1
ATOM 1503 C C . GLU A 1 234 ? 34.637 -51.953 -21.552 1.00 76.51 234 GLU A C 1
ATOM 1504 O O . GLU A 1 234 ? 34.037 -51.312 -22.421 1.00 87.04 234 GLU A O 1
ATOM 1510 N N . MET A 1 235 ? 34.730 -51.523 -20.291 1.00 80.27 235 MET A N 1
ATOM 1511 C CA . MET A 1 235 ? 33.937 -50.379 -19.829 1.00 82.30 235 MET A CA 1
ATOM 1512 C C . MET A 1 235 ? 34.308 -49.123 -20.618 1.00 76.55 235 MET A C 1
ATOM 1513 O O . MET A 1 235 ? 33.438 -48.292 -20.860 1.00 77.41 235 MET A O 1
ATOM 1518 N N . ALA A 1 236 ? 35.586 -49.004 -21.008 1.00 74.06 236 ALA A N 1
ATOM 1519 C CA . ALA A 1 236 ? 36.063 -47.859 -21.784 1.00 78.76 236 ALA A CA 1
ATOM 1520 C C . ALA A 1 236 ? 35.264 -47.778 -23.085 1.00 81.57 236 ALA A C 1
ATOM 1521 O O . ALA A 1 236 ? 34.709 -46.725 -23.398 1.00 80.82 236 ALA A O 1
ATOM 1523 N N . HIS A 1 237 ? 35.183 -48.912 -23.795 1.00 84.41 237 HIS A N 1
ATOM 1524 C CA . HIS A 1 237 ? 34.360 -49.050 -25.006 1.00 85.41 237 HIS A CA 1
ATOM 1525 C C . HIS A 1 237 ? 32.895 -48.708 -24.687 1.00 79.01 237 HIS A C 1
ATOM 1526 O O . HIS A 1 237 ? 32.261 -47.884 -25.371 1.00 70.29 237 HIS A O 1
ATOM 1533 N N . TYR A 1 238 ? 32.356 -49.341 -23.644 1.00 73.00 238 TYR A N 1
ATOM 1534 C CA . TYR A 1 238 ? 30.964 -49.162 -23.317 1.00 77.30 238 TYR A CA 1
ATOM 1535 C C . TYR A 1 238 ? 30.698 -47.663 -23.134 1.00 75.23 238 TYR A C 1
ATOM 1536 O O . TYR A 1 238 ? 29.759 -47.115 -23.712 1.00 73.16 238 TYR A O 1
ATOM 1545 N N . PHE A 1 239 ? 31.564 -47.013 -22.347 1.00 72.97 239 PHE A N 1
ATOM 1546 C CA . PHE A 1 239 ? 31.398 -45.616 -21.963 1.00 69.07 239 PHE A CA 1
ATOM 1547 C C . PHE A 1 239 ? 31.707 -44.701 -23.148 1.00 66.22 239 PHE A C 1
ATOM 1548 O O . PHE A 1 239 ? 31.246 -43.558 -23.193 1.00 57.28 239 PHE A O 1
ATOM 1556 N N . GLN A 1 240 ? 32.514 -45.214 -24.079 1.00 70.06 240 GLN A N 1
ATOM 1557 C CA . GLN A 1 240 ? 32.785 -44.552 -25.337 1.00 67.51 240 GLN A CA 1
ATOM 1558 C C . GLN A 1 240 ? 31.492 -44.460 -26.145 1.00 66.14 240 GLN A C 1
ATOM 1559 O O . GLN A 1 240 ? 31.117 -43.380 -26.566 1.00 69.23 240 GLN A O 1
ATOM 1565 N N . ARG A 1 241 ? 30.814 -45.598 -26.326 1.00 73.52 241 ARG A N 1
ATOM 1566 C CA . ARG A 1 241 ? 29.513 -45.635 -27.013 1.00 77.47 241 ARG A CA 1
ATOM 1567 C C . ARG A 1 241 ? 28.593 -44.579 -26.376 1.00 74.14 241 ARG A C 1
ATOM 1568 O O . ARG A 1 241 ? 28.191 -43.615 -27.040 1.00 68.65 241 ARG A O 1
ATOM 1576 N N . LEU A 1 242 ? 28.324 -44.738 -25.074 1.00 73.07 242 LEU A N 1
ATOM 1577 C CA . LEU A 1 242 ? 27.571 -43.766 -24.253 1.00 74.93 242 LEU A CA 1
ATOM 1578 C C . LEU A 1 242 ? 28.021 -42.314 -24.515 1.00 78.23 242 LEU A C 1
ATOM 1579 O O . LEU A 1 242 ? 27.185 -41.411 -24.469 1.00 84.24 242 LEU A O 1
ATOM 1584 N N . TRP A 1 243 ? 29.325 -42.081 -24.745 1.00 78.32 243 TRP A N 1
ATOM 1585 C CA . TRP A 1 243 ? 29.862 -40.721 -25.035 1.00 79.06 243 TRP A CA 1
ATOM 1586 C C . TRP A 1 243 ? 29.268 -40.169 -26.328 1.00 74.64 243 TRP A C 1
ATOM 1587 O O . TRP A 1 243 ? 28.782 -39.047 -26.343 1.00 69.84 243 TRP A O 1
ATOM 1598 N N . GLY A 1 244 ? 29.358 -40.959 -27.400 1.00 77.35 244 GLY A N 1
ATOM 1599 C CA . GLY A 1 244 ? 28.850 -40.576 -28.716 1.00 84.18 244 GLY A CA 1
ATOM 1600 C C . GLY A 1 244 ? 27.344 -40.366 -28.703 1.00 90.36 244 GLY A C 1
ATOM 1601 O O . GLY A 1 244 ? 26.835 -39.474 -29.388 1.00 98.76 244 GLY A O 1
ATOM 1602 N N . ALA A 1 245 ? 26.643 -41.192 -27.911 1.00 92.37 245 ALA A N 1
ATOM 1603 C CA . ALA A 1 245 ? 25.180 -41.160 -27.763 1.00 96.05 245 ALA A CA 1
ATOM 1604 C C . ALA A 1 245 ? 24.721 -39.819 -27.162 1.00 95.87 245 ALA A C 1
ATOM 1605 O O . ALA A 1 245 ? 23.794 -39.185 -27.680 1.00 96.70 245 ALA A O 1
ATOM 1607 N N . ARG A 1 246 ? 25.379 -39.396 -26.075 1.00 90.05 246 ARG A N 1
ATOM 1608 C CA . ARG A 1 246 ? 25.089 -38.126 -25.400 1.00 89.11 246 ARG A CA 1
ATOM 1609 C C . ARG A 1 246 ? 25.616 -36.942 -26.228 1.00 94.21 246 ARG A C 1
ATOM 1610 O O . ARG A 1 246 ? 25.020 -35.853 -26.210 1.00 88.77 246 ARG A O 1
ATOM 1618 N N . MET A 1 247 ? 26.731 -37.169 -26.945 1.00 100.64 247 MET A N 1
ATOM 1619 C CA . MET A 1 247 ? 27.459 -36.150 -27.739 1.00 99.77 247 MET A CA 1
ATOM 1620 C C . MET A 1 247 ? 26.495 -35.434 -28.697 1.00 102.81 247 MET A C 1
ATOM 1621 O O . MET A 1 247 ? 26.774 -34.311 -29.126 1.00 93.12 247 MET A O 1
ATOM 1626 N N . GLN A 1 248 ? 25.373 -36.096 -29.021 1.00 114.82 248 GLN A N 1
ATOM 1627 C CA . GLN A 1 248 ? 24.277 -35.530 -29.829 1.00 120.49 248 GLN A CA 1
ATOM 1628 C C . GLN A 1 248 ? 23.608 -34.379 -29.062 1.00 121.25 248 GLN A C 1
ATOM 1629 O O . GLN A 1 248 ? 23.635 -33.219 -29.507 1.00 111.83 248 GLN A O 1
ATOM 1635 N N . GLY A 1 253 ? 22.463 -33.303 -18.015 1.00 54.84 253 GLY A N 1
ATOM 1636 C CA . GLY A 1 253 ? 22.532 -33.239 -16.536 1.00 60.06 253 GLY A CA 1
ATOM 1637 C C . GLY A 1 253 ? 23.389 -34.338 -15.899 1.00 61.19 253 GLY A C 1
ATOM 1638 O O . GLY A 1 253 ? 23.869 -34.203 -14.759 1.00 60.20 253 GLY A O 1
ATOM 1639 N N . ASP A 1 254 ? 23.556 -35.454 -16.613 1.00 63.97 254 ASP A N 1
ATOM 1640 C CA . ASP A 1 254 ? 24.420 -36.549 -16.175 1.00 66.07 254 ASP A CA 1
ATOM 1641 C C . ASP A 1 254 ? 25.884 -36.090 -16.277 1.00 69.43 254 ASP A C 1
ATOM 1642 O O . ASP A 1 254 ? 26.165 -35.030 -16.830 1.00 67.01 254 ASP A O 1
ATOM 1647 N N . LEU A 1 255 ? 26.806 -36.878 -15.709 1.00 70.36 255 LEU A N 1
ATOM 1648 C CA . LEU A 1 255 ? 28.215 -36.494 -15.608 1.00 75.94 255 LEU A CA 1
ATOM 1649 C C . LEU A 1 255 ? 28.848 -36.514 -17.000 1.00 85.08 255 LEU A C 1
ATOM 1650 O O . LEU A 1 255 ? 29.809 -35.783 -17.248 1.00 93.13 255 LEU A O 1
ATOM 1655 N N . ILE A 1 256 ? 28.301 -37.352 -17.892 1.00 85.73 256 ILE A N 1
ATOM 1656 C CA . ILE A 1 256 ? 28.716 -37.375 -19.292 1.00 81.77 256 ILE A CA 1
ATOM 1657 C C . ILE A 1 256 ? 28.324 -36.028 -19.911 1.00 80.83 256 ILE A C 1
ATOM 1658 O O . ILE A 1 256 ? 29.189 -35.268 -20.351 1.00 79.49 256 ILE A O 1
ATOM 1663 N N . SER A 1 257 ? 27.022 -35.718 -19.886 1.00 78.70 257 SER A N 1
ATOM 1664 C CA . SER A 1 257 ? 26.531 -34.385 -20.240 1.00 82.58 257 SER A CA 1
ATOM 1665 C C . SER A 1 257 ? 27.564 -33.324 -19.818 1.00 77.03 257 SER A C 1
ATOM 1666 O O . SER A 1 257 ? 28.103 -32.629 -20.673 1.00 86.76 257 SER A O 1
ATOM 1669 N N . MET A 1 258 ? 27.879 -33.259 -18.517 1.00 71.93 258 MET A N 1
ATOM 1670 C CA . MET A 1 258 ? 28.722 -32.197 -17.929 1.00 68.46 258 MET A CA 1
ATOM 1671 C C . MET A 1 258 ? 30.182 -32.340 -18.380 1.00 67.06 258 MET A C 1
ATOM 1672 O O . MET A 1 258 ? 30.875 -31.336 -18.517 1.00 59.03 258 MET A O 1
ATOM 1677 N N . MET A 1 259 ? 30.647 -33.576 -18.588 1.00 71.50 259 MET A N 1
ATOM 1678 C CA . MET A 1 259 ? 32.018 -33.817 -19.068 1.00 81.46 259 MET A CA 1
ATOM 1679 C C . MET A 1 259 ? 32.118 -33.476 -20.569 1.00 89.40 259 MET A C 1
ATOM 1680 O O . MET A 1 259 ? 33.129 -32.913 -20.994 1.00 92.42 259 MET A O 1
ATOM 1685 N N . ILE A 1 260 ? 31.065 -33.782 -21.348 1.00 90.51 260 ILE A N 1
ATOM 1686 C CA . ILE A 1 260 ? 31.002 -33.540 -22.816 1.00 85.23 260 ILE A CA 1
ATOM 1687 C C . ILE A 1 260 ? 31.039 -32.033 -23.109 1.00 82.54 260 ILE A C 1
ATOM 1688 O O . ILE A 1 260 ? 31.648 -31.602 -24.100 1.00 74.67 260 ILE A O 1
ATOM 1693 N N . HIS A 1 261 ? 30.381 -31.255 -22.239 1.00 84.21 261 HIS A N 1
ATOM 1694 C CA . HIS A 1 261 ? 30.224 -29.799 -22.367 1.00 89.20 261 HIS A CA 1
ATOM 1695 C C . HIS A 1 261 ? 31.290 -29.046 -21.555 1.00 87.38 261 HIS A C 1
ATOM 1696 O O . HIS A 1 261 ? 31.043 -27.918 -21.102 1.00 82.27 261 HIS A O 1
ATOM 1703 N N . SER A 1 262 ? 32.468 -29.667 -21.386 1.00 82.67 262 SER A N 1
ATOM 1704 C CA . SER A 1 262 ? 33.593 -29.111 -20.634 1.00 81.92 262 SER A CA 1
ATOM 1705 C C . SER A 1 262 ? 34.867 -29.244 -21.472 1.00 87.25 262 SER A C 1
ATOM 1706 O O . SER A 1 262 ? 35.184 -30.350 -21.914 1.00 86.90 262 SER A O 1
ATOM 1709 N N . GLU A 1 263 ? 35.594 -28.130 -21.657 1.00 84.47 263 GLU A N 1
ATOM 1710 C CA . GLU A 1 263 ? 36.805 -28.128 -22.487 1.00 82.70 263 GLU A CA 1
ATOM 1711 C C . GLU A 1 263 ? 37.965 -28.775 -21.716 1.00 81.85 263 GLU A C 1
ATOM 1712 O O . GLU A 1 263 ? 38.966 -29.180 -22.315 1.00 73.55 263 GLU A O 1
ATOM 1718 N N . ALA A 1 264 ? 37.805 -28.879 -20.391 1.00 84.59 264 ALA A N 1
ATOM 1719 C CA . ALA A 1 264 ? 38.672 -29.677 -19.525 1.00 86.70 264 ALA A CA 1
ATOM 1720 C C . ALA A 1 264 ? 38.697 -31.144 -19.986 1.00 87.45 264 ALA A C 1
ATOM 1721 O O . ALA A 1 264 ? 39.770 -31.728 -20.203 1.00 77.33 264 ALA A O 1
ATOM 1723 N N . MET A 1 265 ? 37.498 -31.720 -20.144 1.00 88.83 265 MET A N 1
ATOM 1724 C CA . MET A 1 265 ? 37.310 -33.171 -20.192 1.00 91.38 265 MET A CA 1
ATOM 1725 C C . MET A 1 265 ? 36.643 -33.638 -21.499 1.00 88.86 265 MET A C 1
ATOM 1726 O O . MET A 1 265 ? 36.215 -34.803 -21.568 1.00 96.14 265 MET A O 1
ATOM 1731 N N . ASN A 1 266 ? 36.528 -32.763 -22.512 1.00 85.45 266 ASN A N 1
ATOM 1732 C CA . ASN A 1 266 ? 35.880 -33.132 -23.802 1.00 81.00 266 ASN A CA 1
ATOM 1733 C C . ASN A 1 266 ? 36.898 -33.830 -24.720 1.00 79.07 266 ASN A C 1
ATOM 1734 O O . ASN A 1 266 ? 36.507 -34.625 -25.577 1.00 79.77 266 ASN A O 1
ATOM 1739 N N . HIS A 1 267 ? 38.192 -33.541 -24.507 1.00 73.42 267 HIS A N 1
ATOM 1740 C CA . HIS A 1 267 ? 39.287 -33.958 -25.373 1.00 70.04 267 HIS A CA 1
ATOM 1741 C C . HIS A 1 267 ? 40.313 -34.786 -24.588 1.00 67.18 267 HIS A C 1
ATOM 1742 O O . HIS A 1 267 ? 41.508 -34.618 -24.770 1.00 62.19 267 HIS A O 1
ATOM 1749 N N . MET A 1 268 ? 39.844 -35.709 -23.743 1.00 65.13 268 MET A N 1
ATOM 1750 C CA . MET A 1 268 ? 40.742 -36.478 -22.886 1.00 64.96 268 MET A CA 1
ATOM 1751 C C . MET A 1 268 ? 41.363 -37.649 -23.668 1.00 60.05 268 MET A C 1
ATOM 1752 O O . MET A 1 268 ? 40.665 -38.457 -24.246 1.00 60.17 268 MET A O 1
ATOM 1757 N N . SER A 1 269 ? 42.696 -37.742 -23.632 1.00 66.88 269 SER A N 1
ATOM 1758 C CA . SER A 1 269 ? 43.491 -38.916 -24.069 1.00 66.88 269 SER A CA 1
ATOM 1759 C C . SER A 1 269 ? 42.802 -40.230 -23.715 1.00 62.75 269 SER A C 1
ATOM 1760 O O . SER A 1 269 ? 42.117 -40.323 -22.709 1.00 58.03 269 SER A O 1
ATOM 1763 N N . PRO A 1 270 ? 42.967 -41.305 -24.516 1.00 72.42 270 PRO A N 1
ATOM 1764 C CA . PRO A 1 270 ? 42.431 -42.617 -24.147 1.00 70.60 270 PRO A CA 1
ATOM 1765 C C . PRO A 1 270 ? 42.652 -42.994 -22.671 1.00 64.72 270 PRO A C 1
ATOM 1766 O O . PRO A 1 270 ? 41.702 -43.432 -22.008 1.00 58.37 270 PRO A O 1
ATOM 1770 N N . GLN A 1 271 ? 43.884 -42.804 -22.178 1.00 62.41 271 GLN A N 1
ATOM 1771 C CA . GLN A 1 271 ? 44.290 -43.200 -20.818 1.00 62.44 271 GLN A CA 1
ATOM 1772 C C . GLN A 1 271 ? 43.512 -42.402 -19.764 1.00 62.54 271 GLN A C 1
ATOM 1773 O O . GLN A 1 271 ? 42.926 -42.991 -18.875 1.00 56.88 271 GLN A O 1
ATOM 1779 N N . GLU A 1 272 ? 43.559 -41.065 -19.871 1.00 68.54 272 GLU A N 1
ATOM 1780 C CA . GLU A 1 272 ? 42.878 -40.114 -18.967 1.00 68.13 272 GLU A CA 1
ATOM 1781 C C . GLU A 1 272 ? 41.376 -40.449 -18.894 1.00 71.43 272 GLU A C 1
ATOM 1782 O O . GLU A 1 272 ? 40.798 -40.484 -17.792 1.00 80.05 272 GLU A O 1
ATOM 1788 N N . PHE A 1 273 ? 40.750 -40.691 -20.054 1.00 66.96 273 PHE A N 1
ATOM 1789 C CA . PHE A 1 273 ? 39.312 -40.966 -20.149 1.00 72.14 273 PHE A CA 1
ATOM 1790 C C . PHE A 1 273 ? 38.950 -42.212 -19.331 1.00 80.59 273 PHE A C 1
ATOM 1791 O O . PHE A 1 273 ? 37.923 -42.218 -18.636 1.00 90.56 273 PHE A O 1
ATOM 1799 N N . MET A 1 274 ? 39.786 -43.254 -19.447 1.00 75.46 274 MET A N 1
ATOM 1800 C CA . MET A 1 274 ? 39.666 -44.491 -18.666 1.00 70.96 274 MET A CA 1
ATOM 1801 C C . MET A 1 274 ? 39.803 -44.157 -17.175 1.00 68.95 274 MET A C 1
ATOM 1802 O O . MET A 1 274 ? 38.982 -44.575 -16.365 1.00 70.18 274 MET A O 1
ATOM 1807 N N . GLY A 1 275 ? 40.833 -43.366 -16.842 1.00 71.68 275 GLY A N 1
ATOM 1808 C CA . GLY A 1 275 ? 41.173 -42.954 -15.467 1.00 63.79 275 GLY A CA 1
ATOM 1809 C C . GLY A 1 275 ? 40.089 -42.110 -14.824 1.00 58.43 275 GLY A C 1
ATOM 1810 O O . GLY A 1 275 ? 39.679 -42.393 -13.698 1.00 48.11 275 GLY A O 1
ATOM 1811 N N . ASN A 1 276 ? 39.617 -41.075 -15.535 1.00 57.02 276 ASN A N 1
ATOM 1812 C CA . ASN A 1 276 ? 38.547 -40.238 -14.993 1.00 60.70 276 ASN A CA 1
ATOM 1813 C C . ASN A 1 276 ? 37.289 -41.115 -14.802 1.00 60.08 276 ASN A C 1
ATOM 1814 O O . ASN A 1 276 ? 36.607 -41.055 -13.766 1.00 54.10 276 ASN A O 1
ATOM 1819 N N . LEU A 1 277 ? 37.014 -42.004 -15.756 1.00 63.62 277 LEU A N 1
ATOM 1820 C CA . LEU A 1 277 ? 35.861 -42.911 -15.634 1.00 60.38 277 LEU A CA 1
ATOM 1821 C C . LEU A 1 277 ? 36.012 -43.791 -14.386 1.00 52.02 277 LEU A C 1
ATOM 1822 O O . LEU A 1 277 ? 35.035 -43.950 -13.659 1.00 48.30 277 LEU A O 1
ATOM 1827 N N . VAL A 1 278 ? 37.225 -44.321 -14.150 1.00 48.44 278 VAL A N 1
ATOM 1828 C CA . VAL A 1 278 ? 37.574 -45.147 -12.946 1.00 51.36 278 VAL A CA 1
ATOM 1829 C C . VAL A 1 278 ? 37.263 -44.358 -11.657 1.00 55.80 278 VAL A C 1
ATOM 1830 O O . VAL A 1 278 ? 36.631 -44.894 -10.745 1.00 54.63 278 VAL A O 1
ATOM 1834 N N . LEU A 1 279 ? 37.735 -43.100 -11.598 1.00 56.95 279 LEU A N 1
ATOM 1835 C CA . LEU A 1 279 ? 37.473 -42.149 -10.512 1.00 51.40 279 LEU A CA 1
ATOM 1836 C C . LEU A 1 279 ? 35.976 -42.113 -10.205 1.00 50.43 279 LEU A C 1
ATOM 1837 O O . LEU A 1 279 ? 35.573 -42.496 -9.144 1.00 55.69 279 LEU A O 1
ATOM 1842 N N . LEU A 1 280 ? 35.156 -41.640 -11.144 1.00 55.93 280 LEU A N 1
ATOM 1843 C CA . LEU A 1 280 ? 33.744 -41.324 -10.816 1.00 61.65 280 LEU A CA 1
ATOM 1844 C C . LEU A 1 280 ? 33.000 -42.619 -10.499 1.00 66.41 280 LEU A C 1
ATOM 1845 O O . LEU A 1 280 ? 32.068 -42.610 -9.677 1.00 69.98 280 LEU A O 1
ATOM 1850 N N . ILE A 1 281 ? 33.423 -43.711 -11.156 1.00 64.21 281 ILE A N 1
ATOM 1851 C CA . ILE A 1 281 ? 32.854 -45.026 -10.896 1.00 62.75 281 ILE A CA 1
ATOM 1852 C C . ILE A 1 281 ? 33.232 -45.431 -9.470 1.00 56.09 281 ILE A C 1
ATOM 1853 O O . ILE A 1 281 ? 32.352 -45.586 -8.629 1.00 60.16 281 ILE A O 1
ATOM 1858 N N . VAL A 1 282 ? 34.529 -45.540 -9.186 1.00 50.49 282 VAL A N 1
ATOM 1859 C CA . VAL A 1 282 ? 34.953 -46.065 -7.885 1.00 53.28 282 VAL A CA 1
ATOM 1860 C C . VAL A 1 282 ? 34.529 -45.076 -6.792 1.00 59.50 282 VAL A C 1
ATOM 1861 O O . VAL A 1 282 ? 33.914 -45.464 -5.782 1.00 65.43 282 VAL A O 1
ATOM 1865 N N . GLY A 1 283 ? 34.820 -43.798 -7.030 1.00 65.61 283 GLY A N 1
ATOM 1866 C CA . GLY A 1 283 ? 34.489 -42.712 -6.125 1.00 74.73 283 GLY A CA 1
ATOM 1867 C C . GLY A 1 283 ? 33.098 -42.848 -5.534 1.00 76.08 283 GLY A C 1
ATOM 1868 O O . GLY A 1 283 ? 32.933 -42.798 -4.313 1.00 87.77 283 GLY A O 1
ATOM 1869 N N . GLY A 1 284 ? 32.104 -43.037 -6.406 1.00 76.58 284 GLY A N 1
ATOM 1870 C CA . GLY A 1 284 ? 30.708 -43.024 -5.993 1.00 80.75 284 GLY A CA 1
ATOM 1871 C C . GLY A 1 284 ? 30.128 -44.409 -5.765 1.00 75.02 284 GLY A C 1
ATOM 1872 O O . GLY A 1 284 ? 28.918 -44.544 -5.630 1.00 78.97 284 GLY A O 1
ATOM 1873 N N . ASN A 1 285 ? 30.988 -45.429 -5.705 1.00 73.48 285 ASN A N 1
ATOM 1874 C CA . ASN A 1 285 ? 30.558 -46.812 -5.584 1.00 78.54 285 ASN A CA 1
ATOM 1875 C C . ASN A 1 285 ? 31.048 -47.356 -4.238 1.00 77.87 285 ASN A C 1
ATOM 1876 O O . ASN A 1 285 ? 30.294 -47.362 -3.263 1.00 78.98 285 ASN A O 1
ATOM 1881 N N . ASP A 1 286 ? 32.320 -47.771 -4.190 1.00 73.34 286 ASP A N 1
ATOM 1882 C CA . ASP A 1 286 ? 32.813 -48.661 -3.135 1.00 74.84 286 ASP A CA 1
ATOM 1883 C C . ASP A 1 286 ? 32.696 -47.987 -1.761 1.00 65.64 286 ASP A C 1
ATOM 1884 O O . ASP A 1 286 ? 32.356 -48.649 -0.795 1.00 66.13 286 ASP A O 1
ATOM 1889 N N . THR A 1 287 ? 32.966 -46.680 -1.694 1.00 62.46 287 THR A N 1
ATOM 1890 C CA . THR A 1 287 ? 33.037 -45.948 -0.429 1.00 61.96 287 THR A CA 1
ATOM 1891 C C . THR A 1 287 ? 31.676 -46.011 0.267 1.00 64.54 287 THR A C 1
ATOM 1892 O O . THR A 1 287 ? 31.598 -46.253 1.477 1.00 64.83 287 THR A O 1
ATOM 1896 N N . THR A 1 288 ? 30.614 -45.791 -0.514 1.00 59.02 288 THR A N 1
ATOM 1897 C CA . THR A 1 288 ? 29.274 -45.726 0.018 1.00 54.22 288 THR A CA 1
ATOM 1898 C C . THR A 1 288 ? 28.809 -47.137 0.403 1.00 53.76 288 THR A C 1
ATOM 1899 O O . THR A 1 288 ? 28.227 -47.299 1.471 1.00 55.50 288 THR A O 1
ATOM 1903 N N . ARG A 1 289 ? 29.066 -48.142 -0.451 1.00 51.25 289 ARG A N 1
ATOM 1904 C CA . ARG A 1 289 ? 28.728 -49.550 -0.132 1.00 51.70 289 ARG A CA 1
ATOM 1905 C C . ARG A 1 289 ? 29.209 -49.876 1.279 1.00 52.70 289 ARG A C 1
ATOM 1906 O O . ARG A 1 289 ? 28.457 -50.388 2.110 1.00 49.55 289 ARG A O 1
ATOM 1914 N N . ASN A 1 290 ? 30.495 -49.579 1.506 1.00 53.78 290 ASN A N 1
ATOM 1915 C CA . ASN A 1 290 ? 31.224 -50.049 2.665 1.00 49.78 290 ASN A CA 1
ATOM 1916 C C . ASN A 1 290 ? 30.740 -49.296 3.901 1.00 52.05 290 ASN A C 1
ATOM 1917 O O . ASN A 1 290 ? 30.521 -49.926 4.929 1.00 57.41 290 ASN A O 1
ATOM 1922 N N . THR A 1 291 ? 30.549 -47.975 3.777 1.00 52.73 291 THR A N 1
ATOM 1923 C CA . THR A 1 291 ? 29.894 -47.170 4.820 1.00 50.43 291 THR A CA 1
ATOM 1924 C C . THR A 1 291 ? 28.544 -47.802 5.194 1.00 48.54 291 THR A C 1
ATOM 1925 O O . THR A 1 291 ? 28.264 -48.007 6.375 1.00 48.82 291 THR A O 1
ATOM 1929 N N . MET A 1 292 ? 27.735 -48.130 4.181 1.00 46.65 292 MET A N 1
ATOM 1930 C CA . MET A 1 292 ? 26.452 -48.827 4.375 1.00 49.38 292 MET A CA 1
ATOM 1931 C C . MET A 1 292 ? 26.636 -50.179 5.096 1.00 47.46 292 MET A C 1
ATOM 1932 O O . MET A 1 292 ? 25.841 -50.516 5.967 1.00 44.46 292 MET A O 1
ATOM 1937 N N . SER A 1 293 ? 27.676 -50.944 4.749 1.00 45.69 293 SER A N 1
ATOM 1938 C CA . SER A 1 293 ? 27.949 -52.223 5.402 1.00 44.77 293 SER A CA 1
ATOM 1939 C C . SER A 1 293 ? 28.394 -52.006 6.853 1.00 43.45 293 SER A C 1
ATOM 1940 O O . SER A 1 293 ? 27.918 -52.687 7.754 1.00 43.20 293 SER A O 1
ATOM 1943 N N . GLY A 1 294 ? 29.315 -51.052 7.050 1.00 43.61 294 GLY A N 1
ATOM 1944 C CA . GLY A 1 294 ? 29.889 -50.701 8.338 1.00 41.15 294 GLY A CA 1
ATOM 1945 C C . GLY A 1 294 ? 28.842 -50.175 9.303 1.00 45.96 294 GLY A C 1
ATOM 1946 O O . GLY A 1 294 ? 28.878 -50.493 10.504 1.00 46.30 294 GLY A O 1
ATOM 1947 N N . ILE A 1 295 ? 27.892 -49.378 8.796 1.00 47.80 295 ILE A N 1
ATOM 1948 C CA . ILE A 1 295 ? 26.844 -48.828 9.655 1.00 49.92 295 ILE A CA 1
ATOM 1949 C C . ILE A 1 295 ? 26.165 -49.986 10.410 1.00 51.04 295 ILE A C 1
ATOM 1950 O O . ILE A 1 295 ? 26.194 -49.983 11.645 1.00 52.67 295 ILE A O 1
ATOM 1955 N N . VAL A 1 296 ? 25.610 -50.987 9.701 1.00 46.01 296 VAL A N 1
ATOM 1956 C CA . VAL A 1 296 ? 24.806 -52.022 10.388 1.00 46.36 296 VAL A CA 1
ATOM 1957 C C . VAL A 1 296 ? 25.712 -52.855 11.296 1.00 47.69 296 VAL A C 1
ATOM 1958 O O . VAL A 1 296 ? 25.275 -53.287 12.362 1.00 48.83 296 VAL A O 1
ATOM 1962 N N . HIS A 1 297 ? 26.956 -53.084 10.862 1.00 50.23 297 HIS A N 1
ATOM 1963 C CA . HIS A 1 297 ? 27.937 -53.840 11.647 1.00 51.57 297 HIS A CA 1
ATOM 1964 C C . HIS A 1 297 ? 28.310 -53.074 12.913 1.00 53.46 297 HIS A C 1
ATOM 1965 O O . HIS A 1 297 ? 28.369 -53.648 14.008 1.00 58.11 297 HIS A O 1
ATOM 1972 N N . ALA A 1 298 ? 28.593 -51.784 12.730 1.00 54.96 298 ALA A N 1
ATOM 1973 C CA . ALA A 1 298 ? 29.009 -50.919 13.817 1.00 58.95 298 ALA A CA 1
ATOM 1974 C C . ALA A 1 298 ? 27.886 -50.849 14.859 1.00 60.47 298 ALA A C 1
ATOM 1975 O O . ALA A 1 298 ? 28.144 -50.959 16.043 1.00 62.00 298 ALA A O 1
ATOM 1977 N N . LEU A 1 299 ? 26.640 -50.692 14.400 1.00 61.26 299 LEU A N 1
ATOM 1978 C CA . LEU A 1 299 ? 25.495 -50.578 15.301 1.00 63.53 299 LEU A CA 1
ATOM 1979 C C . LEU A 1 299 ? 25.208 -51.935 15.954 1.00 64.21 299 LEU A C 1
ATOM 1980 O O . LEU A 1 299 ? 24.799 -51.986 17.106 1.00 64.46 299 LEU A O 1
ATOM 1985 N N . ASP A 1 300 ? 25.446 -53.024 15.223 1.00 60.26 300 ASP A N 1
ATOM 1986 C CA . ASP A 1 300 ? 25.239 -54.339 15.780 1.00 67.57 300 ASP A CA 1
ATOM 1987 C C . ASP A 1 300 ? 26.300 -54.600 16.850 1.00 65.49 300 ASP A C 1
ATOM 1988 O O . ASP A 1 300 ? 26.061 -55.355 17.777 1.00 73.91 300 ASP A O 1
ATOM 1993 N N . LYS A 1 301 ? 27.470 -53.976 16.693 1.00 68.11 301 LYS A N 1
ATOM 1994 C CA . LYS A 1 301 ? 28.569 -54.049 17.674 1.00 68.85 301 LYS A CA 1
ATOM 1995 C C . LYS A 1 301 ? 28.298 -53.107 18.864 1.00 60.32 301 LYS A C 1
ATOM 1996 O O . LYS A 1 301 ? 28.761 -53.361 19.972 1.00 50.51 301 LYS A O 1
ATOM 2002 N N . PHE A 1 302 ? 27.561 -52.015 18.624 1.00 55.56 302 PHE A N 1
ATOM 2003 C CA . PHE A 1 302 ? 27.346 -50.957 19.610 1.00 58.49 302 PHE A CA 1
ATOM 2004 C C . PHE A 1 302 ? 25.847 -50.715 19.760 1.00 61.50 302 PHE A C 1
ATOM 2005 O O . PHE A 1 302 ? 25.356 -49.638 19.418 1.00 58.08 302 PHE A O 1
ATOM 2013 N N . PRO A 1 303 ? 25.091 -51.717 20.280 1.00 67.89 303 PRO A N 1
ATOM 2014 C CA . PRO A 1 303 ? 23.627 -51.653 20.354 1.00 62.68 303 PRO A CA 1
ATOM 2015 C C . PRO A 1 303 ? 23.094 -50.619 21.354 1.00 67.00 303 PRO A C 1
ATOM 2016 O O . PRO A 1 303 ? 22.023 -50.057 21.105 1.00 62.10 303 PRO A O 1
ATOM 2020 N N . ASP A 1 304 ? 23.844 -50.387 22.449 1.00 70.79 304 ASP A N 1
ATOM 2021 C CA . ASP A 1 304 ? 23.686 -49.195 23.305 1.00 72.29 304 ASP A CA 1
ATOM 2022 C C . ASP A 1 304 ? 23.252 -48.016 22.425 1.00 71.76 304 ASP A C 1
ATOM 2023 O O . ASP A 1 304 ? 22.231 -47.375 22.681 1.00 65.88 304 ASP A O 1
ATOM 2028 N N . GLN A 1 305 ? 24.050 -47.774 21.375 1.00 73.27 305 GLN A N 1
ATOM 2029 C CA . GLN A 1 305 ? 23.894 -46.670 20.443 1.00 66.78 305 GLN A CA 1
ATOM 2030 C C . GLN A 1 305 ? 22.663 -46.859 19.571 1.00 62.19 305 GLN A C 1
ATOM 2031 O O . GLN A 1 305 ? 21.915 -45.921 19.384 1.00 69.77 305 GLN A O 1
ATOM 2037 N N . ARG A 1 306 ? 22.500 -48.056 19.008 1.00 58.54 306 ARG A N 1
ATOM 2038 C CA . ARG A 1 306 ? 21.377 -48.328 18.106 1.00 60.87 306 ARG A CA 1
ATOM 2039 C C . ARG A 1 306 ? 20.057 -47.940 18.786 1.00 65.62 306 ARG A C 1
ATOM 2040 O O . ARG A 1 306 ? 19.208 -47.279 18.164 1.00 60.74 306 ARG A O 1
ATOM 2048 N N . GLU A 1 307 ? 19.914 -48.319 20.069 1.00 74.05 307 GLU A N 1
ATOM 2049 C CA . GLU A 1 307 ? 18.655 -48.175 20.832 1.00 79.95 307 GLU A CA 1
ATOM 2050 C C . GLU A 1 307 ? 18.520 -46.736 21.372 1.00 83.26 307 GLU A C 1
ATOM 2051 O O . GLU A 1 307 ? 17.459 -46.361 21.903 1.00 89.91 307 GLU A O 1
ATOM 2057 N N . LEU A 1 308 ? 19.594 -45.943 21.248 1.00 77.22 308 LEU A N 1
ATOM 2058 C CA . LEU A 1 308 ? 19.559 -44.488 21.459 1.00 76.88 308 LEU A CA 1
ATOM 2059 C C . LEU A 1 308 ? 19.116 -43.806 20.153 1.00 75.65 308 LEU A C 1
ATOM 2060 O O . LEU A 1 308 ? 18.450 -42.767 20.164 1.00 81.67 308 LEU A O 1
ATOM 2065 N N . LEU A 1 309 ? 19.482 -44.415 19.024 1.00 73.89 309 LEU A N 1
ATOM 2066 C CA . LEU A 1 309 ? 19.114 -43.927 17.701 1.00 75.78 309 LEU A CA 1
ATOM 2067 C C . LEU A 1 309 ? 17.648 -44.283 17.442 1.00 71.64 309 LEU A C 1
ATOM 2068 O O . LEU A 1 309 ? 16.904 -43.488 16.838 1.00 75.00 309 LEU A O 1
ATOM 2073 N N . GLU A 1 310 ? 17.260 -45.477 17.910 1.00 63.41 310 GLU A N 1
ATOM 2074 C CA . GLU A 1 310 ? 15.872 -45.925 17.916 1.00 60.30 310 GLU A CA 1
ATOM 2075 C C . GLU A 1 310 ? 15.017 -44.923 18.707 1.00 59.70 310 GLU A C 1
ATOM 2076 O O . GLU A 1 310 ? 14.014 -44.398 18.188 1.00 59.97 310 GLU A O 1
ATOM 2082 N N . ARG A 1 311 ? 15.427 -44.632 19.946 1.00 53.73 311 ARG A N 1
ATOM 2083 C CA . ARG A 1 311 ? 14.707 -43.672 20.772 1.00 54.53 311 ARG A CA 1
ATOM 2084 C C . ARG A 1 311 ? 14.644 -42.324 20.031 1.00 57.35 311 ARG A C 1
ATOM 2085 O O . ARG A 1 311 ? 13.564 -41.770 19.848 1.00 53.14 311 ARG A O 1
ATOM 2087 N N . ASP A 1 312 ? 15.795 -41.817 19.572 1.00 63.85 312 ASP A N 1
ATOM 2088 C CA . ASP A 1 312 ? 15.886 -40.444 19.042 1.00 70.17 312 ASP A CA 1
ATOM 2089 C C . ASP A 1 312 ? 16.558 -40.444 17.658 1.00 71.30 312 ASP A C 1
ATOM 2090 O O . ASP A 1 312 ? 17.789 -40.462 17.562 1.00 73.38 312 ASP A O 1
ATOM 2095 N N . ALA A 1 313 ? 15.735 -40.359 16.602 1.00 67.26 313 ALA A N 1
ATOM 2096 C CA . ALA A 1 313 ? 16.198 -40.395 15.211 1.00 65.08 313 ALA A CA 1
ATOM 2097 C C . ALA A 1 313 ? 16.410 -38.981 14.649 1.00 64.76 313 ALA A C 1
ATOM 2098 O O . ALA A 1 313 ? 16.774 -38.831 13.490 1.00 63.51 313 ALA A O 1
ATOM 2100 N N . SER A 1 314 ? 16.238 -37.944 15.474 1.00 67.17 314 SER A N 1
ATOM 2101 C CA . SER A 1 314 ? 16.756 -36.600 15.136 1.00 65.13 314 SER A CA 1
ATOM 2102 C C . SER A 1 314 ? 18.291 -36.618 15.073 1.00 59.03 314 SER A C 1
ATOM 2103 O O . SER A 1 314 ? 18.880 -35.678 14.563 1.00 58.68 314 SER A O 1
ATOM 2106 N N . LEU A 1 315 ? 18.912 -37.693 15.586 1.00 54.61 315 LEU A N 1
ATOM 2107 C CA . LEU A 1 315 ? 20.363 -37.832 15.716 1.00 52.70 315 LEU A CA 1
ATOM 2108 C C . LEU A 1 315 ? 20.971 -38.537 14.498 1.00 51.87 315 LEU A C 1
ATOM 2109 O O . LEU A 1 315 ? 22.128 -38.918 14.545 1.00 49.04 315 LEU A O 1
ATOM 2114 N N . ILE A 1 316 ? 20.197 -38.718 13.420 1.00 54.11 316 ILE A N 1
ATOM 2115 C CA . ILE A 1 316 ? 20.653 -39.493 12.247 1.00 52.80 316 ILE A CA 1
ATOM 2116 C C . ILE A 1 316 ? 21.724 -38.728 11.458 1.00 48.77 316 ILE A C 1
ATOM 2117 O O . ILE A 1 316 ? 22.808 -39.270 11.222 1.00 40.22 316 ILE A O 1
ATOM 2122 N N . PRO A 1 317 ? 21.477 -37.470 11.012 1.00 45.89 317 PRO A N 1
ATOM 2123 C CA . PRO A 1 317 ? 22.523 -36.644 10.394 1.00 45.76 317 PRO A CA 1
ATOM 2124 C C . PRO A 1 317 ? 23.925 -36.764 11.023 1.00 46.51 317 PRO A C 1
ATOM 2125 O O . PRO A 1 317 ? 24.925 -36.814 10.311 1.00 52.96 317 PRO A O 1
ATOM 2129 N N . ASN A 1 318 ? 23.981 -36.840 12.352 1.00 46.74 318 ASN A N 1
ATOM 2130 C CA . ASN A 1 318 ? 25.219 -36.964 13.104 1.00 47.55 318 ASN A CA 1
ATOM 2131 C C . ASN A 1 318 ? 25.664 -38.428 13.168 1.00 49.28 318 ASN A C 1
ATOM 2132 O O . ASN A 1 318 ? 26.854 -38.720 13.306 1.00 54.60 318 ASN A O 1
ATOM 2137 N N . ALA A 1 319 ? 24.694 -39.343 13.149 1.00 48.58 319 ALA A N 1
ATOM 2138 C CA . ALA A 1 319 ? 24.986 -40.761 13.210 1.00 48.78 319 ALA A CA 1
ATOM 2139 C C . ALA A 1 319 ? 25.826 -41.146 11.990 1.00 47.87 319 ALA A C 1
ATOM 2140 O O . ALA A 1 319 ? 26.750 -41.954 12.124 1.00 42.73 319 ALA A O 1
ATOM 2142 N N . VAL A 1 320 ? 25.472 -40.544 10.835 1.00 48.22 320 VAL A N 1
ATOM 2143 C CA . VAL A 1 320 ? 26.093 -40.735 9.511 1.00 46.32 320 VAL A CA 1
ATOM 2144 C C . VAL A 1 320 ? 27.573 -40.371 9.584 1.00 48.32 320 VAL A C 1
ATOM 2145 O O . VAL A 1 320 ? 28.410 -41.084 9.055 1.00 43.05 320 VAL A O 1
ATOM 2149 N N . GLN A 1 321 ? 27.842 -39.216 10.212 1.00 51.18 321 GLN A N 1
ATOM 2150 C CA . GLN A 1 321 ? 29.164 -38.645 10.379 1.00 43.71 321 GLN A CA 1
ATOM 2151 C C . GLN A 1 321 ? 29.991 -39.461 11.373 1.00 45.51 321 GLN A C 1
ATOM 2152 O O . GLN A 1 321 ? 31.196 -39.496 11.241 1.00 52.01 321 GLN A O 1
ATOM 2158 N N . GLU A 1 322 ? 29.353 -40.106 12.355 1.00 49.73 322 GLU A N 1
ATOM 2159 C CA . GLU A 1 322 ? 30.080 -40.933 13.347 1.00 50.72 322 GLU A CA 1
ATOM 2160 C C . GLU A 1 322 ? 30.437 -42.304 12.781 1.00 53.91 322 GLU A C 1
ATOM 2161 O O . GLU A 1 322 ? 31.346 -42.947 13.304 1.00 56.14 322 GLU A O 1
ATOM 2167 N N . CYS A 1 323 ? 29.667 -42.753 11.777 1.00 55.09 323 CYS A N 1
ATOM 2168 C CA . CYS A 1 323 ? 29.846 -44.052 11.122 1.00 54.16 323 CYS A CA 1
ATOM 2169 C C . CYS A 1 323 ? 30.935 -43.911 10.057 1.00 46.41 323 CYS A C 1
ATOM 2170 O O . CYS A 1 323 ? 31.865 -44.690 9.986 1.00 42.19 323 CYS 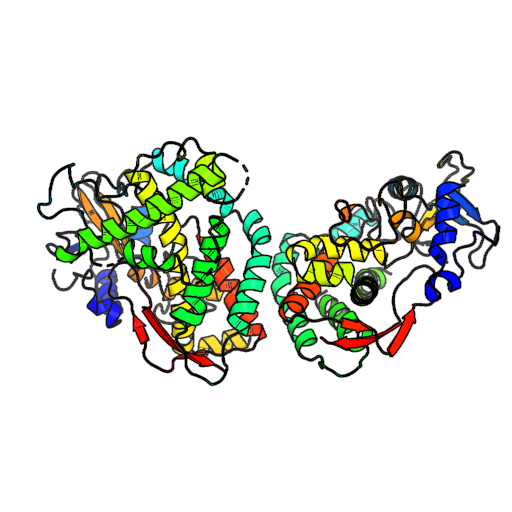A O 1
ATOM 2173 N N . ILE A 1 324 ? 30.810 -42.858 9.257 1.00 48.66 324 ILE A N 1
ATOM 2174 C CA . ILE A 1 324 ? 31.808 -42.489 8.282 1.00 48.41 324 ILE A CA 1
ATOM 2175 C C . ILE A 1 324 ? 33.171 -42.354 8.968 1.00 52.88 324 ILE A C 1
ATOM 2176 O O . ILE A 1 324 ? 34.180 -42.777 8.404 1.00 64.57 324 ILE A O 1
ATOM 2181 N N . ARG A 1 325 ? 33.197 -41.768 10.171 1.00 49.91 325 ARG A N 1
ATOM 2182 C CA . ARG A 1 325 ? 34.449 -41.641 10.934 1.00 48.07 325 ARG A CA 1
ATOM 2183 C C . ARG A 1 325 ? 34.878 -43.038 11.369 1.00 46.22 325 ARG A C 1
ATOM 2184 O O . ARG A 1 325 ? 35.988 -43.461 11.081 1.00 46.56 325 ARG A O 1
ATOM 2192 N N . TYR A 1 326 ? 33.965 -43.738 12.046 1.00 46.82 326 TYR A N 1
ATOM 2193 C CA . TYR A 1 326 ? 34.275 -45.021 12.666 1.00 47.26 326 TYR A CA 1
ATOM 2194 C C . TYR A 1 326 ? 34.839 -45.963 11.605 1.00 46.80 326 TYR A C 1
ATOM 2195 O O . TYR A 1 326 ? 35.868 -46.594 11.826 1.00 46.08 326 TYR A O 1
ATOM 2204 N N . VAL A 1 327 ? 34.150 -46.026 10.462 1.00 48.84 327 VAL A N 1
ATOM 2205 C CA . VAL A 1 327 ? 34.411 -47.024 9.430 1.00 51.56 327 VAL A CA 1
ATOM 2206 C C . VAL A 1 327 ? 35.656 -46.613 8.637 1.00 54.61 327 VAL A C 1
ATOM 2207 O O . VAL A 1 327 ? 36.546 -47.434 8.403 1.00 52.33 327 VAL A O 1
ATOM 2211 N N . THR A 1 328 ? 35.700 -45.343 8.223 1.00 51.13 328 THR A N 1
ATOM 2212 C CA . THR A 1 328 ? 36.766 -44.861 7.381 1.00 48.92 328 THR A CA 1
ATOM 2213 C C . THR A 1 328 ? 36.854 -45.809 6.193 1.00 44.52 328 THR A C 1
ATOM 2214 O O . THR A 1 328 ? 37.703 -46.688 6.138 1.00 42.16 328 THR A O 1
ATOM 2218 N N . PRO A 1 329 ? 35.921 -45.665 5.234 1.00 43.28 329 PRO A N 1
ATOM 2219 C CA . PRO A 1 329 ? 35.854 -46.531 4.051 1.00 43.12 329 PRO A CA 1
ATOM 2220 C C . PRO A 1 329 ? 37.170 -46.686 3.273 1.00 41.84 329 PRO A C 1
ATOM 2221 O O . PRO A 1 329 ? 37.521 -47.799 2.919 1.00 41.07 329 PRO A O 1
ATOM 2225 N N . LEU A 1 330 ? 37.849 -45.561 3.001 1.00 40.79 330 LEU A N 1
ATOM 2226 C CA . LEU A 1 330 ? 39.235 -45.535 2.534 1.00 40.55 330 LEU A CA 1
ATOM 2227 C C . LEU A 1 330 ? 40.132 -45.148 3.719 1.00 40.05 330 LEU A C 1
ATOM 2228 O O . LEU A 1 330 ? 39.917 -44.130 4.387 1.00 35.50 330 LEU A O 1
ATOM 2233 N N . ALA A 1 331 ? 41.126 -46.006 3.965 1.00 43.31 331 ALA A N 1
ATOM 2234 C CA . ALA A 1 331 ? 41.985 -46.015 5.158 1.00 41.84 331 ALA A CA 1
ATOM 2235 C C . ALA A 1 331 ? 43.183 -45.083 4.974 1.00 41.24 331 ALA A C 1
ATOM 2236 O O . ALA A 1 331 ? 43.868 -44.786 5.926 1.00 43.53 331 ALA A O 1
ATOM 2238 N N . HIS A 1 332 ? 43.463 -44.699 3.726 1.00 42.51 332 HIS A N 1
ATOM 2239 C CA . HIS A 1 332 ? 44.578 -43.848 3.409 1.00 41.31 332 HIS A CA 1
ATOM 2240 C C . HIS A 1 332 ? 44.430 -43.288 1.992 1.00 41.88 332 HIS A C 1
ATOM 2241 O O . HIS A 1 332 ? 43.690 -43.796 1.161 1.00 39.38 332 HIS A O 1
ATOM 2248 N N . MET A 1 333 ? 45.172 -42.209 1.769 1.00 43.65 333 MET A N 1
ATOM 2249 C CA . MET A 1 333 ? 45.497 -41.646 0.488 1.00 42.43 333 MET A CA 1
ATOM 2250 C C . MET A 1 333 ? 46.996 -41.330 0.523 1.00 42.32 333 MET A C 1
ATOM 2251 O O . MET A 1 333 ? 47.593 -41.281 1.597 1.00 44.69 333 MET A O 1
ATOM 2256 N N . ARG A 1 334 ? 47.613 -41.176 -0.646 1.00 41.36 334 ARG A N 1
ATOM 2257 C CA . ARG A 1 334 ? 49.040 -41.020 -0.711 1.00 41.46 334 ARG A CA 1
ATOM 2258 C C . ARG A 1 334 ? 49.368 -39.666 -1.313 1.00 35.51 334 ARG A C 1
ATOM 2259 O O . ARG A 1 334 ? 48.622 -39.122 -2.121 1.00 36.77 334 ARG A O 1
ATOM 2267 N N . ARG A 1 335 ? 50.528 -39.161 -0.918 1.00 31.57 335 ARG A N 1
ATOM 2268 C CA . ARG A 1 335 ? 51.109 -38.077 -1.602 1.00 32.88 335 ARG A CA 1
ATOM 2269 C C . ARG A 1 335 ? 52.592 -38.410 -1.827 1.00 35.04 335 ARG A C 1
ATOM 2270 O O . ARG A 1 335 ? 53.088 -39.416 -1.318 1.00 33.79 335 ARG A O 1
ATOM 2278 N N . THR A 1 336 ? 53.232 -37.644 -2.715 1.00 36.15 336 THR A N 1
ATOM 2279 C CA . THR A 1 336 ? 54.631 -37.803 -3.027 1.00 40.95 336 THR A CA 1
ATOM 2280 C C . THR A 1 336 ? 55.321 -36.458 -2.812 1.00 40.38 336 THR A C 1
ATOM 2281 O O . THR A 1 336 ? 54.835 -35.442 -3.289 1.00 44.03 336 THR A O 1
ATOM 2285 N N . ALA A 1 337 ? 56.435 -36.457 -2.075 1.00 38.28 337 ALA A N 1
ATOM 2286 C CA . ALA A 1 337 ? 57.068 -35.199 -1.723 1.00 39.14 337 ALA A CA 1
ATOM 2287 C C . ALA A 1 337 ? 57.754 -34.684 -2.978 1.00 37.70 337 ALA A C 1
ATOM 2288 O O . ALA A 1 337 ? 58.349 -35.423 -3.727 1.00 39.71 337 ALA A O 1
ATOM 2290 N N . THR A 1 338 ? 57.655 -33.381 -3.157 1.00 41.14 338 THR A N 1
ATOM 2291 C CA . THR A 1 338 ? 58.007 -32.696 -4.364 1.00 39.48 338 THR A CA 1
ATOM 2292 C C . THR A 1 338 ? 59.459 -32.193 -4.312 1.00 42.35 338 THR A C 1
ATOM 2293 O O . THR A 1 338 ? 60.026 -31.872 -5.356 1.00 51.22 338 THR A O 1
ATOM 2297 N N . ALA A 1 339 ? 60.021 -32.119 -3.093 1.00 40.93 339 ALA A N 1
ATOM 2298 C CA . ALA A 1 339 ? 61.316 -31.532 -2.752 1.00 38.48 339 ALA A CA 1
ATOM 2299 C C . ALA A 1 339 ? 61.612 -31.862 -1.286 1.00 42.39 339 ALA A C 1
ATOM 2300 O O . ALA A 1 339 ? 60.761 -32.421 -0.631 1.00 53.65 339 ALA A O 1
ATOM 2302 N N . ASP A 1 340 ? 62.808 -31.525 -0.783 1.00 44.81 340 ASP A N 1
ATOM 2303 C CA . ASP A 1 340 ? 63.208 -31.840 0.601 1.00 43.13 340 ASP A CA 1
ATOM 2304 C C . ASP A 1 340 ? 62.379 -30.970 1.554 1.00 41.75 340 ASP A C 1
ATOM 2305 O O . ASP A 1 340 ? 62.043 -29.882 1.188 1.00 40.67 340 ASP A O 1
ATOM 2310 N N . THR A 1 341 ? 62.009 -31.467 2.746 1.00 44.35 341 THR A N 1
ATOM 2311 C CA . THR A 1 341 ? 61.231 -30.647 3.724 1.00 46.12 341 THR A CA 1
ATOM 2312 C C . THR A 1 341 ? 61.165 -31.275 5.122 1.00 48.27 341 THR A C 1
ATOM 2313 O O . THR A 1 341 ? 61.148 -32.507 5.267 1.00 55.79 341 THR A O 1
ATOM 2317 N N . GLU A 1 342 ? 61.088 -30.404 6.140 1.00 46.42 342 GLU A N 1
ATOM 2318 C CA . GLU A 1 342 ? 60.697 -30.785 7.479 1.00 47.67 342 GLU A CA 1
ATOM 2319 C C . GLU A 1 342 ? 59.180 -30.961 7.449 1.00 45.55 342 GLU A C 1
ATOM 2320 O O . GLU A 1 342 ? 58.461 -30.188 6.807 1.00 41.11 342 GLU A O 1
ATOM 2326 N N . LEU A 1 343 ? 58.710 -32.022 8.105 1.00 45.80 343 LEU A N 1
ATOM 2327 C CA . LEU A 1 343 ? 57.308 -32.300 8.099 1.00 44.49 343 LEU A CA 1
ATOM 2328 C C . LEU A 1 343 ? 56.776 -32.255 9.532 1.00 44.93 343 LEU A C 1
ATOM 2329 O O . LEU A 1 343 ? 55.845 -31.496 9.780 1.00 47.23 343 LEU A O 1
ATOM 2334 N N . PHE A 1 344 ? 57.332 -33.055 10.451 1.00 39.56 344 PHE A N 1
ATOM 2335 C CA . PHE A 1 344 ? 56.998 -32.889 11.864 1.00 37.59 344 PHE A CA 1
ATOM 2336 C C . PHE A 1 344 ? 58.235 -33.295 12.651 1.00 44.15 344 PHE A C 1
ATOM 2337 O O . PHE A 1 344 ? 58.278 -34.307 13.312 1.00 52.73 344 PHE A O 1
ATOM 2345 N N . GLY A 1 345 ? 59.272 -32.472 12.500 1.00 51.14 345 GLY A N 1
ATOM 2346 C CA . GLY A 1 345 ? 60.577 -32.756 13.035 1.00 49.63 345 GLY A CA 1
ATOM 2347 C C . GLY A 1 345 ? 61.206 -33.942 12.343 1.00 47.73 345 GLY A C 1
ATOM 2348 O O . GLY A 1 345 ? 62.110 -34.529 12.901 1.00 48.87 345 GLY A O 1
ATOM 2349 N N . ASN A 1 346 ? 60.744 -34.226 11.113 1.00 50.31 346 ASN A N 1
ATOM 2350 C CA . ASN A 1 346 ? 61.241 -35.304 10.235 1.00 50.32 346 ASN A CA 1
ATOM 2351 C C . ASN A 1 346 ? 61.635 -34.740 8.868 1.00 45.52 346 ASN A C 1
ATOM 2352 O O . ASN A 1 346 ? 60.905 -33.915 8.305 1.00 36.28 346 ASN A O 1
ATOM 2357 N N . GLN A 1 347 ? 62.777 -35.224 8.353 1.00 45.54 347 GLN A N 1
ATOM 2358 C CA . GLN A 1 347 ? 63.332 -34.746 7.104 1.00 48.76 347 GLN A CA 1
ATOM 2359 C C . GLN A 1 347 ? 62.844 -35.657 5.982 1.00 49.14 347 GLN A C 1
ATOM 2360 O O . GLN A 1 347 ? 63.365 -36.785 5.803 1.00 42.85 347 GLN A O 1
ATOM 2366 N N . ILE A 1 348 ? 61.813 -35.154 5.279 1.00 47.38 348 ILE A N 1
ATOM 2367 C CA . ILE A 1 348 ? 61.220 -35.811 4.134 1.00 43.06 348 ILE A CA 1
ATOM 2368 C C . ILE A 1 348 ? 62.089 -35.484 2.931 1.00 43.24 348 ILE A C 1
ATOM 2369 O O . ILE A 1 348 ? 62.358 -34.307 2.645 1.00 46.84 348 ILE A O 1
ATOM 2374 N N . LYS A 1 349 ? 62.517 -36.534 2.239 1.00 38.56 349 LYS A N 1
ATOM 2375 C CA . LYS A 1 349 ? 63.294 -36.346 1.076 1.00 38.01 349 LYS A CA 1
ATOM 2376 C C . LYS A 1 349 ? 62.384 -36.274 -0.153 1.00 37.13 349 LYS A C 1
ATOM 2377 O O . LYS A 1 349 ? 61.303 -36.889 -0.238 1.00 34.96 349 LYS A O 1
ATOM 2383 N N . ALA A 1 350 ? 62.830 -35.432 -1.084 1.00 35.50 350 ALA A N 1
ATOM 2384 C CA . ALA A 1 350 ? 62.202 -35.247 -2.341 1.00 36.24 350 ALA A CA 1
ATOM 2385 C C . ALA A 1 350 ? 61.952 -36.624 -2.977 1.00 33.91 350 ALA A C 1
ATOM 2386 O O . ALA A 1 350 ? 62.826 -37.464 -3.010 1.00 31.61 350 ALA A O 1
ATOM 2388 N N . GLY A 1 351 ? 60.718 -36.858 -3.406 1.00 32.18 351 GLY A N 1
ATOM 2389 C CA . GLY A 1 351 ? 60.356 -38.052 -4.121 1.00 34.48 351 GLY A CA 1
ATOM 2390 C C . GLY A 1 351 ? 59.807 -39.165 -3.243 1.00 34.23 351 GLY A C 1
ATOM 2391 O O . GLY A 1 351 ? 59.353 -40.177 -3.755 1.00 31.07 351 GLY A O 1
ATOM 2392 N N . GLU A 1 352 ? 59.860 -39.001 -1.922 1.00 38.31 352 GLU A N 1
ATOM 2393 C CA . GLU A 1 352 ? 59.421 -40.061 -1.020 1.00 40.77 352 GLU A CA 1
ATOM 2394 C C . GLU A 1 352 ? 57.885 -40.084 -0.915 1.00 42.66 352 GLU A C 1
ATOM 2395 O O . GLU A 1 352 ? 57.244 -39.026 -0.794 1.00 39.90 352 GLU A O 1
ATOM 2401 N N . LYS A 1 353 ? 57.316 -41.300 -0.988 1.00 42.39 353 LYS A N 1
ATOM 2402 C CA . LYS A 1 353 ? 55.928 -41.602 -0.589 1.00 43.24 353 LYS A CA 1
ATOM 2403 C C . LYS A 1 353 ? 55.612 -41.116 0.841 1.00 39.52 353 LYS A C 1
ATOM 2404 O O . LYS A 1 353 ? 56.299 -41.411 1.830 1.00 31.82 353 LYS A O 1
ATOM 2410 N N . VAL A 1 354 ? 54.489 -40.414 0.941 1.00 37.86 354 VAL A N 1
ATOM 2411 C CA . VAL A 1 354 ? 53.930 -39.976 2.169 1.00 36.70 354 VAL A CA 1
ATOM 2412 C C . VAL A 1 354 ? 52.502 -40.507 2.253 1.00 37.65 354 VAL A C 1
ATOM 2413 O O . VAL A 1 354 ? 51.664 -40.076 1.490 1.00 45.32 354 VAL A O 1
ATOM 2417 N N . ILE A 1 355 ? 52.249 -41.428 3.181 1.00 36.03 355 ILE A N 1
ATOM 2418 C CA . ILE A 1 355 ? 50.979 -42.104 3.250 1.00 37.40 355 ILE A CA 1
ATOM 2419 C C . ILE A 1 355 ? 50.159 -41.442 4.357 1.00 36.08 355 ILE A C 1
ATOM 2420 O O . ILE A 1 355 ? 50.594 -41.428 5.505 1.00 40.44 355 ILE A O 1
ATOM 2425 N N . LEU A 1 356 ? 48.999 -40.885 3.987 1.00 31.55 356 LEU A N 1
ATOM 2426 C CA . LEU A 1 356 ? 48.087 -40.250 4.905 1.00 29.81 356 LEU A CA 1
ATOM 2427 C C . LEU A 1 356 ? 47.050 -41.286 5.337 1.00 31.45 356 LEU A C 1
ATOM 2428 O O . LEU A 1 356 ? 46.069 -41.539 4.618 1.00 27.27 356 LEU A O 1
ATOM 2433 N N . TRP A 1 357 ? 47.273 -41.829 6.543 1.00 33.53 357 TRP A N 1
ATOM 2434 C CA . TRP A 1 357 ? 46.438 -42.828 7.176 1.00 32.87 357 TRP A CA 1
ATOM 2435 C C . TRP A 1 357 ? 45.245 -42.206 7.937 1.00 33.40 357 TRP A C 1
ATOM 2436 O O . TRP A 1 357 ? 45.293 -41.979 9.150 1.00 33.41 357 TRP A O 1
ATOM 2447 N N . TYR A 1 358 ? 44.157 -41.947 7.206 1.00 31.01 358 TYR A N 1
ATOM 2448 C CA . TYR A 1 358 ? 42.940 -41.428 7.770 1.00 30.95 358 TYR A CA 1
ATOM 2449 C C . TYR A 1 358 ? 42.405 -42.370 8.842 1.00 30.43 358 TYR A C 1
ATOM 2450 O O . TYR A 1 358 ? 41.662 -41.955 9.733 1.00 30.15 358 TYR A O 1
ATOM 2459 N N . ILE A 1 359 ? 42.744 -43.649 8.717 1.00 31.10 359 ILE A N 1
ATOM 2460 C CA . ILE A 1 359 ? 42.157 -44.640 9.587 1.00 34.30 359 ILE A CA 1
ATOM 2461 C C . ILE A 1 359 ? 42.680 -44.414 11.018 1.00 39.06 359 ILE A C 1
ATOM 2462 O O . ILE A 1 359 ? 41.968 -44.694 11.997 1.00 40.74 359 ILE A O 1
ATOM 2467 N N . SER A 1 360 ? 43.902 -43.866 11.122 1.00 41.42 360 SER A N 1
ATOM 2468 C CA . SER A 1 360 ? 44.553 -43.491 12.397 1.00 41.14 360 SER A CA 1
ATOM 2469 C C . SER A 1 360 ? 44.070 -42.112 12.856 1.00 40.33 360 SER A C 1
ATOM 2470 O O . SER A 1 360 ? 43.926 -41.854 14.050 1.00 44.78 360 SER A O 1
ATOM 2473 N N . ALA A 1 361 ? 43.883 -41.213 11.898 1.00 36.38 361 ALA A N 1
ATOM 2474 C CA . ALA A 1 361 ? 43.548 -39.862 12.202 1.00 36.82 361 ALA A CA 1
ATOM 2475 C C . ALA A 1 361 ? 42.168 -39.833 12.834 1.00 37.12 361 ALA A C 1
ATOM 2476 O O . ALA A 1 361 ? 41.910 -38.993 13.696 1.00 35.23 361 ALA A O 1
ATOM 2478 N N . ASN A 1 362 ? 41.297 -40.746 12.375 1.00 38.38 362 ASN A N 1
ATOM 2479 C CA . ASN A 1 362 ? 39.894 -40.776 12.814 1.00 38.83 362 ASN A CA 1
ATOM 2480 C C . ASN A 1 362 ? 39.778 -41.370 14.223 1.00 38.76 362 ASN A C 1
ATOM 2481 O O . ASN A 1 362 ? 38.653 -41.524 14.738 1.00 38.95 362 ASN A O 1
ATOM 2486 N N . ARG A 1 363 ? 40.930 -41.679 14.837 1.00 37.24 363 ARG A N 1
ATOM 2487 C CA . ARG A 1 363 ? 41.005 -42.168 16.204 1.00 39.70 363 ARG A CA 1
ATOM 2488 C C . ARG A 1 363 ? 42.124 -41.421 16.945 1.00 42.62 363 ARG A C 1
ATOM 2489 O O . ARG A 1 363 ? 42.764 -41.949 17.878 1.00 44.60 363 ARG A O 1
ATOM 2497 N N . ASP A 1 364 ? 42.335 -40.166 16.538 1.00 42.66 364 ASP A N 1
ATOM 2498 C CA . ASP A 1 364 ? 43.290 -39.301 17.186 1.00 45.73 364 ASP A CA 1
ATOM 2499 C C . ASP A 1 364 ? 42.586 -38.676 18.385 1.00 48.53 364 ASP A C 1
ATOM 2500 O O . ASP A 1 364 ? 41.589 -37.966 18.185 1.00 46.57 364 ASP A O 1
ATOM 2505 N N . GLU A 1 365 ? 43.117 -38.975 19.587 1.00 49.26 365 GLU A N 1
ATOM 2506 C CA . GLU A 1 365 ? 42.551 -38.632 20.895 1.00 43.76 365 GLU A CA 1
ATOM 2507 C C . GLU A 1 365 ? 42.623 -37.120 21.125 1.00 40.35 365 GLU A C 1
ATOM 2508 O O . GLU A 1 365 ? 41.787 -36.536 21.819 1.00 39.44 365 GLU A O 1
ATOM 2514 N N . THR A 1 366 ? 43.612 -36.487 20.503 1.00 38.86 366 THR A N 1
ATOM 2515 C CA . THR A 1 366 ? 43.664 -35.046 20.383 1.00 39.56 366 THR A CA 1
ATOM 2516 C C . THR A 1 366 ? 42.320 -34.452 19.922 1.00 40.56 366 THR A C 1
ATOM 2517 O O . THR A 1 366 ? 42.078 -33.289 20.158 1.00 46.35 366 THR A O 1
ATOM 2521 N N . VAL A 1 367 ? 41.464 -35.215 19.234 1.00 40.74 367 VAL A N 1
ATOM 2522 C CA . VAL A 1 367 ? 40.222 -34.633 18.658 1.00 43.87 367 VAL A CA 1
ATOM 2523 C C . VAL A 1 367 ? 38.988 -35.507 18.981 1.00 50.66 367 VAL A C 1
ATOM 2524 O O . VAL A 1 367 ? 37.866 -34.980 19.143 1.00 49.36 367 VAL A O 1
ATOM 2528 N N . PHE A 1 368 ? 39.188 -36.824 19.108 1.00 49.26 368 PHE A N 1
ATOM 2529 C CA . PHE A 1 368 ? 38.119 -37.748 19.369 1.00 48.20 368 PHE A CA 1
ATOM 2530 C C . PHE A 1 368 ? 38.332 -38.429 20.731 1.00 53.04 368 PHE A C 1
ATOM 2531 O O . PHE A 1 368 ? 39.043 -39.421 20.853 1.00 50.35 368 PHE A O 1
ATOM 2539 N N . GLU A 1 369 ? 37.667 -37.881 21.752 1.00 61.47 369 GLU A N 1
ATOM 2540 C CA . GLU A 1 369 ? 37.675 -38.438 23.102 1.00 65.20 369 GLU A CA 1
ATOM 2541 C C . GLU A 1 369 ? 37.032 -39.832 23.033 1.00 62.05 369 GLU A C 1
ATOM 2542 O O . GLU A 1 369 ? 35.991 -39.981 22.414 1.00 60.75 369 GLU A O 1
ATOM 2548 N N . ASN A 1 370 ? 37.669 -40.839 23.651 1.00 64.71 370 ASN A N 1
ATOM 2549 C CA . ASN A 1 370 ? 37.163 -42.239 23.727 1.00 64.63 370 ASN A CA 1
ATOM 2550 C C . ASN A 1 370 ? 36.921 -42.750 22.312 1.00 61.86 370 ASN A C 1
ATOM 2551 O O . ASN A 1 370 ? 35.807 -43.138 21.969 1.00 59.05 370 ASN A O 1
ATOM 2556 N N . PRO A 1 371 ? 37.970 -42.794 21.461 1.00 58.97 371 PRO A N 1
ATOM 2557 C CA . PRO A 1 371 ? 37.788 -42.770 20.012 1.00 53.84 371 PRO A CA 1
ATOM 2558 C C . PRO A 1 371 ? 37.224 -44.088 19.462 1.00 55.77 371 PRO A C 1
ATOM 2559 O O . PRO A 1 371 ? 36.402 -44.064 18.553 1.00 54.60 371 PRO A O 1
ATOM 2563 N N . ASP A 1 372 ? 37.637 -45.220 20.047 1.00 58.90 372 ASP A N 1
ATOM 2564 C CA . ASP A 1 372 ? 37.241 -46.552 19.563 1.00 58.99 372 ASP A CA 1
ATOM 2565 C C . ASP A 1 372 ? 35.764 -46.856 19.880 1.00 52.93 372 ASP A C 1
ATOM 2566 O O . ASP A 1 372 ? 35.247 -47.862 19.448 1.00 48.48 372 ASP A O 1
ATOM 2571 N N . LYS A 1 373 ? 35.105 -45.993 20.656 1.00 56.28 373 LYS A N 1
ATOM 2572 C CA . LYS A 1 373 ? 33.683 -46.105 20.971 1.00 54.69 373 LYS A CA 1
ATOM 2573 C C . LYS A 1 373 ? 32.868 -45.366 19.895 1.00 53.13 373 LYS A C 1
ATOM 2574 O O . LYS A 1 373 ? 33.162 -44.213 19.574 1.00 56.71 373 LYS A O 1
ATOM 2576 N N . LEU A 1 374 ? 31.857 -46.044 19.330 1.00 50.52 374 LEU A N 1
ATOM 2577 C CA . LEU A 1 374 ? 30.902 -45.433 18.407 1.00 50.27 374 LEU A CA 1
ATOM 2578 C C . LEU A 1 374 ? 29.920 -44.594 19.226 1.00 55.31 374 LEU A C 1
ATOM 2579 O O . LEU A 1 374 ? 29.093 -45.141 19.933 1.00 62.19 374 LEU A O 1
ATOM 2584 N N . MET A 1 375 ? 30.017 -43.266 19.122 1.00 58.42 375 MET A N 1
ATOM 2585 C CA . MET A 1 375 ? 29.210 -42.382 19.942 1.00 55.96 375 MET A CA 1
ATOM 2586 C C . MET A 1 375 ? 28.354 -41.502 19.038 1.00 50.54 375 MET A C 1
ATOM 2587 O O . MET A 1 375 ? 28.622 -40.338 18.904 1.00 48.57 375 MET A O 1
ATOM 2592 N N . VAL A 1 376 ? 27.289 -42.105 18.505 1.00 50.57 376 VAL A N 1
ATOM 2593 C CA . VAL A 1 376 ? 26.362 -41.552 17.531 1.00 48.00 376 VAL A CA 1
ATOM 2594 C C . VAL A 1 376 ? 26.117 -40.057 17.757 1.00 53.74 376 VAL A C 1
ATOM 2595 O O . VAL A 1 376 ? 26.011 -39.302 16.784 1.00 65.59 376 VAL A O 1
ATOM 2599 N N . ASP A 1 377 ? 25.997 -39.644 19.025 1.00 54.32 377 ASP A N 1
ATOM 2600 C CA . ASP A 1 377 ? 25.697 -38.264 19.396 1.00 51.99 377 ASP A CA 1
ATOM 2601 C C . ASP A 1 377 ? 26.983 -37.444 19.533 1.00 49.87 377 ASP A C 1
ATOM 2602 O O . ASP A 1 377 ? 26.917 -36.299 19.962 1.00 56.96 377 ASP A O 1
ATOM 2607 N N . ARG A 1 378 ? 28.142 -38.013 19.181 1.00 48.16 378 ARG A N 1
ATOM 2608 C CA . ARG A 1 378 ? 29.427 -37.375 19.493 1.00 46.13 378 ARG A CA 1
ATOM 2609 C C . ARG A 1 378 ? 29.411 -35.997 18.853 1.00 41.10 378 ARG A C 1
ATOM 2610 O O . ARG A 1 378 ? 29.126 -35.877 17.676 1.00 44.83 378 ARG A O 1
ATOM 2618 N N . PRO A 1 379 ? 29.666 -34.906 19.594 1.00 42.45 379 PRO A N 1
ATOM 2619 C CA . PRO A 1 379 ? 29.362 -33.572 19.077 1.00 43.92 379 PRO A CA 1
ATOM 2620 C C . PRO A 1 379 ? 30.299 -33.044 17.980 1.00 45.17 379 PRO A C 1
ATOM 2621 O O . PRO A 1 379 ? 29.883 -32.099 17.290 1.00 47.00 379 PRO A O 1
ATOM 2625 N N . ASN A 1 380 ? 31.507 -33.622 17.811 1.00 41.93 380 ASN A N 1
ATOM 2626 C CA . ASN A 1 380 ? 32.424 -33.150 16.729 1.00 43.83 380 ASN A CA 1
ATOM 2627 C C . ASN A 1 380 ? 32.647 -34.213 15.645 1.00 44.33 380 ASN A C 1
ATOM 2628 O O . ASN A 1 380 ? 33.511 -34.045 14.805 1.00 42.69 380 ASN A O 1
ATOM 2633 N N . ALA A 1 381 ? 31.834 -35.270 15.648 1.00 47.85 381 ALA A N 1
ATOM 2634 C CA . ALA A 1 381 ? 31.813 -36.274 14.584 1.00 50.29 381 ALA A CA 1
ATOM 2635 C C . ALA A 1 381 ? 32.288 -35.683 13.246 1.00 48.40 381 ALA A C 1
ATOM 2636 O O . ALA A 1 381 ? 33.123 -36.283 12.584 1.00 42.06 381 ALA A O 1
ATOM 2638 N N . ARG A 1 382 ? 31.744 -34.509 12.888 1.00 53.78 382 ARG A N 1
ATOM 2639 C CA . ARG A 1 382 ? 31.944 -33.802 11.585 1.00 54.46 382 ARG A CA 1
ATOM 2640 C C . ARG A 1 382 ? 33.420 -33.702 11.188 1.00 48.50 382 ARG A C 1
ATOM 2641 O O . ARG A 1 382 ? 33.729 -33.621 10.009 1.00 55.15 382 ARG A O 1
ATOM 2649 N N . ARG A 1 383 ? 34.311 -33.639 12.176 1.00 43.42 383 ARG A N 1
ATOM 2650 C CA . ARG A 1 383 ? 35.671 -33.193 11.958 1.00 42.51 383 ARG A CA 1
ATOM 2651 C C . ARG A 1 383 ? 36.565 -34.389 11.658 1.00 40.37 383 ARG A C 1
ATOM 2652 O O . ARG A 1 383 ? 37.771 -34.224 11.739 1.00 45.30 383 ARG A O 1
ATOM 2654 N N . HIS A 1 384 ? 35.973 -35.550 11.338 1.00 36.04 384 HIS A N 1
ATOM 2655 C CA . HIS A 1 384 ? 36.710 -36.743 10.842 1.00 40.12 384 HIS A CA 1
ATOM 2656 C C . HIS A 1 384 ? 37.389 -36.409 9.516 1.00 41.30 384 HIS A C 1
ATOM 2657 O O . HIS A 1 384 ? 37.049 -35.380 8.939 1.00 40.22 384 HIS A O 1
ATOM 2664 N N . LEU A 1 385 ? 38.264 -37.309 9.023 1.00 39.19 385 LEU A N 1
ATOM 2665 C CA . LEU A 1 385 ? 38.936 -37.113 7.718 1.00 38.56 385 LEU A CA 1
ATOM 2666 C C . LEU A 1 385 ? 38.644 -38.238 6.720 1.00 33.44 385 LEU A C 1
ATOM 2667 O O . LEU A 1 385 ? 39.486 -38.508 5.887 1.00 35.95 385 LEU A O 1
ATOM 2672 N N . SER A 1 386 ? 37.470 -38.859 6.745 1.00 32.16 386 SER A N 1
ATOM 2673 C CA . SER A 1 386 ? 37.199 -39.983 5.820 1.00 34.99 386 SER A CA 1
ATOM 2674 C C . SER A 1 386 ? 37.028 -39.505 4.371 1.00 36.44 386 SER A C 1
ATOM 2675 O O . SER A 1 386 ? 37.221 -40.282 3.462 1.00 41.21 386 SER A O 1
ATOM 2678 N N . PHE A 1 387 ? 36.698 -38.224 4.179 1.00 39.04 387 PHE A N 1
ATOM 2679 C CA . PHE A 1 387 ? 36.627 -37.563 2.869 1.00 39.58 387 PHE A CA 1
ATOM 2680 C C . PHE A 1 387 ? 37.914 -36.790 2.522 1.00 35.29 387 PHE A C 1
ATOM 2681 O O . PHE A 1 387 ? 37.943 -36.027 1.582 1.00 32.20 387 PHE A O 1
ATOM 2689 N N . GLY A 1 388 ? 38.980 -36.962 3.292 1.00 35.59 388 GLY A N 1
ATOM 2690 C CA . GLY A 1 388 ? 40.156 -36.122 3.153 1.00 37.43 388 GLY A CA 1
ATOM 2691 C C . GLY A 1 388 ? 39.923 -34.712 3.684 1.00 37.74 388 GLY A C 1
ATOM 2692 O O . GLY A 1 388 ? 39.092 -34.494 4.568 1.00 42.62 388 GLY A O 1
ATOM 2693 N N . HIS A 1 389 ? 40.652 -33.754 3.100 1.00 37.98 389 HIS A N 1
ATOM 2694 C CA . HIS A 1 389 ? 40.796 -32.371 3.565 1.00 36.77 389 HIS A CA 1
ATOM 2695 C C . HIS A 1 389 ? 41.438 -31.517 2.456 1.00 39.63 389 HIS A C 1
ATOM 2696 O O . HIS A 1 389 ? 42.343 -31.978 1.746 1.00 46.20 389 HIS A O 1
ATOM 2703 N N . GLY A 1 390 ? 40.997 -30.270 2.303 1.00 36.90 390 GLY A N 1
ATOM 2704 C CA . GLY A 1 390 ? 41.657 -29.369 1.387 1.00 37.65 390 GLY A CA 1
ATOM 2705 C C . GLY A 1 390 ? 41.031 -29.434 0.009 1.00 42.54 390 GLY A C 1
ATOM 2706 O O . GLY A 1 390 ? 39.821 -29.702 -0.108 1.00 47.34 390 GLY A O 1
ATOM 2707 N N . ILE A 1 391 ? 41.846 -29.199 -1.034 1.00 44.05 391 ILE A N 1
ATOM 2708 C CA . ILE A 1 391 ? 41.306 -28.903 -2.383 1.00 42.55 391 ILE A CA 1
ATOM 2709 C C . ILE A 1 391 ? 40.718 -30.169 -3.005 1.00 39.03 391 ILE A C 1
ATOM 2710 O O . ILE A 1 391 ? 39.749 -30.086 -3.742 1.00 38.27 391 ILE A O 1
ATOM 2715 N N . HIS A 1 392 ? 41.298 -31.321 -2.671 1.00 38.93 392 HIS A N 1
ATOM 2716 C CA . HIS A 1 392 ? 40.846 -32.604 -3.182 1.00 40.35 392 HIS A CA 1
ATOM 2717 C C . HIS A 1 392 ? 39.752 -33.224 -2.302 1.00 39.20 392 HIS A C 1
ATOM 2718 O O . HIS A 1 392 ? 39.444 -34.403 -2.463 1.00 36.19 392 HIS A O 1
ATOM 2725 N N . ARG A 1 393 ? 39.213 -32.479 -1.330 1.00 39.50 393 ARG A N 1
ATOM 2726 C CA . ARG A 1 393 ? 38.306 -33.113 -0.366 1.00 38.57 393 ARG A CA 1
ATOM 2727 C C . ARG A 1 393 ? 37.068 -33.617 -1.119 1.00 37.37 393 ARG A C 1
ATOM 2728 O O . ARG A 1 393 ? 36.619 -32.975 -2.075 1.00 37.11 393 ARG A O 1
ATOM 2736 N N . CYS A 1 394 ? 36.524 -34.752 -0.667 1.00 35.30 394 CYS A N 1
ATOM 2737 C CA . CYS A 1 394 ? 35.554 -35.502 -1.440 1.00 37.64 394 CYS A CA 1
ATOM 2738 C C . CYS A 1 394 ? 34.513 -34.576 -2.065 1.00 40.45 394 CYS A C 1
ATOM 2739 O O . CYS A 1 394 ? 33.808 -33.861 -1.366 1.00 43.22 394 CYS A O 1
ATOM 2742 N N . VAL A 1 395 ? 34.422 -34.628 -3.394 1.00 43.92 395 VAL A N 1
ATOM 2743 C CA . VAL A 1 395 ? 33.515 -33.802 -4.125 1.00 45.16 395 VAL A CA 1
ATOM 2744 C C . VAL A 1 395 ? 32.106 -34.381 -3.975 1.00 47.31 395 VAL A C 1
ATOM 2745 O O . VAL A 1 395 ? 31.130 -33.739 -4.349 1.00 42.96 395 VAL A O 1
ATOM 2749 N N . GLY A 1 396 ? 32.020 -35.597 -3.417 1.00 53.91 396 GLY A N 1
ATOM 2750 C CA . GLY A 1 396 ? 30.770 -36.353 -3.325 1.00 55.98 396 GLY A CA 1
ATOM 2751 C C . GLY A 1 396 ? 30.192 -36.384 -1.922 1.00 53.92 396 GLY A C 1
ATOM 2752 O O . GLY A 1 396 ? 29.069 -36.839 -1.740 1.00 54.02 396 GLY A O 1
ATOM 2753 N N . ALA A 1 397 ? 30.945 -35.895 -0.931 1.00 54.30 397 ALA A N 1
ATOM 2754 C CA . ALA A 1 397 ? 30.594 -36.117 0.478 1.00 56.13 397 ALA A CA 1
ATOM 2755 C C . ALA A 1 397 ? 29.085 -35.958 0.653 1.00 53.38 397 ALA A C 1
ATOM 2756 O O . ALA A 1 397 ? 28.430 -36.842 1.177 1.00 60.88 397 ALA A O 1
ATOM 2758 N N . ARG A 1 398 ? 28.553 -34.840 0.164 1.00 51.13 398 ARG A N 1
ATOM 2759 C CA . ARG A 1 398 ? 27.141 -34.499 0.325 1.00 50.64 398 ARG A CA 1
ATOM 2760 C C . ARG A 1 398 ? 26.235 -35.597 -0.237 1.00 47.05 398 ARG A C 1
ATOM 2761 O O . ARG A 1 398 ? 25.196 -35.920 0.354 1.00 46.85 398 ARG A O 1
ATOM 2769 N N . LEU A 1 399 ? 26.600 -36.145 -1.392 1.00 42.15 399 LEU A N 1
ATOM 2770 C CA . LEU A 1 399 ? 25.759 -37.144 -1.961 1.00 44.31 399 LEU A CA 1
ATOM 2771 C C . LEU A 1 399 ? 25.787 -38.393 -1.072 1.00 45.49 399 LEU A C 1
ATOM 2772 O O . LEU A 1 399 ? 24.757 -39.034 -0.881 1.00 46.15 399 LEU A O 1
ATOM 2777 N N . ALA A 1 400 ? 26.967 -38.749 -0.561 1.00 42.63 400 ALA A N 1
ATOM 2778 C CA . ALA A 1 400 ? 27.060 -39.929 0.247 1.00 43.61 400 ALA A CA 1
ATOM 2779 C C . ALA A 1 400 ? 26.112 -39.714 1.410 1.00 44.17 400 ALA A C 1
ATOM 2780 O O . ALA A 1 400 ? 25.254 -40.545 1.650 1.00 46.55 400 ALA A O 1
ATOM 2782 N N . GLU A 1 401 ? 26.275 -38.561 2.070 1.00 47.99 401 GLU A N 1
ATOM 2783 C CA . GLU A 1 401 ? 25.566 -38.222 3.309 1.00 48.23 401 GLU A CA 1
ATOM 2784 C C . GLU A 1 401 ? 24.069 -38.419 3.061 1.00 45.66 401 GLU A C 1
ATOM 2785 O O . GLU A 1 401 ? 23.399 -39.044 3.865 1.00 40.50 401 GLU A O 1
ATOM 2791 N N . LEU A 1 402 ? 23.582 -37.956 1.905 1.00 50.88 402 LEU A N 1
ATOM 2792 C CA . LEU A 1 402 ? 22.161 -38.152 1.523 1.00 58.78 402 LEU A CA 1
ATOM 2793 C C . LEU A 1 402 ? 21.813 -39.652 1.556 1.00 55.48 402 LEU A C 1
ATOM 2794 O O . LEU A 1 402 ? 21.180 -40.109 2.495 1.00 62.14 402 LEU A O 1
ATOM 2799 N N . GLN A 1 403 ? 22.282 -40.408 0.558 1.00 49.11 403 GLN A N 1
ATOM 2800 C CA . GLN A 1 403 ? 22.112 -41.842 0.467 1.00 47.47 403 GLN A CA 1
ATOM 2801 C C . GLN A 1 403 ? 22.043 -42.487 1.865 1.00 48.12 403 GLN A C 1
ATOM 2802 O O . GLN A 1 403 ? 21.122 -43.265 2.137 1.00 51.68 403 GLN A O 1
ATOM 2808 N N . LEU A 1 404 ? 23.003 -42.158 2.740 1.00 50.74 404 LEU A N 1
ATOM 2809 C CA . LEU A 1 404 ? 23.165 -42.783 4.091 1.00 52.67 404 LEU A CA 1
ATOM 2810 C C . LEU A 1 404 ? 22.121 -42.270 5.084 1.00 52.89 404 LEU A C 1
ATOM 2811 O O . LEU A 1 404 ? 21.689 -43.036 5.927 1.00 54.13 404 LEU A O 1
ATOM 2816 N N . ARG A 1 405 ? 21.796 -40.972 5.022 1.00 54.08 405 ARG A N 1
ATOM 2817 C CA . ARG A 1 405 ? 20.746 -40.385 5.845 1.00 55.45 405 ARG A CA 1
ATOM 2818 C C . ARG A 1 405 ? 19.423 -41.061 5.480 1.00 58.24 405 ARG A C 1
ATOM 2819 O O . ARG A 1 405 ? 18.793 -41.687 6.330 1.00 60.98 405 ARG A O 1
ATOM 2827 N N . ILE A 1 406 ? 19.064 -40.974 4.194 1.00 61.50 406 ILE A N 1
ATOM 2828 C CA . ILE A 1 406 ? 17.818 -41.496 3.642 1.00 63.81 406 ILE A CA 1
ATOM 2829 C C . ILE A 1 406 ? 17.655 -42.968 4.023 1.00 67.08 406 ILE A C 1
ATOM 2830 O O . ILE A 1 406 ? 16.561 -43.388 4.380 1.00 76.78 406 ILE A O 1
ATOM 2835 N N . LEU A 1 407 ? 18.733 -43.748 3.916 1.00 65.11 407 LEU A N 1
ATOM 2836 C CA . LEU A 1 407 ? 18.678 -45.141 4.312 1.00 60.41 407 LEU A CA 1
ATOM 2837 C C . LEU A 1 407 ? 18.325 -45.204 5.798 1.00 58.77 407 LEU A C 1
ATOM 2838 O O . LEU A 1 407 ? 17.279 -45.742 6.139 1.00 64.68 407 LEU A O 1
ATOM 2843 N N . LEU A 1 408 ? 19.164 -44.612 6.656 1.00 54.36 408 LEU A N 1
ATOM 2844 C CA . LEU A 1 408 ? 18.923 -44.659 8.100 1.00 57.68 408 LEU A CA 1
ATOM 2845 C C . LEU A 1 408 ? 17.484 -44.230 8.408 1.00 60.84 408 LEU A C 1
ATOM 2846 O O . LEU A 1 408 ? 16.937 -44.624 9.429 1.00 70.17 408 LEU A O 1
ATOM 2851 N N . GLU A 1 409 ? 16.895 -43.396 7.543 1.00 56.00 409 GLU A N 1
ATOM 2852 C CA . GLU A 1 409 ? 15.589 -42.804 7.813 1.00 54.31 409 GLU A CA 1
ATOM 2853 C C . GLU A 1 409 ? 14.459 -43.795 7.505 1.00 57.79 409 GLU A C 1
ATOM 2854 O O . GLU A 1 409 ? 13.650 -44.032 8.385 1.00 56.93 409 GLU A O 1
ATOM 2860 N N . GLU A 1 410 ? 14.377 -44.342 6.277 1.00 65.77 410 GLU A N 1
ATOM 2861 C CA . GLU A 1 410 ? 13.209 -45.192 5.924 1.00 62.48 410 GLU A CA 1
ATOM 2862 C C . GLU A 1 410 ? 13.464 -46.591 6.508 1.00 63.02 410 GLU A C 1
ATOM 2863 O O . GLU A 1 410 ? 12.548 -47.388 6.548 1.00 70.50 410 GLU A O 1
ATOM 2869 N N . MET A 1 411 ? 14.664 -46.833 7.063 1.00 63.92 411 MET A N 1
ATOM 2870 C CA . MET A 1 411 ? 14.920 -48.011 7.940 1.00 65.25 411 MET A CA 1
ATOM 2871 C C . MET A 1 411 ? 14.124 -47.851 9.238 1.00 64.04 411 MET A C 1
ATOM 2872 O O . MET A 1 411 ? 13.431 -48.767 9.661 1.00 62.63 411 MET A O 1
ATOM 2877 N N . HIS A 1 412 ? 14.248 -46.674 9.859 1.00 65.10 412 HIS A N 1
ATOM 2878 C CA . HIS A 1 412 ? 13.698 -46.391 11.199 1.00 67.44 412 HIS A CA 1
ATOM 2879 C C . HIS A 1 412 ? 12.177 -46.112 11.140 1.00 66.90 412 HIS A C 1
ATOM 2880 O O . HIS A 1 412 ? 11.505 -46.108 12.190 1.00 58.15 412 HIS A O 1
ATOM 2887 N N . GLU A 1 413 ? 11.642 -45.887 9.925 1.00 63.60 413 GLU A N 1
ATOM 2888 C CA . GLU A 1 413 ? 10.195 -45.892 9.644 1.00 57.93 413 GLU A CA 1
ATOM 2889 C C . GLU A 1 413 ? 9.686 -47.340 9.765 1.00 60.19 413 GLU A C 1
ATOM 2890 O O . GLU A 1 413 ? 8.631 -47.603 10.357 1.00 57.77 413 GLU A O 1
ATOM 2892 N N . ARG A 1 414 ? 10.467 -48.292 9.249 1.00 58.46 414 ARG A N 1
ATOM 2893 C CA . ARG A 1 414 ? 10.084 -49.693 9.299 1.00 61.34 414 ARG A CA 1
ATOM 2894 C C . ARG A 1 414 ? 10.504 -50.312 10.636 1.00 64.29 414 ARG A C 1
ATOM 2895 O O . ARG A 1 414 ? 10.332 -51.515 10.843 1.00 67.63 414 ARG A O 1
ATOM 2903 N N . ARG A 1 415 ? 11.040 -49.494 11.546 1.00 68.00 415 ARG A N 1
ATOM 2904 C CA . ARG A 1 415 ? 11.507 -49.989 12.837 1.00 75.44 415 ARG A CA 1
ATOM 2905 C C . ARG A 1 415 ? 12.359 -51.247 12.613 1.00 71.42 415 ARG A C 1
ATOM 2906 O O . ARG A 1 415 ? 12.177 -52.240 13.305 1.00 63.23 415 ARG A O 1
ATOM 2914 N N . MET A 1 416 ? 13.262 -51.197 11.621 1.00 73.10 416 MET A N 1
ATOM 2915 C CA . MET A 1 416 ? 14.192 -52.295 11.343 1.00 68.81 416 MET A CA 1
ATOM 2916 C C . MET A 1 416 ? 15.264 -52.291 12.432 1.00 62.03 416 MET A C 1
ATOM 2917 O O . MET A 1 416 ? 15.587 -51.248 13.000 1.00 61.23 416 MET A O 1
ATOM 2922 N N . ARG A 1 417 ? 15.727 -53.494 12.760 1.00 55.82 417 ARG A N 1
ATOM 2923 C CA . ARG A 1 417 ? 16.913 -53.729 13.535 1.00 57.09 417 ARG A CA 1
ATOM 2924 C C . ARG A 1 417 ? 17.623 -54.855 12.790 1.00 55.98 417 ARG A C 1
ATOM 2925 O O . ARG A 1 417 ? 16.990 -55.852 12.440 1.00 54.33 417 ARG A O 1
ATOM 2933 N N . VAL A 1 418 ? 18.900 -54.627 12.480 1.00 54.37 418 VAL A N 1
ATOM 2934 C CA . VAL A 1 418 ? 19.692 -55.513 11.686 1.00 53.46 418 VAL A CA 1
ATOM 2935 C C . VAL A 1 418 ? 20.659 -56.247 12.608 1.00 56.68 418 VAL A C 1
ATOM 2936 O O . VAL A 1 418 ? 21.500 -55.623 13.252 1.00 56.85 418 VAL A O 1
ATOM 2940 N N . ARG A 1 419 ? 20.505 -57.570 12.670 1.00 63.74 419 ARG A N 1
ATOM 2941 C CA . ARG A 1 419 ? 21.372 -58.420 13.450 1.00 69.38 419 ARG A CA 1
ATOM 2942 C C . ARG A 1 419 ? 22.341 -59.096 12.476 1.00 63.61 419 ARG A C 1
ATOM 2943 O O . ARG A 1 419 ? 21.929 -59.618 11.474 1.00 60.51 419 ARG A O 1
ATOM 2951 N N . VAL A 1 420 ? 23.641 -59.017 12.767 1.00 65.31 420 VAL A N 1
ATOM 2952 C CA . VAL A 1 420 ? 24.658 -59.669 11.965 1.00 61.98 420 VAL A CA 1
ATOM 2953 C C . VAL A 1 420 ? 24.562 -61.158 12.285 1.00 56.27 420 VAL A C 1
ATOM 2954 O O . VAL A 1 420 ? 24.702 -61.552 13.429 1.00 59.84 420 VAL A O 1
ATOM 2958 N N . ALA A 1 421 ? 24.306 -61.972 11.270 1.00 54.82 421 ALA A N 1
ATOM 2959 C CA . ALA A 1 421 ? 24.048 -63.386 11.494 1.00 61.92 421 ALA A CA 1
ATOM 2960 C C . ALA A 1 421 ? 25.239 -64.250 11.037 1.00 64.13 421 ALA A C 1
ATOM 2961 O O . ALA A 1 421 ? 26.012 -64.755 11.861 1.00 65.38 421 ALA A O 1
ATOM 2963 N N . GLY A 1 422 ? 25.385 -64.420 9.718 1.00 62.89 422 GLY A N 1
ATOM 2964 C CA . GLY A 1 422 ? 26.227 -65.463 9.139 1.00 63.81 422 GLY A CA 1
ATOM 2965 C C . GLY A 1 422 ? 27.674 -65.030 9.008 1.00 60.82 422 GLY A C 1
ATOM 2966 O O . GLY A 1 422 ? 28.227 -64.424 9.915 1.00 59.16 422 GLY A O 1
ATOM 2967 N N . GLU A 1 423 ? 28.284 -65.349 7.863 1.00 59.23 423 GLU A N 1
ATOM 2968 C CA . GLU A 1 423 ? 29.672 -65.016 7.641 1.00 66.01 423 GLU A CA 1
ATOM 2969 C C . GLU A 1 423 ? 29.806 -63.495 7.424 1.00 61.17 423 GLU A C 1
ATOM 2970 O O . GLU A 1 423 ? 28.866 -62.808 7.000 1.00 55.48 423 GLU A O 1
ATOM 2976 N N . VAL A 1 424 ? 30.984 -62.974 7.782 1.00 58.73 424 VAL A N 1
ATOM 2977 C CA . VAL A 1 424 ? 31.318 -61.547 7.699 1.00 58.78 424 VAL A CA 1
ATOM 2978 C C . VAL A 1 424 ? 32.747 -61.419 7.141 1.00 56.81 424 VAL A C 1
ATOM 2979 O O . VAL A 1 424 ? 33.713 -61.704 7.827 1.00 52.58 424 VAL A O 1
ATOM 2983 N N . GLU A 1 425 ? 32.866 -61.012 5.874 1.00 59.77 425 GLU A N 1
ATOM 2984 C CA . GLU A 1 425 ? 34.154 -60.884 5.190 1.00 64.92 425 GLU A CA 1
ATOM 2985 C C . GLU A 1 425 ? 34.509 -59.398 4.990 1.00 64.77 425 GLU A C 1
ATOM 2986 O O . GLU A 1 425 ? 33.813 -58.683 4.254 1.00 69.80 425 GLU A O 1
ATOM 2992 N N . ARG A 1 426 ? 35.590 -58.944 5.643 1.00 53.52 426 ARG A N 1
ATOM 2993 C CA . ARG A 1 426 ? 36.201 -57.638 5.376 1.00 48.40 426 ARG A CA 1
ATOM 2994 C C . ARG A 1 426 ? 37.045 -57.729 4.102 1.00 46.49 426 ARG A C 1
ATOM 2995 O O . ARG A 1 426 ? 37.537 -58.790 3.774 1.00 47.01 426 ARG A O 1
ATOM 3003 N N . VAL A 1 427 ? 37.198 -56.600 3.407 1.00 44.42 427 VAL A N 1
ATOM 3004 C CA . VAL A 1 427 ? 37.961 -56.512 2.173 1.00 43.29 427 VAL A CA 1
ATOM 3005 C C . VAL A 1 427 ? 39.446 -56.617 2.535 1.00 43.09 427 VAL A C 1
ATOM 3006 O O . VAL A 1 427 ? 39.908 -56.006 3.492 1.00 43.69 427 VAL A O 1
ATOM 3010 N N . ARG A 1 428 ? 40.164 -57.416 1.750 1.00 45.49 428 ARG A N 1
ATOM 3011 C CA . ARG A 1 428 ? 41.582 -57.703 1.933 1.00 46.41 428 ARG A CA 1
ATOM 3012 C C . ARG A 1 428 ? 42.364 -56.593 1.225 1.00 45.67 428 ARG A C 1
ATOM 3013 O O . ARG A 1 428 ? 42.566 -56.619 0.022 1.00 53.69 428 ARG A O 1
ATOM 3021 N N . ALA A 1 429 ? 42.746 -55.575 1.975 1.00 40.79 429 ALA A N 1
ATOM 3022 C CA . ALA A 1 429 ? 43.311 -54.410 1.387 1.00 40.20 429 ALA A CA 1
ATOM 3023 C C . ALA A 1 429 ? 43.905 -53.540 2.494 1.00 43.09 429 ALA A C 1
ATOM 3024 O O . ALA A 1 429 ? 43.607 -53.737 3.681 1.00 42.86 429 ALA A O 1
ATOM 3026 N N . ASN A 1 430 ? 44.768 -52.605 2.080 1.00 43.87 430 ASN A N 1
ATOM 3027 C CA . ASN A 1 430 ? 45.250 -51.518 2.936 1.00 42.10 430 ASN A CA 1
ATOM 3028 C C . ASN A 1 430 ? 44.652 -50.178 2.482 1.00 40.67 430 ASN A C 1
ATOM 3029 O O . ASN A 1 430 ? 44.807 -49.203 3.164 1.00 42.16 430 ASN A O 1
ATOM 3034 N N . PHE A 1 431 ? 44.000 -50.158 1.311 1.00 41.41 431 PHE A N 1
ATOM 3035 C CA . PHE A 1 431 ? 43.341 -48.987 0.746 1.00 39.48 431 PHE A CA 1
ATOM 3036 C C . PHE A 1 431 ? 41.835 -49.073 1.057 1.00 40.65 431 PHE A C 1
ATOM 3037 O O . PHE A 1 431 ? 41.349 -48.459 2.031 1.00 41.70 431 PHE A O 1
ATOM 3045 N N . VAL A 1 432 ? 41.085 -49.852 0.272 1.00 38.04 432 VAL A N 1
ATOM 3046 C CA . VAL A 1 432 ? 39.680 -49.985 0.549 1.00 39.84 432 VAL A CA 1
ATOM 3047 C C . VAL A 1 432 ? 39.532 -50.676 1.908 1.00 41.01 432 VAL A C 1
ATOM 3048 O O . VAL A 1 432 ? 40.360 -51.499 2.278 1.00 51.99 432 VAL A O 1
ATOM 3052 N N . HIS A 1 433 ? 38.498 -50.295 2.661 1.00 39.71 433 HIS A N 1
ATOM 3053 C CA . HIS A 1 433 ? 38.317 -50.739 4.020 1.00 40.59 433 HIS A CA 1
ATOM 3054 C C . HIS A 1 433 ? 36.819 -50.914 4.239 1.00 43.30 433 HIS A C 1
ATOM 3055 O O . HIS A 1 433 ? 36.090 -49.925 4.271 1.00 42.38 433 HIS A O 1
ATOM 3062 N N . GLY A 1 434 ? 36.396 -52.178 4.368 1.00 47.23 434 GLY A N 1
ATOM 3063 C CA . GLY A 1 434 ? 34.988 -52.548 4.527 1.00 47.80 434 GLY A CA 1
ATOM 3064 C C . GLY A 1 434 ? 34.756 -54.011 4.198 1.00 44.63 434 GLY A C 1
ATOM 3065 O O . GLY A 1 434 ? 35.611 -54.843 4.451 1.00 44.48 434 GLY A O 1
ATOM 3066 N N . PHE A 1 435 ? 33.598 -54.320 3.617 1.00 43.53 435 PHE A N 1
ATOM 3067 C CA . PHE A 1 435 ? 33.114 -55.694 3.586 1.00 43.95 435 PHE A CA 1
ATOM 3068 C C . PHE A 1 435 ? 32.883 -56.175 2.150 1.00 43.18 435 PHE A C 1
ATOM 3069 O O . PHE A 1 435 ? 32.402 -55.440 1.276 1.00 40.21 435 PHE A O 1
ATOM 3077 N N . ARG A 1 436 ? 33.237 -57.439 1.935 1.00 46.14 436 ARG A N 1
ATOM 3078 C CA . ARG A 1 436 ? 32.837 -58.176 0.762 1.00 53.72 436 ARG A CA 1
ATOM 3079 C C . ARG A 1 436 ? 31.446 -58.781 0.998 1.00 53.86 436 ARG A C 1
ATOM 3080 O O . ARG A 1 436 ? 30.639 -58.825 0.079 1.00 53.28 436 ARG A O 1
ATOM 3088 N N . LYS A 1 437 ? 31.186 -59.256 2.224 1.00 55.47 437 LYS A N 1
ATOM 3089 C CA . LYS A 1 437 ? 29.948 -59.969 2.544 1.00 58.58 437 LYS A CA 1
ATOM 3090 C C . LYS A 1 437 ? 29.649 -59.837 4.041 1.00 56.52 437 LYS A C 1
ATOM 3091 O O . LYS A 1 437 ? 30.563 -59.872 4.867 1.00 56.59 437 LYS A O 1
ATOM 3097 N N . LEU A 1 438 ? 28.357 -59.685 4.364 1.00 53.81 438 LEU A N 1
ATOM 3098 C CA . LEU A 1 438 ? 27.899 -59.415 5.717 1.00 53.50 438 LEU A CA 1
ATOM 3099 C C . LEU A 1 438 ? 26.466 -59.930 5.854 1.00 54.36 438 LEU A C 1
ATOM 3100 O O . LEU A 1 438 ? 25.513 -59.225 5.520 1.00 57.77 438 LEU A O 1
ATOM 3105 N N . GLU A 1 439 ? 26.322 -61.172 6.327 1.00 55.22 439 GLU A N 1
ATOM 3106 C CA . GLU A 1 439 ? 25.010 -61.798 6.386 1.00 58.30 439 GLU A CA 1
ATOM 3107 C C . GLU A 1 439 ? 24.286 -61.303 7.654 1.00 66.08 439 GLU A C 1
ATOM 3108 O O . GLU A 1 439 ? 24.912 -61.097 8.723 1.00 60.19 439 GLU A O 1
ATOM 3114 N N . VAL A 1 440 ? 22.961 -61.105 7.526 1.00 70.36 440 VAL A N 1
ATOM 3115 C CA . VAL A 1 440 ? 22.131 -60.420 8.519 1.00 65.68 440 VAL A CA 1
ATOM 3116 C C . VAL A 1 440 ? 20.698 -60.982 8.510 1.00 62.98 440 VAL A C 1
ATOM 3117 O O . VAL A 1 440 ? 20.260 -61.525 7.503 1.00 52.71 440 VAL A O 1
ATOM 3121 N N . GLU A 1 441 ? 20.002 -60.770 9.645 1.00 67.27 441 GLU A N 1
ATOM 3122 C CA . GLU A 1 441 ? 18.560 -61.002 9.941 1.00 66.37 441 GLU A CA 1
ATOM 3123 C C . GLU A 1 441 ? 17.940 -59.699 10.482 1.00 70.54 441 GLU A C 1
ATOM 3124 O O . GLU A 1 441 ? 18.668 -58.848 10.973 1.00 78.81 441 GLU A O 1
ATOM 3130 N N . LEU A 1 442 ? 16.600 -59.579 10.477 1.00 75.33 442 LEU A N 1
ATOM 3131 C CA . LEU A 1 442 ? 15.892 -58.314 10.804 1.00 73.51 442 LEU A CA 1
ATOM 3132 C C . LEU A 1 442 ? 15.104 -58.401 12.132 1.00 74.51 442 LEU A C 1
ATOM 3133 O O . LEU A 1 442 ? 15.056 -59.455 12.764 1.00 68.42 442 LEU A O 1
ATOM 3138 N N . GLU A 1 443 ? 14.520 -57.265 12.570 1.00 75.66 443 GLU A N 1
ATOM 3139 C CA . GLU A 1 443 ? 13.741 -57.151 13.835 1.00 71.84 443 GLU A CA 1
ATOM 3140 C C . GLU A 1 443 ? 12.728 -58.303 13.917 1.00 83.67 443 GLU A C 1
ATOM 3141 O O . GLU A 1 443 ? 11.518 -58.130 13.694 1.00 80.01 443 GLU A O 1
ATOM 3147 N N . SER B 1 39 ? -30.099 -9.070 -8.436 1.00 125.02 39 SER B N 1
ATOM 3148 C CA . SER B 1 39 ? -29.353 -10.131 -9.178 1.00 123.09 39 SER B CA 1
ATOM 3149 C C . SER B 1 39 ? -29.119 -11.352 -8.272 1.00 124.20 39 SER B C 1
ATOM 3150 O O . SER B 1 39 ? -27.986 -11.648 -7.910 1.00 125.43 39 SER B O 1
ATOM 3153 N N . HIS B 1 40 ? -30.208 -12.059 -7.935 1.00 129.55 40 HIS B N 1
ATOM 3154 C CA . HIS B 1 40 ? -30.178 -13.320 -7.168 1.00 125.21 40 HIS B CA 1
ATOM 3155 C C . HIS B 1 40 ? -29.557 -14.475 -7.961 1.00 122.32 40 HIS B C 1
ATOM 3156 O O . HIS B 1 40 ? -29.023 -15.391 -7.338 1.00 113.32 40 HIS B O 1
ATOM 3163 N N . PRO B 1 41 ? -29.611 -14.515 -9.321 1.00 119.55 41 PRO B N 1
ATOM 3164 C CA . PRO B 1 41 ? -28.946 -15.571 -10.097 1.00 119.36 41 PRO B CA 1
ATOM 3165 C C . PRO B 1 41 ? -27.407 -15.621 -10.039 1.00 117.72 41 PRO B C 1
ATOM 3166 O O . PRO B 1 41 ? -26.826 -16.687 -10.252 1.00 119.74 41 PRO B O 1
ATOM 3170 N N . TRP B 1 42 ? -26.759 -14.478 -9.788 1.00 107.12 42 TRP B N 1
ATOM 3171 C CA . TRP B 1 42 ? -25.310 -14.415 -9.630 1.00 93.25 42 TRP B CA 1
ATOM 3172 C C . TRP B 1 42 ? -24.923 -14.138 -8.174 1.00 95.29 42 TRP B C 1
ATOM 3173 O O . TRP B 1 42 ? -23.773 -13.790 -7.914 1.00 98.05 42 TRP B O 1
ATOM 3184 N N . ASP B 1 43 ? -25.880 -14.262 -7.243 1.00 94.48 43 ASP B N 1
ATOM 3185 C CA . ASP B 1 43 ? -25.548 -14.405 -5.841 1.00 95.05 43 ASP B CA 1
ATOM 3186 C C . ASP B 1 43 ? -24.896 -15.779 -5.718 1.00 94.20 43 ASP B C 1
ATOM 3187 O O . ASP B 1 43 ? -25.488 -16.775 -6.144 1.00 97.06 43 ASP B O 1
ATOM 3192 N N . VAL B 1 44 ? -23.673 -15.810 -5.181 1.00 90.09 44 VAL B N 1
ATOM 3193 C CA . VAL B 1 44 ? -22.881 -17.034 -5.124 1.00 84.22 44 VAL B CA 1
ATOM 3194 C C . VAL B 1 44 ? -22.395 -17.245 -3.686 1.00 80.87 44 VAL B C 1
ATOM 3195 O O . VAL B 1 44 ? -21.345 -17.852 -3.479 1.00 74.15 44 VAL B O 1
ATOM 3199 N N . SER B 1 45 ? -23.189 -16.762 -2.715 1.00 84.87 45 SER B N 1
ATOM 3200 C CA . SER B 1 45 ? -22.926 -16.951 -1.270 1.00 87.73 45 SER B CA 1
ATOM 3201 C C . SER B 1 45 ? -23.772 -18.103 -0.696 1.00 82.63 45 SER B C 1
ATOM 3202 O O . SER B 1 45 ? -23.446 -18.649 0.373 1.00 76.81 45 SER B O 1
ATOM 3205 N N . ARG B 1 46 ? -24.852 -18.474 -1.399 1.00 78.04 46 ARG B N 1
ATOM 3206 C CA . ARG B 1 46 ? -25.561 -19.743 -1.148 1.00 75.06 46 ARG B CA 1
ATOM 3207 C C . ARG B 1 46 ? -24.522 -20.868 -1.077 1.00 70.19 46 ARG B C 1
ATOM 3208 O O . ARG B 1 46 ? -23.802 -21.129 -2.045 1.00 71.64 46 ARG B O 1
ATOM 3216 N N . SER B 1 47 ? -24.440 -21.513 0.089 1.00 67.05 47 SER B N 1
ATOM 3217 C CA . SER B 1 47 ? -23.578 -22.660 0.273 1.00 64.99 47 SER B CA 1
ATOM 3218 C C . SER B 1 47 ? -24.022 -23.818 -0.641 1.00 72.01 47 SER B C 1
ATOM 3219 O O . SER B 1 47 ? -23.217 -24.721 -0.919 1.00 78.90 47 SER B O 1
ATOM 3222 N N . ASP B 1 48 ? -25.275 -23.771 -1.125 1.00 80.84 48 ASP B N 1
ATOM 3223 C CA . ASP B 1 48 ? -25.891 -24.853 -1.931 1.00 86.62 48 ASP B CA 1
ATOM 3224 C C . ASP B 1 48 ? -24.882 -25.368 -2.975 1.00 85.75 48 ASP B C 1
ATOM 3225 O O . ASP B 1 48 ? -24.478 -26.544 -2.944 1.00 74.69 48 ASP B O 1
ATOM 3230 N N . ILE B 1 49 ? -24.450 -24.460 -3.864 1.00 82.05 49 ILE B N 1
ATOM 3231 C CA . ILE B 1 49 ? -23.693 -24.792 -5.087 1.00 79.75 49 ILE B CA 1
ATOM 3232 C C . ILE B 1 49 ? -22.307 -25.354 -4.754 1.00 74.61 49 ILE B C 1
ATOM 3233 O O . ILE B 1 49 ? -21.656 -25.892 -5.646 1.00 69.62 49 ILE B O 1
ATOM 3238 N N . TYR B 1 50 ? -21.858 -25.211 -3.500 1.00 81.14 50 TYR B N 1
ATOM 3239 C CA . TYR B 1 50 ? -20.522 -25.671 -3.077 1.00 83.32 50 TYR B CA 1
ATOM 3240 C C . TYR B 1 50 ? -20.633 -27.091 -2.512 1.00 84.10 50 TYR B C 1
ATOM 3241 O O . TYR B 1 50 ? -19.859 -27.955 -2.910 1.00 90.78 50 TYR B O 1
ATOM 3250 N N . VAL B 1 51 ? -21.620 -27.324 -1.637 1.00 86.71 51 VAL B N 1
ATOM 3251 C CA . VAL B 1 51 ? -21.899 -28.664 -1.061 1.00 88.00 51 VAL B CA 1
ATOM 3252 C C . VAL B 1 51 ? -22.350 -29.621 -2.175 1.00 78.19 51 VAL B C 1
ATOM 3253 O O . VAL B 1 51 ? -22.008 -30.807 -2.135 1.00 57.21 51 VAL B O 1
ATOM 3257 N N . GLU B 1 52 ? -23.162 -29.101 -3.113 1.00 79.79 52 GLU B N 1
ATOM 3258 C CA . GLU B 1 52 ? -23.719 -29.870 -4.245 1.00 79.82 52 GLU B CA 1
ATOM 3259 C C . GLU B 1 52 ? -22.657 -30.027 -5.337 1.00 75.81 52 GLU B C 1
ATOM 3260 O O . GLU B 1 52 ? -22.638 -31.049 -6.016 1.00 66.67 52 GLU B O 1
ATOM 3266 N N . ASP B 1 53 ? -21.789 -29.013 -5.473 1.00 80.00 53 ASP B N 1
ATOM 3267 C CA . ASP B 1 53 ? -20.681 -28.975 -6.438 1.00 82.29 53 ASP B CA 1
ATOM 3268 C C . ASP B 1 53 ? -21.254 -28.680 -7.830 1.00 79.62 53 ASP B C 1
ATOM 3269 O O . ASP B 1 53 ? -21.107 -29.486 -8.753 1.00 87.70 53 ASP B O 1
ATOM 3274 N N . ARG B 1 54 ? -21.902 -27.517 -7.972 1.00 73.24 54 ARG B N 1
ATOM 3275 C CA . ARG B 1 54 ? -22.463 -27.103 -9.254 1.00 72.16 54 ARG B CA 1
ATOM 3276 C C . ARG B 1 54 ? -22.216 -25.607 -9.505 1.00 72.26 54 ARG B C 1
ATOM 3277 O O . ARG B 1 54 ? -23.024 -24.941 -10.148 1.00 79.41 54 ARG B O 1
ATOM 3285 N N . TRP B 1 55 ? -21.059 -25.114 -9.052 1.00 72.27 55 TRP B N 1
ATOM 3286 C CA . TRP B 1 55 ? -20.708 -23.681 -9.089 1.00 71.45 55 TRP B CA 1
ATOM 3287 C C . TRP B 1 55 ? -19.993 -23.331 -10.399 1.00 68.58 55 TRP B C 1
ATOM 3288 O O . TRP B 1 55 ? -19.941 -22.158 -10.768 1.00 67.14 55 TRP B O 1
ATOM 3299 N N . GLN B 1 56 ? -19.453 -24.363 -11.066 1.00 72.12 56 GLN B N 1
ATOM 3300 C CA . GLN B 1 56 ? -18.663 -24.283 -12.326 1.00 72.41 56 GLN B CA 1
ATOM 3301 C C . GLN B 1 56 ? -19.381 -23.416 -13.364 1.00 70.52 56 GLN B C 1
ATOM 3302 O O . GLN B 1 56 ? -18.896 -22.341 -13.717 1.00 58.89 56 GLN B O 1
ATOM 3308 N N . PRO B 1 57 ? -20.570 -23.825 -13.869 1.00 77.13 57 PRO B N 1
ATOM 3309 C CA . PRO B 1 57 ? -21.217 -23.101 -14.963 1.00 78.05 57 PRO B CA 1
ATOM 3310 C C . PRO B 1 57 ? -21.672 -21.692 -14.547 1.00 78.62 57 PRO B C 1
ATOM 3311 O O . PRO B 1 57 ? -21.890 -20.839 -15.419 1.00 78.36 57 PRO B O 1
ATOM 3315 N N . ILE B 1 58 ? -21.797 -21.450 -13.234 1.00 68.64 58 ILE B N 1
ATOM 3316 C CA . ILE B 1 58 ? -22.232 -20.153 -12.749 1.00 74.35 58 ILE B CA 1
ATOM 3317 C C . ILE B 1 58 ? -21.083 -19.149 -12.901 1.00 79.21 58 ILE B C 1
ATOM 3318 O O . ILE B 1 58 ? -21.264 -18.070 -13.460 1.00 79.62 58 ILE B O 1
ATOM 3323 N N . PHE B 1 59 ? -19.905 -19.521 -12.394 1.00 85.48 59 PHE B N 1
ATOM 3324 C CA . PHE B 1 59 ? -18.711 -18.680 -12.460 1.00 84.54 59 PHE B CA 1
ATOM 3325 C C . PHE B 1 59 ? -18.159 -18.613 -13.890 1.00 83.52 59 PHE B C 1
ATOM 3326 O O . PHE B 1 59 ? -17.531 -17.617 -14.255 1.00 81.14 59 PHE B O 1
ATOM 3334 N N . ALA B 1 60 ? -18.388 -19.670 -14.681 1.00 85.88 60 ALA B N 1
ATOM 3335 C CA . ALA B 1 60 ? -18.012 -19.709 -16.111 1.00 94.93 60 ALA B CA 1
ATOM 3336 C C . ALA B 1 60 ? -18.849 -18.709 -16.922 1.00 100.17 60 ALA B C 1
ATOM 3337 O O . ALA B 1 60 ? -18.402 -18.243 -17.983 1.00 91.28 60 ALA B O 1
ATOM 3339 N N . GLU B 1 61 ? -20.059 -18.407 -16.427 1.00 102.88 61 GLU B N 1
ATOM 3340 C CA . GLU B 1 61 ? -20.912 -17.355 -16.982 1.00 106.70 61 GLU B CA 1
ATOM 3341 C C . GLU B 1 61 ? -20.288 -15.992 -16.650 1.00 107.67 61 GLU B C 1
ATOM 3342 O O . GLU B 1 61 ? -19.913 -15.242 -17.557 1.00 111.37 61 GLU B O 1
ATOM 3348 N N . MET B 1 62 ? -20.148 -15.701 -15.349 1.00 100.49 62 MET B N 1
ATOM 3349 C CA . MET B 1 62 ? -19.533 -14.469 -14.875 1.00 99.04 62 MET B CA 1
ATOM 3350 C C . MET B 1 62 ? -18.229 -14.211 -15.641 1.00 106.49 62 MET B C 1
ATOM 3351 O O . MET B 1 62 ? -17.983 -13.091 -16.077 1.00 116.50 62 MET B O 1
ATOM 3356 N N . ARG B 1 63 ? -17.424 -15.262 -15.840 1.00 108.45 63 ARG B N 1
ATOM 3357 C CA . ARG B 1 63 ? -16.072 -15.134 -16.408 1.00 109.53 63 ARG B CA 1
ATOM 3358 C C . ARG B 1 63 ? -16.109 -14.690 -17.880 1.00 111.14 63 ARG B C 1
ATOM 3359 O O . ARG B 1 63 ? -15.212 -13.972 -18.323 1.00 113.11 63 ARG B O 1
ATOM 3367 N N . ALA B 1 64 ? -17.123 -15.122 -18.637 1.00 113.29 64 ALA B N 1
ATOM 3368 C CA . ALA B 1 64 ? -17.255 -14.725 -20.046 1.00 107.70 64 ALA B CA 1
ATOM 3369 C C . ALA B 1 64 ? -17.926 -13.349 -20.141 1.00 105.24 64 ALA B C 1
ATOM 3370 O O . ALA B 1 64 ? -17.425 -12.467 -20.824 1.00 107.16 64 ALA B O 1
ATOM 3372 N N . LYS B 1 65 ? -19.051 -13.181 -19.438 1.00 105.16 65 LYS B N 1
ATOM 3373 C CA . LYS B 1 65 ? -19.939 -12.034 -19.627 1.00 108.28 65 LYS B CA 1
ATOM 3374 C C . LYS B 1 65 ? -19.425 -10.814 -18.850 1.00 103.03 65 LYS B C 1
ATOM 3375 O O . LYS B 1 65 ? -19.187 -9.765 -19.440 1.00 108.36 65 LYS B O 1
ATOM 3381 N N . ALA B 1 66 ? -19.273 -10.957 -17.531 1.00 94.27 66 ALA B N 1
ATOM 3382 C CA . ALA B 1 66 ? -19.092 -9.818 -16.630 1.00 86.30 66 ALA B CA 1
ATOM 3383 C C . ALA B 1 66 ? -18.284 -10.239 -15.402 1.00 83.07 66 ALA B C 1
ATOM 3384 O O . ALA B 1 66 ? -18.815 -10.313 -14.292 1.00 76.25 66 ALA B O 1
ATOM 3386 N N . PRO B 1 67 ? -16.970 -10.516 -15.558 1.00 80.12 67 PRO B N 1
ATOM 3387 C CA . PRO B 1 67 ? -16.164 -11.062 -14.467 1.00 83.83 67 PRO B CA 1
ATOM 3388 C C . PRO B 1 67 ? -16.441 -10.301 -13.166 1.00 87.55 67 PRO B C 1
ATOM 3389 O O . PRO B 1 67 ? -16.676 -10.910 -12.128 1.00 87.46 67 PRO B O 1
ATOM 3393 N N . VAL B 1 68 ? -16.439 -8.970 -13.269 1.00 96.58 68 VAL B N 1
ATOM 3394 C CA . VAL B 1 68 ? -16.868 -8.101 -12.200 1.00 97.14 68 VAL B CA 1
ATOM 3395 C C . VAL B 1 68 ? -18.326 -7.707 -12.457 1.00 100.77 68 VAL B C 1
ATOM 3396 O O . VAL B 1 68 ? -18.682 -7.278 -13.555 1.00 98.50 68 VAL B O 1
ATOM 3400 N N . ASN B 1 69 ? -19.158 -7.871 -11.425 1.00 101.85 69 ASN B N 1
ATOM 3401 C CA . ASN B 1 69 ? -20.570 -7.528 -11.483 1.00 99.94 69 ASN B CA 1
ATOM 3402 C C . ASN B 1 69 ? -21.075 -7.362 -10.045 1.00 95.75 69 ASN B C 1
ATOM 3403 O O . ASN B 1 69 ? -20.509 -7.949 -9.128 1.00 95.30 69 ASN B O 1
ATOM 3408 N N . ARG B 1 70 ? -22.117 -6.542 -9.866 1.00 95.36 70 ARG B N 1
ATOM 3409 C CA . ARG B 1 70 ? -22.668 -6.240 -8.546 1.00 106.57 70 ARG B CA 1
ATOM 3410 C C . ARG B 1 70 ? -23.851 -7.174 -8.252 1.00 113.72 70 ARG B C 1
ATOM 3411 O O . ARG B 1 70 ? -24.651 -7.474 -9.148 1.00 122.06 70 ARG B O 1
ATOM 3419 N N . VAL B 1 71 ? -23.940 -7.614 -6.987 1.00 111.43 71 VAL B N 1
ATOM 3420 C CA . VAL B 1 71 ? -25.050 -8.414 -6.441 1.00 112.29 71 VAL B CA 1
ATOM 3421 C C . VAL B 1 71 ? -25.840 -7.537 -5.467 1.00 111.02 71 VAL B C 1
ATOM 3422 O O . VAL B 1 71 ? -25.488 -7.446 -4.293 1.00 118.76 71 VAL B O 1
ATOM 3426 N N . PRO B 1 72 ? -26.924 -6.859 -5.919 1.00 106.56 72 PRO B N 1
ATOM 3427 C CA . PRO B 1 72 ? -27.589 -5.831 -5.112 1.00 104.94 72 PRO B CA 1
ATOM 3428 C C . PRO B 1 72 ? -28.036 -6.222 -3.687 1.00 107.33 72 PRO B C 1
ATOM 3429 O O . PRO B 1 72 ? -28.053 -5.358 -2.820 1.00 115.40 72 PRO B O 1
ATOM 3433 N N . ASP B 1 73 ? -28.409 -7.486 -3.443 1.00 106.19 73 ASP B N 1
ATOM 3434 C CA . ASP B 1 73 ? -28.896 -7.891 -2.110 1.00 107.92 73 ASP B CA 1
ATOM 3435 C C . ASP B 1 73 ? -28.814 -9.414 -1.927 1.00 106.02 73 ASP B C 1
ATOM 3436 O O . ASP B 1 73 ? -29.088 -10.186 -2.843 1.00 101.72 73 ASP B O 1
ATOM 3441 N N . SER B 1 74 ? -28.469 -9.818 -0.699 1.00 108.08 74 SER B N 1
ATOM 3442 C CA . SER B 1 74 ? -28.227 -11.209 -0.317 1.00 107.39 74 SER B CA 1
ATOM 3443 C C . SER B 1 74 ? -28.177 -11.320 1.207 1.00 101.89 74 SER B C 1
ATOM 3444 O O . SER B 1 74 ? -28.041 -10.309 1.893 1.00 105.05 74 SER B O 1
ATOM 3447 N N . PRO B 1 75 ? -28.253 -12.542 1.786 1.00 91.50 75 PRO B N 1
ATOM 3448 C CA . PRO B 1 75 ? -27.969 -12.750 3.211 1.00 93.17 75 PRO B CA 1
ATOM 3449 C C . PRO B 1 75 ? -26.697 -12.115 3.812 1.00 100.17 75 PRO B C 1
ATOM 3450 O O . PRO B 1 75 ? -26.463 -12.276 5.018 1.00 102.90 75 PRO B O 1
ATOM 3454 N N . TYR B 1 76 ? -25.883 -11.430 2.988 1.00 101.76 76 TYR B N 1
ATOM 3455 C CA . TYR B 1 76 ? -24.643 -10.749 3.419 1.00 93.66 76 TYR B CA 1
ATOM 3456 C C . TYR B 1 76 ? -24.692 -9.255 3.072 1.00 95.74 76 TYR B C 1
ATOM 3457 O O . TYR B 1 76 ? -23.728 -8.527 3.322 1.00 93.99 76 TYR B O 1
ATOM 3466 N N . GLY B 1 77 ? -25.834 -8.805 2.535 1.00 95.48 77 GLY B N 1
ATOM 3467 C CA . GLY B 1 77 ? -25.968 -7.497 1.919 1.00 95.63 77 GLY B CA 1
ATOM 3468 C C . GLY B 1 77 ? -25.494 -7.526 0.478 1.00 97.38 77 GLY B C 1
ATOM 3469 O O . GLY B 1 77 ? -25.238 -8.596 -0.067 1.00 87.36 77 GLY B O 1
ATOM 3470 N N . ALA B 1 78 ? -25.392 -6.335 -0.127 1.00 107.06 78 ALA B N 1
ATOM 3471 C CA . ALA B 1 78 ? -24.867 -6.151 -1.480 1.00 101.76 78 ALA B CA 1
ATOM 3472 C C . ALA B 1 78 ? -23.353 -6.390 -1.473 1.00 108.43 78 ALA B C 1
ATOM 3473 O O . ALA B 1 78 ? -22.674 -6.149 -0.462 1.00 104.82 78 ALA B O 1
ATOM 3475 N N . TYR B 1 79 ? -22.842 -6.869 -2.613 1.00 112.16 79 TYR B N 1
ATOM 3476 C CA . TYR B 1 79 ? -21.420 -7.143 -2.800 1.00 115.32 79 TYR B CA 1
ATOM 3477 C C . TYR B 1 79 ? -21.120 -7.256 -4.300 1.00 113.89 79 TYR B C 1
ATOM 3478 O O . TYR B 1 79 ? -22.028 -7.386 -5.121 1.00 109.07 79 TYR B O 1
ATOM 3487 N N . TRP B 1 80 ? -19.827 -7.192 -4.632 1.00 114.60 80 TRP B N 1
ATOM 3488 C CA . TRP B 1 80 ? -19.333 -7.310 -5.994 1.00 110.10 80 TRP B CA 1
ATOM 3489 C C . TRP B 1 80 ? -18.624 -8.660 -6.173 1.00 112.35 80 TRP B C 1
ATOM 3490 O O . TRP B 1 80 ? -17.957 -9.175 -5.258 1.00 106.14 80 TRP B O 1
ATOM 3501 N N . ASN B 1 81 ? -18.771 -9.217 -7.377 1.00 105.31 81 ASN B N 1
ATOM 3502 C CA . ASN B 1 81 ? -18.086 -10.418 -7.786 1.00 96.75 81 ASN B CA 1
ATOM 3503 C C . ASN B 1 81 ? -16.850 -10.000 -8.591 1.00 96.39 81 ASN B C 1
ATOM 3504 O O . ASN B 1 81 ? -16.926 -9.085 -9.412 1.00 85.00 81 ASN B O 1
ATOM 3509 N N . VAL B 1 82 ? -15.718 -10.654 -8.301 1.00 98.47 82 VAL B N 1
ATOM 3510 C CA . VAL B 1 82 ? -14.455 -10.501 -9.022 1.00 98.61 82 VAL B CA 1
ATOM 3511 C C . VAL B 1 82 ? -13.926 -11.911 -9.310 1.00 94.48 82 VAL B C 1
ATOM 3512 O O . VAL B 1 82 ? -13.239 -12.511 -8.481 1.00 94.16 82 VAL B O 1
ATOM 3516 N N . ALA B 1 83 ? -14.255 -12.420 -10.502 1.00 98.97 83 ALA B N 1
ATOM 3517 C CA . ALA B 1 83 ? -14.264 -13.863 -10.798 1.00 97.31 83 ALA B CA 1
ATOM 3518 C C . ALA B 1 83 ? -13.076 -14.297 -11.660 1.00 97.22 83 ALA B C 1
ATOM 3519 O O . ALA B 1 83 ? -12.747 -15.482 -11.661 1.00 93.01 83 ALA B O 1
ATOM 3521 N N . SER B 1 84 ? -12.489 -13.366 -12.425 1.00 102.55 84 SER B N 1
ATOM 3522 C CA . SER B 1 84 ? -11.367 -13.686 -13.304 1.00 110.55 84 SER B CA 1
ATOM 3523 C C . SER B 1 84 ? -10.064 -13.689 -12.492 1.00 115.23 84 SER B C 1
ATOM 3524 O O . SER B 1 84 ? -10.034 -13.257 -11.325 1.00 109.72 84 SER B O 1
ATOM 3527 N N . HIS B 1 85 ? -9.005 -14.197 -13.134 1.00 110.97 85 HIS B N 1
ATOM 3528 C CA . HIS B 1 85 ? -7.679 -14.348 -12.550 1.00 112.39 85 HIS B CA 1
ATOM 3529 C C . HIS B 1 85 ? -7.065 -12.969 -12.248 1.00 109.35 85 HIS B C 1
ATOM 3530 O O . HIS B 1 85 ? -6.870 -12.609 -11.081 1.00 94.35 85 HIS B O 1
ATOM 3537 N N . LYS B 1 86 ? -6.815 -12.188 -13.307 1.00 104.38 86 LYS B N 1
ATOM 3538 C CA . LYS B 1 86 ? -6.003 -10.957 -13.222 1.00 100.19 86 LYS B CA 1
ATOM 3539 C C . LYS B 1 86 ? -6.729 -9.938 -12.343 1.00 99.87 86 LYS B C 1
ATOM 3540 O O . LYS B 1 86 ? -6.099 -9.254 -11.539 1.00 97.13 86 LYS B O 1
ATOM 3546 N N . ALA B 1 87 ? -8.055 -9.867 -12.500 1.00 102.05 87 ALA B N 1
ATOM 3547 C CA . ALA B 1 87 ? -8.917 -9.071 -11.630 1.00 114.37 87 ALA B CA 1
ATOM 3548 C C . ALA B 1 87 ? -8.622 -9.385 -10.154 1.00 111.74 87 ALA B C 1
ATOM 3549 O O . ALA B 1 87 ? -8.620 -8.487 -9.308 1.00 101.46 87 ALA B O 1
ATOM 3551 N N . ILE B 1 88 ? -8.357 -10.659 -9.853 1.00 108.81 88 ILE B N 1
ATOM 3552 C CA . ILE B 1 88 ? -8.171 -11.089 -8.484 1.00 119.26 88 ILE B CA 1
ATOM 3553 C C . ILE B 1 88 ? -6.770 -10.701 -7.992 1.00 120.48 88 ILE B C 1
ATOM 3554 O O . ILE B 1 88 ? -6.577 -10.497 -6.792 1.00 126.14 88 ILE B O 1
ATOM 3559 N N . MET B 1 89 ? -5.801 -10.627 -8.912 1.00 120.50 89 MET B N 1
ATOM 3560 C CA . MET B 1 89 ? -4.415 -10.258 -8.587 1.00 119.36 89 MET B CA 1
ATOM 3561 C C . MET B 1 89 ? -4.272 -8.732 -8.472 1.00 132.68 89 MET B C 1
ATOM 3562 O O . MET B 1 89 ? -3.566 -8.238 -7.577 1.00 129.76 89 MET B O 1
ATOM 3567 N N . HIS B 1 90 ? -4.923 -8.014 -9.401 1.00 135.15 90 HIS B N 1
ATOM 3568 C CA . HIS B 1 90 ? -4.937 -6.544 -9.475 1.00 129.10 90 HIS B CA 1
ATOM 3569 C C . HIS B 1 90 ? -5.465 -5.956 -8.158 1.00 109.96 90 HIS B C 1
ATOM 3570 O O . HIS B 1 90 ? -4.913 -4.985 -7.646 1.00 99.94 90 HIS B O 1
ATOM 3577 N N . VAL B 1 91 ? -6.522 -6.574 -7.618 1.00 100.71 91 VAL B N 1
ATOM 3578 C CA . VAL B 1 91 ? -7.235 -6.099 -6.425 1.00 105.36 91 VAL B CA 1
ATOM 3579 C C . VAL B 1 91 ? -6.387 -6.323 -5.167 1.00 105.92 91 VAL B C 1
ATOM 3580 O O . VAL B 1 91 ? -6.375 -5.480 -4.263 1.00 109.44 91 VAL B O 1
ATOM 3584 N N . GLU B 1 92 ? -5.733 -7.484 -5.091 1.00 112.39 92 GLU B N 1
ATOM 3585 C CA . GLU B 1 92 ? -4.965 -7.867 -3.905 1.00 114.51 92 GLU B CA 1
ATOM 3586 C C . GLU B 1 92 ? -3.700 -7.004 -3.841 1.00 110.03 92 GLU B C 1
ATOM 3587 O O . GLU B 1 92 ? -3.196 -6.727 -2.745 1.00 111.66 92 GLU B O 1
ATOM 3593 N N . SER B 1 93 ? -3.234 -6.572 -5.025 1.00 99.26 93 SER B N 1
ATOM 3594 C CA . SER B 1 93 ? -2.055 -5.727 -5.219 1.00 97.34 93 SER B CA 1
ATOM 3595 C C . SER B 1 93 ? -2.386 -4.247 -4.964 1.00 96.71 93 SER B C 1
ATOM 3596 O O . SER B 1 93 ? -1.871 -3.373 -5.653 1.00 95.95 93 SER B O 1
ATOM 3599 N N . LEU B 1 94 ? -3.245 -3.983 -3.974 1.00 99.62 94 LEU B N 1
ATOM 3600 C CA . LEU B 1 94 ? -3.703 -2.631 -3.620 1.00 104.23 94 LEU B CA 1
ATOM 3601 C C . LEU B 1 94 ? -4.242 -2.643 -2.187 1.00 109.39 94 LEU B C 1
ATOM 3602 O O . LEU B 1 94 ? -5.284 -2.054 -1.901 1.00 101.61 94 LEU B O 1
ATOM 3607 N N . PRO B 1 95 ? -3.530 -3.297 -1.238 1.00 114.80 95 PRO B N 1
ATOM 3608 C CA . PRO B 1 95 ? -4.078 -3.585 0.090 1.00 118.74 95 PRO B CA 1
ATOM 3609 C C . PRO B 1 95 ? -4.637 -2.366 0.840 1.00 121.13 95 PRO B C 1
ATOM 3610 O O . PRO B 1 95 ? -5.683 -2.477 1.474 1.00 124.55 95 PRO B O 1
ATOM 3614 N N . GLU B 1 96 ? -3.940 -1.227 0.756 1.00 127.23 96 GLU B N 1
ATOM 3615 C CA . GLU B 1 96 ? -4.321 -0.008 1.493 1.00 127.56 96 GLU B CA 1
ATOM 3616 C C . GLU B 1 96 ? -5.640 0.561 0.936 1.00 124.05 96 GLU B C 1
ATOM 3617 O O . GLU B 1 96 ? -6.489 1.017 1.722 1.00 107.04 96 GLU B O 1
ATOM 3623 N N . LEU B 1 97 ? -5.825 0.519 -0.395 1.00 118.61 97 LEU B N 1
ATOM 3624 C CA . LEU B 1 97 ? -7.110 0.898 -1.016 1.00 115.55 97 LEU B CA 1
ATOM 3625 C C . LEU B 1 97 ? -8.183 -0.103 -0.568 1.00 126.45 97 LEU B C 1
ATOM 3626 O O . LEU B 1 97 ? -8.994 0.202 0.312 1.00 127.00 97 LEU B O 1
ATOM 3631 N N . PHE B 1 98 ? -8.149 -1.305 -1.157 1.00 134.18 98 PHE B N 1
ATOM 3632 C CA . PHE B 1 98 ? -9.092 -2.375 -0.843 1.00 125.79 98 PHE B CA 1
ATOM 3633 C C . PHE B 1 98 ? -8.727 -2.964 0.531 1.00 118.85 98 PHE B C 1
ATOM 3634 O O . PHE B 1 98 ? -7.879 -3.858 0.648 1.00 99.48 98 PHE B O 1
ATOM 3642 N N . SER B 1 99 ? -9.375 -2.416 1.566 1.00 117.79 99 SER B N 1
ATOM 3643 C CA . SER B 1 99 ? -9.053 -2.661 2.964 1.00 122.52 99 SER B CA 1
ATOM 3644 C C . SER B 1 99 ? -9.440 -4.090 3.371 1.00 126.80 99 SER B C 1
ATOM 3645 O O . SER B 1 99 ? -10.289 -4.730 2.739 1.00 129.45 99 SER B O 1
ATOM 3648 N N . SER B 1 100 ? -8.786 -4.572 4.436 1.00 117.84 100 SER B N 1
ATOM 3649 C CA . SER B 1 100 ? -9.154 -5.789 5.134 1.00 104.01 100 SER B CA 1
ATOM 3650 C C . SER B 1 100 ? -9.162 -5.531 6.651 1.00 98.67 100 SER B C 1
ATOM 3651 O O . SER B 1 100 ? -8.980 -6.450 7.438 1.00 95.43 100 SER B O 1
ATOM 3654 N N . SER B 1 101 ? -9.430 -4.282 7.054 1.00 95.66 101 SER B N 1
ATOM 3655 C CA . SER B 1 101 ? -9.429 -3.880 8.475 1.00 101.52 101 SER B CA 1
ATOM 3656 C C . SER B 1 101 ? -10.753 -4.262 9.164 1.00 95.48 101 SER B C 1
ATOM 3657 O O . SER B 1 101 ? -11.760 -3.542 9.075 1.00 83.77 101 SER B O 1
ATOM 3660 N N . TRP B 1 102 ? -10.715 -5.399 9.869 1.00 96.14 102 TRP B N 1
ATOM 3661 C CA . TRP B 1 102 ? -11.753 -5.886 10.789 1.00 103.79 102 TRP B CA 1
ATOM 3662 C C . TRP B 1 102 ? -12.785 -4.795 11.114 1.00 103.21 102 TRP B C 1
ATOM 3663 O O . TRP B 1 102 ? -13.991 -5.074 11.230 1.00 93.62 102 TRP B O 1
ATOM 3674 N N . GLY B 1 105 ? -15.014 -4.369 7.365 1.00 91.08 105 GLY B N 1
ATOM 3675 C CA . GLY B 1 105 ? -15.785 -5.536 7.772 1.00 95.56 105 GLY B CA 1
ATOM 3676 C C . GLY B 1 105 ? -14.899 -6.677 8.262 1.00 102.71 105 GLY B C 1
ATOM 3677 O O . GLY B 1 105 ? -15.248 -7.341 9.249 1.00 121.02 105 GLY B O 1
ATOM 3678 N N . GLY B 1 106 ? -13.761 -6.900 7.577 1.00 100.18 106 GLY B N 1
ATOM 3679 C CA . GLY B 1 106 ? -12.783 -7.957 7.937 1.00 105.15 106 GLY B CA 1
ATOM 3680 C C . GLY B 1 106 ? -12.217 -8.668 6.715 1.00 107.32 106 GLY B C 1
ATOM 3681 O O . GLY B 1 106 ? -12.024 -8.058 5.664 1.00 111.36 106 GLY B O 1
ATOM 3682 N N . ILE B 1 107 ? -11.922 -9.966 6.870 1.00 112.83 107 ILE B N 1
ATOM 3683 C CA . ILE B 1 107 ? -11.619 -10.854 5.740 1.00 110.19 107 ILE B CA 1
ATOM 3684 C C . ILE B 1 107 ? -12.596 -12.057 5.753 1.00 128.94 107 ILE B C 1
ATOM 3685 O O . ILE B 1 107 ? -12.173 -13.181 5.464 1.00 144.42 107 ILE B O 1
ATOM 3690 N N . THR B 1 108 ? -13.901 -11.841 6.053 1.00 137.31 108 THR B N 1
ATOM 3691 C CA . THR B 1 108 ? -15.034 -12.845 5.742 1.00 141.82 108 THR B CA 1
ATOM 3692 C C . THR B 1 108 ? -16.343 -12.123 5.327 1.00 149.46 108 THR B C 1
ATOM 3693 O O . THR B 1 108 ? -16.721 -11.126 5.950 1.00 164.47 108 THR B O 1
ATOM 3697 N N . ILE B 1 109 ? -17.016 -12.635 4.269 1.00 150.42 109 ILE B N 1
ATOM 3698 C CA . ILE B 1 109 ? -18.165 -11.960 3.542 1.00 148.36 109 ILE B CA 1
ATOM 3699 C C . ILE B 1 109 ? -19.241 -11.521 4.550 1.00 142.51 109 ILE B C 1
ATOM 3700 O O . ILE B 1 109 ? -19.977 -10.562 4.293 1.00 130.28 109 ILE B O 1
ATOM 3705 N N . GLY B 1 110 ? -19.310 -12.213 5.697 1.00 135.20 110 GLY B N 1
ATOM 3706 C CA . GLY B 1 110 ? -20.047 -11.749 6.875 1.00 131.64 110 GLY B CA 1
ATOM 3707 C C . GLY B 1 110 ? -19.511 -10.415 7.388 1.00 126.80 110 GLY B C 1
ATOM 3708 O O . GLY B 1 110 ? -19.784 -10.006 8.527 1.00 118.21 110 GLY B O 1
ATOM 3709 N N . MET B 1 128 ? -6.357 -9.817 14.201 1.00 128.96 128 MET B N 1
ATOM 3710 C CA . MET B 1 128 ? -5.574 -10.773 13.421 1.00 125.31 128 MET B CA 1
ATOM 3711 C C . MET B 1 128 ? -4.987 -10.075 12.187 1.00 123.66 128 MET B C 1
ATOM 3712 O O . MET B 1 128 ? -5.694 -9.340 11.494 1.00 135.40 128 MET B O 1
ATOM 3717 N N . PHE B 1 129 ? -3.702 -10.338 11.907 1.00 116.15 129 PHE B N 1
ATOM 3718 C CA . PHE B 1 129 ? -2.897 -9.509 10.978 1.00 108.08 129 PHE B CA 1
ATOM 3719 C C . PHE B 1 129 ? -3.298 -9.710 9.511 1.00 100.35 129 PHE B C 1
ATOM 3720 O O . PHE B 1 129 ? -2.974 -8.854 8.681 1.00 88.18 129 PHE B O 1
ATOM 3728 N N . ILE B 1 130 ? -3.991 -10.820 9.213 1.00 105.61 130 ILE B N 1
ATOM 3729 C CA . ILE B 1 130 ? -4.630 -11.069 7.900 1.00 109.28 130 ILE B CA 1
ATOM 3730 C C . ILE B 1 130 ? -5.686 -9.984 7.627 1.00 112.84 130 ILE B C 1
ATOM 3731 O O . ILE B 1 130 ? -5.888 -9.580 6.464 1.00 100.24 130 ILE B O 1
ATOM 3736 N N . ALA B 1 131 ? -6.339 -9.523 8.709 1.00 114.85 131 ALA B N 1
ATOM 3737 C CA . ALA B 1 131 ? -7.331 -8.444 8.692 1.00 116.67 131 ALA B CA 1
ATOM 3738 C C . ALA B 1 131 ? -6.716 -7.131 9.207 1.00 120.12 131 ALA B C 1
ATOM 3739 O O . ALA B 1 131 ? -7.276 -6.476 10.094 1.00 120.42 131 ALA B O 1
ATOM 3741 N N . MET B 1 132 ? -5.564 -6.761 8.632 1.00 125.41 132 MET B N 1
ATOM 3742 C CA . MET B 1 132 ? -4.906 -5.471 8.837 1.00 116.56 132 MET B CA 1
ATOM 3743 C C . MET B 1 132 ? -4.425 -4.949 7.478 1.00 117.68 132 MET B C 1
ATOM 3744 O O . MET B 1 132 ? -4.398 -5.677 6.482 1.00 111.77 132 MET B O 1
ATOM 3749 N N . ASP B 1 133 ? -4.061 -3.667 7.455 1.00 127.22 133 ASP B N 1
ATOM 3750 C CA . ASP B 1 133 ? -3.354 -3.059 6.342 1.00 134.72 133 ASP B CA 1
ATOM 3751 C C . ASP B 1 133 ? -1.949 -2.691 6.825 1.00 137.40 133 ASP B C 1
ATOM 3752 O O . ASP B 1 133 ? -1.585 -2.996 7.961 1.00 143.14 133 ASP B O 1
ATOM 3757 N N . ARG B 1 134 ? -1.164 -2.063 5.946 1.00 136.48 134 ARG B N 1
ATOM 3758 C CA . ARG B 1 134 ? 0.186 -1.618 6.273 1.00 151.29 134 ARG B CA 1
ATOM 3759 C C . ARG B 1 134 ? 0.082 -0.297 7.039 1.00 163.24 134 ARG B C 1
ATOM 3760 O O . ARG B 1 134 ? -0.824 0.487 6.763 1.00 166.95 134 ARG B O 1
ATOM 3768 N N . PRO B 1 135 ? 0.990 -0.032 7.997 1.00 178.46 135 PRO B N 1
ATOM 3769 C CA . PRO B 1 135 ? 2.209 -0.778 8.284 1.00 172.62 135 PRO B CA 1
ATOM 3770 C C . PRO B 1 135 ? 2.164 -1.777 9.454 1.00 160.54 135 PRO B C 1
ATOM 3771 O O . PRO B 1 135 ? 3.211 -2.302 9.849 1.00 149.88 135 PRO B O 1
ATOM 3775 N N . ASP B 1 136 ? 0.967 -2.021 10.001 1.00 148.82 136 ASP B N 1
ATOM 3776 C CA . ASP B 1 136 ? 0.773 -2.881 11.166 1.00 142.01 136 ASP B CA 1
ATOM 3777 C C . ASP B 1 136 ? 0.816 -4.360 10.752 1.00 143.37 136 ASP B C 1
ATOM 3778 O O . ASP B 1 136 ? 1.346 -5.191 11.497 1.00 136.94 136 ASP B O 1
ATOM 3783 N N . HIS B 1 137 ? 0.235 -4.679 9.584 1.00 141.17 137 HIS B N 1
ATOM 3784 C CA . HIS B 1 137 ? 0.250 -6.042 9.014 1.00 131.03 137 HIS B CA 1
ATOM 3785 C C . HIS B 1 137 ? 1.699 -6.512 8.833 1.00 119.42 137 HIS B C 1
ATOM 3786 O O . HIS B 1 137 ? 2.102 -7.534 9.389 1.00 108.07 137 HIS B O 1
ATOM 3793 N N . THR B 1 138 ? 2.461 -5.733 8.058 1.00 110.55 138 THR B N 1
ATOM 3794 C CA . THR B 1 138 ? 3.849 -6.011 7.724 1.00 114.41 138 THR B CA 1
ATOM 3795 C C . THR B 1 138 ? 4.666 -6.294 8.997 1.00 120.28 138 THR B C 1
ATOM 3796 O O . THR B 1 138 ? 5.601 -7.084 8.966 1.00 126.22 138 THR B O 1
ATOM 3800 N N . GLY B 1 139 ? 4.305 -5.654 10.115 1.00 117.10 139 GLY B N 1
ATOM 3801 C CA . GLY B 1 139 ? 4.970 -5.875 11.404 1.00 118.04 139 GLY B CA 1
ATOM 3802 C C . GLY B 1 139 ? 4.728 -7.270 11.967 1.00 119.16 139 GLY B C 1
ATOM 3803 O O . GLY B 1 139 ? 5.626 -7.865 12.566 1.00 132.37 139 GLY B O 1
ATOM 3804 N N . GLN B 1 140 ? 3.511 -7.788 11.767 1.00 117.52 140 GLN B N 1
ATOM 3805 C CA . GLN B 1 140 ? 3.018 -9.019 12.408 1.00 111.04 140 GLN B CA 1
ATOM 3806 C C . GLN B 1 140 ? 3.364 -10.255 11.566 1.00 110.57 140 GLN B C 1
ATOM 3807 O O . GLN B 1 140 ? 3.532 -11.353 12.098 1.00 96.71 140 GLN B O 1
ATOM 3813 N N . ARG B 1 141 ? 3.403 -10.073 10.241 1.00 119.69 141 ARG B N 1
ATOM 3814 C CA . ARG B 1 141 ? 3.816 -11.107 9.291 1.00 121.12 141 ARG B CA 1
ATOM 3815 C C . ARG B 1 141 ? 5.321 -11.373 9.441 1.00 124.62 141 ARG B C 1
ATOM 3816 O O . ARG B 1 141 ? 5.766 -12.508 9.286 1.00 125.87 141 ARG B O 1
ATOM 3824 N N . ARG B 1 142 ? 6.087 -10.314 9.745 1.00 121.29 142 ARG B N 1
ATOM 3825 C CA . ARG B 1 142 ? 7.550 -10.361 9.862 1.00 113.73 142 ARG B CA 1
ATOM 3826 C C . ARG B 1 142 ? 7.991 -11.167 11.091 1.00 105.54 142 ARG B C 1
ATOM 3827 O O . ARG B 1 142 ? 9.102 -11.705 11.097 1.00 106.35 142 ARG B O 1
ATOM 3835 N N . THR B 1 143 ? 7.146 -11.230 12.128 1.00 93.43 143 THR B N 1
ATOM 3836 C CA . THR B 1 143 ? 7.499 -11.946 13.356 1.00 99.71 143 THR B CA 1
ATOM 3837 C C . THR B 1 143 ? 7.358 -13.459 13.129 1.00 100.18 143 THR B C 1
ATOM 3838 O O . THR B 1 143 ? 8.257 -14.222 13.494 1.00 94.33 143 THR B O 1
ATOM 3842 N N . VAL B 1 144 ? 6.253 -13.874 12.492 1.00 108.62 144 VAL B N 1
ATOM 3843 C CA . VAL B 1 144 ? 5.909 -15.312 12.314 1.00 108.81 144 VAL B CA 1
ATOM 3844 C C . VAL B 1 144 ? 6.767 -15.939 11.197 1.00 101.76 144 VAL B C 1
ATOM 3845 O O . VAL B 1 144 ? 7.252 -17.057 11.358 1.00 92.94 144 VAL B O 1
ATOM 3849 N N . ALA B 1 145 ? 6.989 -15.195 10.101 1.00 103.11 145 ALA B N 1
ATOM 3850 C CA . ALA B 1 145 ? 7.452 -15.726 8.781 1.00 103.85 145 ALA B CA 1
ATOM 3851 C C . ALA B 1 145 ? 8.806 -16.448 8.843 1.00 104.60 145 ALA B C 1
ATOM 3852 O O . ALA B 1 145 ? 9.107 -17.232 7.942 1.00 99.39 145 ALA B O 1
ATOM 3854 N N . PRO B 1 146 ? 9.697 -16.206 9.838 1.00 101.72 146 PRO B N 1
ATOM 3855 C CA . PRO B 1 146 ? 10.911 -17.013 9.978 1.00 102.73 146 PRO B CA 1
ATOM 3856 C C . PRO B 1 146 ? 10.667 -18.491 10.334 1.00 111.03 146 PRO B C 1
ATOM 3857 O O . PRO B 1 146 ? 11.592 -19.299 10.239 1.00 125.16 146 PRO B O 1
ATOM 3861 N N . ALA B 1 147 ? 9.435 -18.832 10.737 1.00 104.05 147 ALA B N 1
ATOM 3862 C CA . ALA B 1 147 ? 9.021 -20.223 10.932 1.00 94.15 147 ALA B CA 1
ATOM 3863 C C . ALA B 1 147 ? 8.749 -20.903 9.580 1.00 86.96 147 ALA B C 1
ATOM 3864 O O . ALA B 1 147 ? 8.510 -22.106 9.561 1.00 77.97 147 ALA B O 1
ATOM 3866 N N . PHE B 1 148 ? 8.791 -20.139 8.472 1.00 84.16 148 PHE B N 1
ATOM 3867 C CA . PHE B 1 148 ? 8.426 -20.629 7.119 1.00 90.14 148 PHE B CA 1
ATOM 3868 C C . PHE B 1 148 ? 9.483 -20.232 6.065 1.00 90.31 148 PHE B C 1
ATOM 3869 O O . PHE B 1 148 ? 9.168 -20.084 4.862 1.00 73.33 148 PHE B O 1
ATOM 3877 N N . THR B 1 149 ? 10.738 -20.068 6.507 1.00 97.50 149 THR B N 1
ATOM 3878 C CA . THR B 1 149 ? 11.896 -20.002 5.591 1.00 103.94 149 THR B CA 1
ATOM 3879 C C . THR B 1 149 ? 12.075 -21.382 4.959 1.00 95.13 149 THR B C 1
ATOM 3880 O O . THR B 1 149 ? 11.829 -22.386 5.623 1.00 95.37 149 THR B O 1
ATOM 3884 N N . PRO B 1 150 ? 12.494 -21.478 3.672 1.00 83.08 150 PRO B N 1
ATOM 3885 C CA . PRO B 1 150 ? 12.925 -22.750 3.083 1.00 82.11 150 PRO B CA 1
ATOM 3886 C C . PRO B 1 150 ? 13.904 -23.573 3.939 1.00 77.81 150 PRO B C 1
ATOM 3887 O O . PRO B 1 150 ? 13.885 -24.794 3.857 1.00 70.96 150 PRO B O 1
ATOM 3891 N N . ALA B 1 151 ? 14.739 -22.888 4.732 1.00 79.21 151 ALA B N 1
ATOM 3892 C CA . ALA B 1 151 ? 15.729 -23.505 5.615 1.00 84.20 151 ALA B CA 1
ATOM 3893 C C . ALA B 1 151 ? 15.054 -24.354 6.711 1.00 82.81 151 ALA B C 1
ATOM 3894 O O . ALA B 1 151 ? 15.442 -25.504 6.963 1.00 74.29 151 ALA B O 1
ATOM 3896 N N . LYS B 1 152 ? 14.037 -23.778 7.361 1.00 91.02 152 LYS B N 1
ATOM 3897 C CA . LYS B 1 152 ? 13.389 -24.376 8.541 1.00 92.80 152 LYS B CA 1
ATOM 3898 C C . LYS B 1 152 ? 12.501 -25.542 8.089 1.00 90.03 152 LYS B C 1
ATOM 3899 O O . LYS B 1 152 ? 12.196 -26.438 8.884 1.00 89.40 152 LYS B O 1
ATOM 3905 N N . MET B 1 153 ? 12.079 -25.511 6.818 1.00 84.11 153 MET B N 1
ATOM 3906 C CA . MET B 1 153 ? 11.339 -26.614 6.214 1.00 80.31 153 MET B CA 1
ATOM 3907 C C . MET B 1 153 ? 12.253 -27.846 6.114 1.00 73.12 153 MET B C 1
ATOM 3908 O O . MET B 1 153 ? 11.763 -28.965 6.284 1.00 72.49 153 MET B O 1
ATOM 3913 N N . VAL B 1 154 ? 13.557 -27.642 5.852 1.00 67.93 154 VAL B N 1
ATOM 3914 C CA . VAL B 1 154 ? 14.533 -28.758 5.809 1.00 73.79 154 VAL B CA 1
ATOM 3915 C C . VAL B 1 154 ? 14.830 -29.196 7.259 1.00 75.05 154 VAL B C 1
ATOM 3916 O O . VAL B 1 154 ? 14.972 -30.408 7.543 1.00 59.67 154 VAL B O 1
ATOM 3920 N N . GLU B 1 155 ? 14.878 -28.211 8.170 1.00 78.31 155 GLU B N 1
ATOM 3921 C CA . GLU B 1 155 ? 14.994 -28.427 9.622 1.00 79.35 155 GLU B CA 1
ATOM 3922 C C . GLU B 1 155 ? 13.798 -29.236 10.166 1.00 75.76 155 GLU B C 1
ATOM 3923 O O . GLU B 1 155 ? 13.977 -30.023 11.090 1.00 82.71 155 GLU B O 1
ATOM 3929 N N . MET B 1 156 ? 12.592 -29.042 9.613 1.00 74.56 156 MET B N 1
ATOM 3930 C CA . MET B 1 156 ? 11.351 -29.701 10.110 1.00 74.37 156 MET B CA 1
ATOM 3931 C C . MET B 1 156 ? 11.028 -31.004 9.353 1.00 74.91 156 MET B C 1
ATOM 3932 O O . MET B 1 156 ? 10.348 -31.862 9.913 1.00 72.36 156 MET B O 1
ATOM 3937 N N . GLU B 1 157 ? 11.484 -31.138 8.094 1.00 72.68 157 GLU B N 1
ATOM 3938 C CA . GLU B 1 157 ? 11.123 -32.263 7.198 1.00 66.59 157 GLU B CA 1
ATOM 3939 C C . GLU B 1 157 ? 11.121 -33.584 7.992 1.00 63.92 157 GLU B C 1
ATOM 3940 O O . GLU B 1 157 ? 10.067 -34.153 8.254 1.00 64.28 157 GLU B O 1
ATOM 3946 N N . ALA B 1 158 ? 12.297 -34.061 8.400 1.00 59.93 158 ALA B N 1
ATOM 3947 C CA . ALA B 1 158 ? 12.431 -35.399 9.001 1.00 59.93 158 ALA B CA 1
ATOM 3948 C C . ALA B 1 158 ? 11.253 -35.724 9.948 1.00 60.87 158 ALA B C 1
ATOM 3949 O O . ALA B 1 158 ? 10.714 -36.830 9.895 1.00 60.10 158 ALA B O 1
ATOM 3951 N N . GLU B 1 159 ? 10.859 -34.781 10.820 1.00 60.33 159 GLU B N 1
ATOM 3952 C CA . GLU B 1 159 ? 9.820 -35.039 11.849 1.00 62.95 159 GLU B CA 1
ATOM 3953 C C . GLU B 1 159 ? 8.429 -35.186 11.197 1.00 65.67 159 GLU B C 1
ATOM 3954 O O . GLU B 1 159 ? 7.654 -36.087 11.540 1.00 62.83 159 GLU B O 1
ATOM 3956 N N . ILE B 1 160 ? 8.107 -34.306 10.248 1.00 65.41 160 ILE B N 1
ATOM 3957 C CA . ILE B 1 160 ? 6.882 -34.431 9.469 1.00 66.40 160 ILE B CA 1
ATOM 3958 C C . ILE B 1 160 ? 6.792 -35.840 8.848 1.00 68.15 160 ILE B C 1
ATOM 3959 O O . ILE B 1 160 ? 5.731 -36.467 8.885 1.00 74.81 160 ILE B O 1
ATOM 3964 N N . ARG B 1 161 ? 7.898 -36.339 8.286 1.00 65.29 161 ARG B N 1
ATOM 3965 C CA . ARG B 1 161 ? 7.909 -37.626 7.601 1.00 63.20 161 ARG B CA 1
ATOM 3966 C C . ARG B 1 161 ? 7.612 -38.751 8.608 1.00 63.90 161 ARG B C 1
ATOM 3967 O O . ARG B 1 161 ? 6.748 -39.584 8.358 1.00 59.60 161 ARG B O 1
ATOM 3975 N N . ARG B 1 162 ? 8.321 -38.790 9.743 1.00 64.42 162 ARG B N 1
ATOM 3976 C CA . ARG B 1 162 ? 8.124 -39.885 10.695 1.00 66.25 162 ARG B CA 1
ATOM 3977 C C . ARG B 1 162 ? 6.625 -39.970 11.032 1.00 64.11 162 ARG B C 1
ATOM 3978 O O . ARG B 1 162 ? 5.990 -40.996 10.785 1.00 64.16 162 ARG B O 1
ATOM 3986 N N . ARG B 1 163 ? 6.063 -38.877 11.564 1.00 62.43 163 ARG B N 1
ATOM 3987 C CA . ARG B 1 163 ? 4.643 -38.820 11.940 1.00 68.55 163 ARG B CA 1
ATOM 3988 C C . ARG B 1 163 ? 3.790 -39.340 10.779 1.00 68.65 163 ARG B C 1
ATOM 3989 O O . ARG B 1 163 ? 3.111 -40.343 10.906 1.00 66.80 163 ARG B O 1
ATOM 3997 N N . THR B 1 164 ? 3.858 -38.636 9.643 1.00 68.65 164 THR B N 1
ATOM 3998 C CA . THR B 1 164 ? 3.129 -38.980 8.426 1.00 64.79 164 THR B CA 1
ATOM 3999 C C . THR B 1 164 ? 3.141 -40.497 8.223 1.00 65.00 164 THR B C 1
ATOM 4000 O O . THR B 1 164 ? 2.100 -41.086 8.009 1.00 60.43 164 THR B O 1
ATOM 4004 N N . ALA B 1 165 ? 4.335 -41.095 8.297 1.00 70.10 165 ALA B N 1
ATOM 4005 C CA . ALA B 1 165 ? 4.555 -42.508 7.992 1.00 77.10 165 ALA B CA 1
ATOM 4006 C C . ALA B 1 165 ? 3.872 -43.390 9.041 1.00 78.85 165 ALA B C 1
ATOM 4007 O O . ALA B 1 165 ? 3.204 -44.368 8.693 1.00 75.30 165 ALA B O 1
ATOM 4009 N N . SER B 1 166 ? 4.079 -43.037 10.316 1.00 76.57 166 SER B N 1
ATOM 4010 C CA . SER B 1 166 ? 3.491 -43.723 11.471 1.00 75.35 166 SER B CA 1
ATOM 4011 C C . SER B 1 166 ? 1.966 -43.849 11.298 1.00 75.41 166 SER B C 1
ATOM 4012 O O . SER B 1 166 ? 1.411 -44.964 11.261 1.00 70.78 166 SER B O 1
ATOM 4015 N N . VAL B 1 167 ? 1.326 -42.679 11.164 1.00 75.21 167 VAL B N 1
ATOM 4016 C CA . VAL B 1 167 ? -0.109 -42.459 10.944 1.00 72.19 167 VAL B CA 1
ATOM 4017 C C . VAL B 1 167 ? -0.599 -43.280 9.749 1.00 67.00 167 VAL B C 1
ATOM 4018 O O . VAL B 1 167 ? -1.618 -43.964 9.816 1.00 64.30 167 VAL B O 1
ATOM 4022 N N . LEU B 1 168 ? 0.134 -43.151 8.648 1.00 66.67 168 LEU B N 1
ATOM 4023 C CA . LEU B 1 168 ? -0.183 -43.776 7.383 1.00 68.00 168 LEU B CA 1
ATOM 4024 C C . LEU B 1 168 ? 0.034 -45.291 7.496 1.00 69.75 168 LEU B C 1
ATOM 4025 O O . LEU B 1 168 ? -0.594 -46.043 6.770 1.00 75.41 168 LEU B O 1
ATOM 4030 N N . ASP B 1 169 ? 0.932 -45.711 8.404 1.00 75.73 169 ASP B N 1
ATOM 4031 C CA . ASP B 1 169 ? 1.281 -47.133 8.623 1.00 77.06 169 ASP B CA 1
ATOM 4032 C C . ASP B 1 169 ? 0.261 -47.823 9.536 1.00 72.77 169 ASP B C 1
ATOM 4033 O O . ASP B 1 169 ? 0.159 -49.037 9.488 1.00 76.80 169 ASP B O 1
ATOM 4038 N N . SER B 1 170 ? -0.473 -47.049 10.345 1.00 70.28 170 SER B N 1
ATOM 4039 C CA . SER B 1 170 ? -1.484 -47.577 11.280 1.00 70.86 170 SER B CA 1
ATOM 4040 C C . SER B 1 170 ? -2.832 -47.870 10.591 1.00 67.95 170 SER B C 1
ATOM 4041 O O . SER B 1 170 ? -3.641 -48.604 11.153 1.00 64.71 170 SER B O 1
ATOM 4044 N N . LEU B 1 171 ? -3.055 -47.315 9.388 1.00 66.60 171 LEU B N 1
ATOM 4045 C CA . LEU B 1 171 ? -4.308 -47.481 8.609 1.00 63.35 171 LEU B CA 1
ATOM 4046 C C . LEU B 1 171 ? -4.547 -48.944 8.229 1.00 60.91 171 LEU B C 1
ATOM 4047 O O . LEU B 1 171 ? -3.612 -49.732 8.128 1.00 61.74 171 LEU B O 1
ATOM 4052 N N . PRO B 1 172 ? -5.812 -49.354 7.986 1.00 59.67 172 PRO B N 1
ATOM 4053 C CA . PRO B 1 172 ? -6.124 -50.718 7.565 1.00 64.01 172 PRO B CA 1
ATOM 4054 C C . PRO B 1 172 ? -6.468 -50.891 6.072 1.00 67.22 172 PRO B C 1
ATOM 4055 O O . PRO B 1 172 ? -7.437 -50.319 5.566 1.00 64.61 172 PRO B O 1
ATOM 4059 N N . TRP B 1 173 ? -5.676 -51.716 5.383 1.00 76.41 173 TRP B N 1
ATOM 4060 C CA . TRP B 1 173 ? -5.886 -52.043 3.968 1.00 84.37 173 TRP B CA 1
ATOM 4061 C C . TRP B 1 173 ? -7.024 -53.069 3.848 1.00 90.58 173 TRP B C 1
ATOM 4062 O O . TRP B 1 173 ? -6.905 -54.186 4.358 1.00 104.99 173 TRP B O 1
ATOM 4073 N N . GLY B 1 174 ? -8.121 -52.689 3.181 1.00 89.03 174 GLY B N 1
ATOM 4074 C CA . GLY B 1 174 ? -9.270 -53.575 2.985 1.00 83.39 174 GLY B CA 1
ATOM 4075 C C . GLY B 1 174 ? -10.527 -53.028 3.634 1.00 81.55 174 GLY B C 1
ATOM 4076 O O . GLY B 1 174 ? -11.573 -53.046 3.023 1.00 83.24 174 GLY B O 1
ATOM 4077 N N . GLU B 1 175 ? -10.408 -52.543 4.877 1.00 90.50 175 GLU B N 1
ATOM 4078 C CA . GLU B 1 175 ? -11.515 -51.881 5.611 1.00 91.83 175 GLU B CA 1
ATOM 4079 C C . GLU B 1 175 ? -11.940 -50.579 4.919 1.00 85.98 175 GLU B C 1
ATOM 4080 O O . GLU B 1 175 ? -11.193 -50.001 4.127 1.00 92.65 175 GLU B O 1
ATOM 4086 N N . ARG B 1 176 ? -13.155 -50.138 5.257 1.00 74.75 176 ARG B N 1
ATOM 4087 C CA . ARG B 1 176 ? -13.619 -48.796 5.016 1.00 68.17 176 ARG B CA 1
ATOM 4088 C C . ARG B 1 176 ? -13.345 -47.989 6.283 1.00 57.79 176 ARG B C 1
ATOM 4089 O O . ARG B 1 176 ? -13.354 -48.548 7.373 1.00 52.45 176 ARG B O 1
ATOM 4097 N N . PHE B 1 177 ? -13.097 -46.686 6.118 1.00 56.82 177 PHE B N 1
ATOM 4098 C CA . PHE B 1 177 ? -12.929 -45.759 7.246 1.00 64.30 177 PHE B CA 1
ATOM 4099 C C . PHE B 1 177 ? -13.009 -44.314 6.751 1.00 65.80 177 PHE B C 1
ATOM 4100 O O . PHE B 1 177 ? -12.937 -44.074 5.533 1.00 67.43 177 PHE B O 1
ATOM 4108 N N . ASP B 1 178 ? -13.088 -43.367 7.701 1.00 66.84 178 ASP B N 1
ATOM 4109 C CA . ASP B 1 178 ? -13.058 -41.951 7.361 1.00 71.83 178 ASP B CA 1
ATOM 4110 C C . ASP B 1 178 ? -11.618 -41.437 7.340 1.00 77.51 178 ASP B C 1
ATOM 4111 O O . ASP B 1 178 ? -10.908 -41.489 8.344 1.00 82.80 178 ASP B O 1
ATOM 4116 N N . TRP B 1 179 ? -11.244 -40.905 6.171 1.00 80.91 179 TRP B N 1
ATOM 4117 C CA . TRP B 1 179 ? -9.925 -40.400 5.854 1.00 71.20 179 TRP B CA 1
ATOM 4118 C C . TRP B 1 179 ? -9.704 -39.056 6.547 1.00 70.42 179 TRP B C 1
ATOM 4119 O O . TRP B 1 179 ? -8.608 -38.801 7.029 1.00 67.58 179 TRP B O 1
ATOM 4130 N N . VAL B 1 180 ? -10.745 -38.213 6.588 1.00 69.46 180 VAL B N 1
ATOM 4131 C CA . VAL B 1 180 ? -10.634 -36.904 7.246 1.00 71.53 180 VAL B CA 1
ATOM 4132 C C . VAL B 1 180 ? -10.264 -37.142 8.720 1.00 67.72 180 VAL B C 1
ATOM 4133 O O . VAL B 1 180 ? -9.339 -36.547 9.246 1.00 64.35 180 VAL B O 1
ATOM 4137 N N . ASP B 1 181 ? -10.971 -38.058 9.375 1.00 67.22 181 ASP B N 1
ATOM 4138 C CA . ASP B 1 181 ? -10.795 -38.278 10.790 1.00 75.61 181 ASP B CA 1
ATOM 4139 C C . ASP B 1 181 ? -9.445 -38.965 11.044 1.00 80.45 181 ASP B C 1
ATOM 4140 O O . ASP B 1 181 ? -8.645 -38.471 11.848 1.00 94.69 181 ASP B O 1
ATOM 4145 N N . LYS B 1 182 ? -9.199 -40.084 10.346 1.00 78.95 182 LYS B N 1
ATOM 4146 C CA . LYS B 1 182 ? -8.081 -41.008 10.630 1.00 70.55 182 LYS B CA 1
ATOM 4147 C C . LYS B 1 182 ? -6.777 -40.602 9.904 1.00 69.18 182 LYS B C 1
ATOM 4148 O O . LYS B 1 182 ? -5.751 -41.197 10.192 1.00 69.95 182 LYS B O 1
ATOM 4150 N N . VAL B 1 183 ? -6.810 -39.620 8.977 1.00 70.89 183 VAL B N 1
ATOM 4151 C CA . VAL B 1 183 ? -5.611 -39.160 8.184 1.00 68.24 183 VAL B CA 1
ATOM 4152 C C . VAL B 1 183 ? -5.575 -37.624 8.068 1.00 67.29 183 VAL B C 1
ATOM 4153 O O . VAL B 1 183 ? -4.669 -36.977 8.586 1.00 66.96 183 VAL B O 1
ATOM 4157 N N . SER B 1 184 ? -6.534 -37.050 7.333 1.00 66.00 184 SER B N 1
ATOM 4158 C CA . SER B 1 184 ? -6.408 -35.676 6.831 1.00 69.17 184 SER B CA 1
ATOM 4159 C C . SER B 1 184 ? -6.474 -34.627 7.960 1.00 74.44 184 SER B C 1
ATOM 4160 O O . SER B 1 184 ? -5.982 -33.519 7.757 1.00 71.51 184 SER B O 1
ATOM 4163 N N . ILE B 1 185 ? -7.089 -34.961 9.110 1.00 78.59 185 ILE B N 1
ATOM 4164 C CA . ILE B 1 185 ? -7.083 -34.117 10.325 1.00 76.94 185 ILE B CA 1
ATOM 4165 C C . ILE B 1 185 ? -5.828 -34.450 11.129 1.00 78.53 185 ILE B C 1
ATOM 4166 O O . ILE B 1 185 ? -5.110 -33.553 11.561 1.00 77.42 185 ILE B O 1
ATOM 4171 N N . GLU B 1 186 ? -5.623 -35.760 11.334 1.00 81.75 186 GLU B N 1
ATOM 4172 C CA . GLU B 1 186 ? -4.703 -36.350 12.330 1.00 85.15 186 GLU B CA 1
ATOM 4173 C C . GLU B 1 186 ? -3.274 -35.837 12.120 1.00 83.80 186 GLU B C 1
ATOM 4174 O O . GLU B 1 186 ? -2.512 -35.690 13.090 1.00 79.33 186 GLU B O 1
ATOM 4180 N N . LEU B 1 187 ? -2.926 -35.609 10.847 1.00 81.47 187 LEU B N 1
ATOM 4181 C CA . LEU B 1 187 ? -1.661 -35.022 10.441 1.00 77.54 187 LEU B CA 1
ATOM 4182 C C . LEU B 1 187 ? -1.731 -33.515 10.668 1.00 77.40 187 LEU B C 1
ATOM 4183 O O . LEU B 1 187 ? -0.861 -32.949 11.326 1.00 80.32 187 LEU B O 1
ATOM 4188 N N . THR B 1 188 ? -2.795 -32.902 10.140 1.00 79.50 188 THR B N 1
ATOM 4189 C CA . THR B 1 188 ? -2.928 -31.450 10.029 1.00 85.88 188 THR B CA 1
ATOM 4190 C C . THR B 1 188 ? -2.721 -30.779 11.397 1.00 88.92 188 THR B C 1
ATOM 4191 O O . THR B 1 188 ? -2.130 -29.697 11.469 1.00 90.57 188 THR B O 1
ATOM 4195 N N . THR B 1 189 ? -3.223 -31.426 12.460 1.00 89.32 189 THR B N 1
ATOM 4196 C CA . THR B 1 189 ? -3.101 -30.964 13.853 1.00 82.51 189 THR B CA 1
ATOM 4197 C C . THR B 1 189 ? -1.771 -31.435 14.450 1.00 85.50 189 THR B C 1
ATOM 4198 O O . THR B 1 189 ? -1.199 -30.749 15.297 1.00 83.07 189 THR B O 1
ATOM 4202 N N . GLY B 1 190 ? -1.313 -32.614 14.012 1.00 92.31 190 GLY B N 1
ATOM 4203 C CA . GLY B 1 190 ? 0.005 -33.154 14.349 1.00 96.64 190 GLY B CA 1
ATOM 4204 C C . GLY B 1 190 ? 1.141 -32.334 13.749 1.00 97.82 190 GLY B C 1
ATOM 4205 O O . GLY B 1 190 ? 2.211 -32.231 14.347 1.00 103.74 190 GLY B O 1
ATOM 4206 N N . MET B 1 191 ? 0.905 -31.757 12.563 1.00 94.45 191 MET B N 1
ATOM 4207 C CA . MET B 1 191 ? 1.867 -30.873 11.887 1.00 96.66 191 MET B CA 1
ATOM 4208 C C . MET B 1 191 ? 1.831 -29.489 12.543 1.00 94.47 191 MET B C 1
ATOM 4209 O O . MET B 1 191 ? 2.783 -28.722 12.430 1.00 91.64 191 MET B O 1
ATOM 4214 N N . LEU B 1 192 ? 0.711 -29.194 13.211 1.00 98.44 192 LEU B N 1
ATOM 4215 C CA . LEU B 1 192 ? 0.461 -27.937 13.911 1.00 96.35 192 LEU B CA 1
ATOM 4216 C C . LEU B 1 192 ? 0.800 -28.085 15.404 1.00 94.58 192 LEU B C 1
ATOM 4217 O O . LEU B 1 192 ? 0.786 -27.110 16.147 1.00 93.66 192 LEU B O 1
ATOM 4222 N N . ALA B 1 193 ? 1.130 -29.313 15.824 1.00 96.74 193 ALA B N 1
ATOM 4223 C CA . ALA B 1 193 ? 1.497 -29.646 17.209 1.00 97.99 193 ALA B CA 1
ATOM 4224 C C . ALA B 1 193 ? 2.911 -29.150 17.545 1.00 93.65 193 ALA B C 1
ATOM 4225 O O . ALA B 1 193 ? 3.430 -29.458 18.622 1.00 85.56 193 ALA B O 1
ATOM 4227 N N . ILE B 1 194 ? 3.525 -28.410 16.611 1.00 94.94 194 ILE B N 1
ATOM 4228 C CA . ILE B 1 194 ? 4.892 -27.880 16.729 1.00 93.73 194 ILE B CA 1
ATOM 4229 C C . ILE B 1 194 ? 4.826 -26.416 17.196 1.00 93.91 194 ILE B C 1
ATOM 4230 O O . ILE B 1 194 ? 5.627 -25.976 18.034 1.00 82.97 194 ILE B O 1
ATOM 4235 N N . LEU B 1 195 ? 3.833 -25.688 16.669 1.00 89.52 195 LEU B N 1
ATOM 4236 C CA . LEU B 1 195 ? 3.783 -24.235 16.667 1.00 79.71 195 LEU B CA 1
ATOM 4237 C C . LEU B 1 195 ? 2.611 -23.785 17.547 1.00 71.76 195 LEU B C 1
ATOM 4238 O O . LEU B 1 195 ? 2.478 -24.236 18.685 1.00 63.86 195 LEU B O 1
ATOM 4243 N N . GLY B 1 275 ? -7.584 -12.378 18.323 1.00 177.94 275 GLY B N 1
ATOM 4244 C CA . GLY B 1 275 ? -7.810 -12.711 16.920 1.00 174.54 275 GLY B CA 1
ATOM 4245 C C . GLY B 1 275 ? -6.644 -13.472 16.306 1.00 174.07 275 GLY B C 1
ATOM 4246 O O . GLY B 1 275 ? -6.855 -14.330 15.453 1.00 173.66 275 GLY B O 1
ATOM 4247 N N . ASN B 1 276 ? -5.418 -13.160 16.754 1.00 174.78 276 ASN B N 1
ATOM 4248 C CA . ASN B 1 276 ? -4.161 -13.599 16.107 1.00 171.78 276 ASN B CA 1
ATOM 4249 C C . ASN B 1 276 ? -3.854 -15.080 16.388 1.00 176.01 276 ASN B C 1
ATOM 4250 O O . ASN B 1 276 ? -3.103 -15.703 15.631 1.00 192.42 276 ASN B O 1
ATOM 4255 N N . LEU B 1 277 ? -4.399 -15.628 17.480 1.00 160.31 277 LEU B N 1
ATOM 4256 C CA . LEU B 1 277 ? -4.320 -17.069 17.753 1.00 149.00 277 LEU B CA 1
ATOM 4257 C C . LEU B 1 277 ? -5.158 -17.828 16.715 1.00 137.66 277 LEU B C 1
ATOM 4258 O O . LEU B 1 277 ? -4.663 -18.775 16.107 1.00 118.62 277 LEU B O 1
ATOM 4263 N N . VAL B 1 278 ? -6.407 -17.379 16.513 1.00 143.23 278 VAL B N 1
ATOM 4264 C CA . VAL B 1 278 ? -7.372 -17.968 15.556 1.00 147.59 278 VAL B CA 1
ATOM 4265 C C . VAL B 1 278 ? -6.758 -18.006 14.144 1.00 149.15 278 VAL B C 1
ATOM 4266 O O . VAL B 1 278 ? -7.023 -18.940 13.393 1.00 151.10 278 VAL B O 1
ATOM 4270 N N . LEU B 1 279 ? -5.944 -17.001 13.788 1.00 1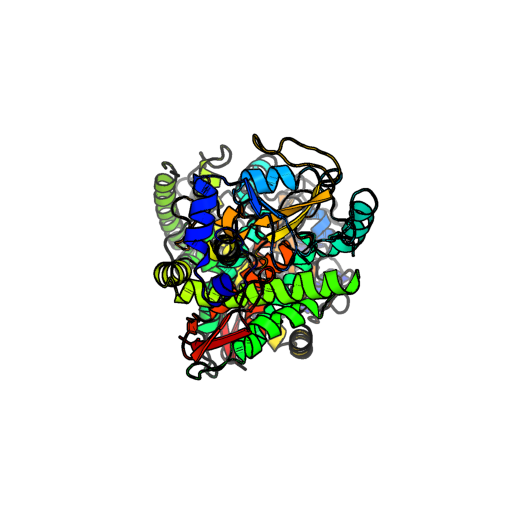39.94 279 LEU B N 1
ATOM 4271 C CA . LEU B 1 279 ? -5.324 -16.918 12.452 1.00 129.55 279 LEU B CA 1
ATOM 4272 C C . LEU B 1 279 ? -4.417 -18.133 12.234 1.00 122.63 279 LEU B C 1
ATOM 4273 O O . LEU B 1 279 ? -4.474 -18.777 11.194 1.00 134.19 279 LEU B O 1
ATOM 4278 N N . LEU B 1 280 ? -3.595 -18.438 13.239 1.00 116.22 280 LEU B N 1
ATOM 4279 C CA . LEU B 1 280 ? -2.483 -19.374 13.108 1.00 116.55 280 LEU B CA 1
ATOM 4280 C C . LEU B 1 280 ? -2.981 -20.827 13.201 1.00 108.47 280 LEU B C 1
ATOM 4281 O O . LEU B 1 280 ? -2.583 -21.688 12.410 1.00 102.48 280 LEU B O 1
ATOM 4286 N N . ILE B 1 281 ? -3.845 -21.098 14.181 1.00 102.41 281 ILE B N 1
ATOM 4287 C CA . ILE B 1 281 ? -4.487 -22.396 14.335 1.00 103.92 281 ILE B CA 1
ATOM 4288 C C . ILE B 1 281 ? -5.223 -22.749 13.033 1.00 112.32 281 ILE B C 1
ATOM 4289 O O . ILE B 1 281 ? -4.991 -23.814 12.474 1.00 124.94 281 ILE B O 1
ATOM 4294 N N . VAL B 1 282 ? -6.086 -21.836 12.559 1.00 114.90 282 VAL B N 1
ATOM 4295 C CA . VAL B 1 282 ? -7.053 -22.095 11.467 1.00 112.27 282 VAL B CA 1
ATOM 4296 C C . VAL B 1 282 ? -6.343 -22.003 10.108 1.00 102.23 282 VAL B C 1
ATOM 4297 O O . VAL B 1 282 ? -6.441 -22.915 9.289 1.00 115.49 282 VAL B O 1
ATOM 4301 N N . GLY B 1 283 ? -5.637 -20.893 9.875 1.00 93.91 283 GLY B N 1
ATOM 4302 C CA . GLY B 1 283 ? -4.803 -20.710 8.691 1.00 92.75 283 GLY B CA 1
ATOM 4303 C C . GLY B 1 283 ? -4.127 -21.999 8.254 1.00 93.38 283 GLY B C 1
ATOM 4304 O O . GLY B 1 283 ? -4.025 -22.255 7.057 1.00 93.37 283 GLY B O 1
ATOM 4305 N N . GLY B 1 284 ? -3.679 -22.803 9.231 1.00 98.45 284 GLY B N 1
ATOM 4306 C CA . GLY B 1 284 ? -2.959 -24.062 8.989 1.00 108.00 284 GLY B CA 1
ATOM 4307 C C . GLY B 1 284 ? -3.801 -25.324 9.152 1.00 113.31 284 GLY B C 1
ATOM 4308 O O . GLY B 1 284 ? -3.580 -26.312 8.432 1.00 115.86 284 GLY B O 1
ATOM 4309 N N . ASN B 1 285 ? -4.748 -25.315 10.098 1.00 110.71 285 ASN B N 1
ATOM 4310 C CA . ASN B 1 285 ? -5.481 -26.517 10.478 1.00 111.04 285 ASN B CA 1
ATOM 4311 C C . ASN B 1 285 ? -6.465 -26.924 9.379 1.00 116.35 285 ASN B C 1
ATOM 4312 O O . ASN B 1 285 ? -6.448 -28.065 8.940 1.00 128.36 285 ASN B O 1
ATOM 4317 N N . ASP B 1 286 ? -7.325 -25.986 8.970 1.00 118.94 286 ASP B N 1
ATOM 4318 C CA . ASP B 1 286 ? -8.499 -26.285 8.143 1.00 121.16 286 ASP B CA 1
ATOM 4319 C C . ASP B 1 286 ? -8.123 -26.402 6.665 1.00 106.19 286 ASP B C 1
ATOM 4320 O O . ASP B 1 286 ? -8.624 -27.296 5.988 1.00 97.54 286 ASP B O 1
ATOM 4325 N N . THR B 1 287 ? -7.269 -25.488 6.182 1.00 100.69 287 THR B N 1
ATOM 4326 C CA . THR B 1 287 ? -6.937 -25.384 4.749 1.00 92.37 287 THR B CA 1
ATOM 4327 C C . THR B 1 287 ? -6.128 -26.606 4.297 1.00 84.50 287 THR B C 1
ATOM 4328 O O . THR B 1 287 ? -6.342 -27.088 3.198 1.00 79.34 287 THR B O 1
ATOM 4332 N N . THR B 1 288 ? -5.210 -27.093 5.144 1.00 83.44 288 THR B N 1
ATOM 4333 C CA . THR B 1 288 ? -4.384 -28.264 4.812 1.00 79.12 288 THR B CA 1
ATOM 4334 C C . THR B 1 288 ? -5.193 -29.541 5.062 1.00 74.59 288 THR B C 1
ATOM 4335 O O . THR B 1 288 ? -4.919 -30.575 4.466 1.00 80.98 288 THR B O 1
ATOM 4339 N N . ARG B 1 289 ? -6.203 -29.451 5.932 1.00 75.49 289 ARG B N 1
ATOM 4340 C CA . ARG B 1 289 ? -7.104 -30.570 6.211 1.00 77.47 289 ARG B CA 1
ATOM 4341 C C . ARG B 1 289 ? -7.875 -30.928 4.950 1.00 72.92 289 ARG B C 1
ATOM 4342 O O . ARG B 1 289 ? -7.952 -32.088 4.561 1.00 79.75 289 ARG B O 1
ATOM 4350 N N . ASN B 1 290 ? -8.471 -29.894 4.361 1.00 67.74 290 ASN B N 1
ATOM 4351 C CA . ASN B 1 290 ? -9.309 -30.045 3.211 1.00 71.75 290 ASN B CA 1
ATOM 4352 C C . ASN B 1 290 ? -8.438 -30.547 2.056 1.00 70.81 290 ASN B C 1
ATOM 4353 O O . ASN B 1 290 ? -8.747 -31.569 1.444 1.00 82.49 290 ASN B O 1
ATOM 4358 N N . THR B 1 291 ? -7.319 -29.864 1.814 1.00 66.90 291 THR B N 1
ATOM 4359 C CA . THR B 1 291 ? -6.464 -30.178 0.694 1.00 66.71 291 THR B CA 1
ATOM 4360 C C . THR B 1 291 ? -6.125 -31.667 0.690 1.00 67.56 291 THR B C 1
ATOM 4361 O O . THR B 1 291 ? -6.208 -32.317 -0.357 1.00 67.32 291 THR B O 1
ATOM 4365 N N . MET B 1 292 ? -5.752 -32.185 1.864 1.00 66.24 292 MET B N 1
ATOM 4366 C CA . MET B 1 292 ? -5.384 -33.582 2.007 1.00 74.45 292 MET B CA 1
ATOM 4367 C C . MET B 1 292 ? -6.571 -34.491 1.645 1.00 80.31 292 MET B C 1
ATOM 4368 O O . MET B 1 292 ? -6.380 -35.555 1.029 1.00 85.32 292 MET B O 1
ATOM 4373 N N . SER B 1 293 ? -7.787 -34.059 2.006 1.00 78.13 293 SER B N 1
ATOM 4374 C CA . SER B 1 293 ? -9.016 -34.780 1.675 1.00 74.98 293 SER B CA 1
ATOM 4375 C C . SER B 1 293 ? -9.354 -34.617 0.187 1.00 70.80 293 SER B C 1
ATOM 4376 O O . SER B 1 293 ? -9.683 -35.587 -0.495 1.00 74.31 293 SER B O 1
ATOM 4379 N N . GLY B 1 294 ? -9.249 -33.386 -0.315 1.00 65.34 294 GLY B N 1
ATOM 4380 C CA . GLY B 1 294 ? -9.499 -33.088 -1.720 1.00 67.63 294 GLY B CA 1
ATOM 4381 C C . GLY B 1 294 ? -8.692 -33.979 -2.645 1.00 68.79 294 GLY B C 1
ATOM 4382 O O . GLY B 1 294 ? -9.212 -34.460 -3.656 1.00 65.96 294 GLY B O 1
ATOM 4383 N N . ILE B 1 295 ? -7.427 -34.220 -2.278 1.00 70.24 295 ILE B N 1
ATOM 4384 C CA . ILE B 1 295 ? -6.482 -34.945 -3.126 1.00 69.79 295 ILE B CA 1
ATOM 4385 C C . ILE B 1 295 ? -7.027 -36.349 -3.435 1.00 70.03 295 ILE B C 1
ATOM 4386 O O . ILE B 1 295 ? -7.172 -36.698 -4.626 1.00 66.54 295 ILE B O 1
ATOM 4391 N N . VAL B 1 296 ? -7.359 -37.128 -2.393 1.00 62.12 296 VAL B N 1
ATOM 4392 C CA . VAL B 1 296 ? -7.811 -38.516 -2.608 1.00 61.04 296 VAL B CA 1
ATOM 4393 C C . VAL B 1 296 ? -9.160 -38.504 -3.346 1.00 58.23 296 VAL B C 1
ATOM 4394 O O . VAL B 1 296 ? -9.534 -39.501 -3.981 1.00 56.53 296 VAL B O 1
ATOM 4398 N N . HIS B 1 297 ? -9.882 -37.382 -3.272 1.00 55.49 297 HIS B N 1
ATOM 4399 C CA . HIS B 1 297 ? -11.111 -37.215 -4.029 1.00 60.64 297 HIS B CA 1
ATOM 4400 C C . HIS B 1 297 ? -10.800 -36.860 -5.487 1.00 54.05 297 HIS B C 1
ATOM 4401 O O . HIS B 1 297 ? -11.476 -37.325 -6.402 1.00 52.58 297 HIS B O 1
ATOM 4408 N N . ALA B 1 298 ? -9.802 -36.006 -5.710 1.00 53.87 298 ALA B N 1
ATOM 4409 C CA . ALA B 1 298 ? -9.490 -35.605 -7.087 1.00 59.56 298 ALA B CA 1
ATOM 4410 C C . ALA B 1 298 ? -8.863 -36.797 -7.832 1.00 59.95 298 ALA B C 1
ATOM 4411 O O . ALA B 1 298 ? -9.165 -37.048 -9.005 1.00 59.34 298 ALA B O 1
ATOM 4413 N N . LEU B 1 299 ? -8.003 -37.545 -7.136 1.00 55.88 299 LEU B N 1
ATOM 4414 C CA . LEU B 1 299 ? -7.307 -38.651 -7.746 1.00 59.25 299 LEU B CA 1
ATOM 4415 C C . LEU B 1 299 ? -8.301 -39.791 -8.001 1.00 61.65 299 LEU B C 1
ATOM 4416 O O . LEU B 1 299 ? -8.224 -40.478 -9.046 1.00 57.71 299 LEU B O 1
ATOM 4421 N N . ASP B 1 300 ? -9.253 -39.975 -7.074 1.00 63.50 300 ASP B N 1
ATOM 4422 C CA . ASP B 1 300 ? -10.287 -40.973 -7.282 1.00 66.56 300 ASP B CA 1
ATOM 4423 C C . ASP B 1 300 ? -11.158 -40.528 -8.451 1.00 63.73 300 ASP B C 1
ATOM 4424 O O . ASP B 1 300 ? -11.466 -41.310 -9.321 1.00 62.97 300 ASP B O 1
ATOM 4429 N N . LYS B 1 301 ? -11.532 -39.251 -8.445 1.00 66.37 301 LYS B N 1
ATOM 4430 C CA . LYS B 1 301 ? -12.262 -38.668 -9.545 1.00 68.31 301 LYS B CA 1
ATOM 4431 C C . LYS B 1 301 ? -11.508 -38.916 -10.859 1.00 64.38 301 LYS B C 1
ATOM 4432 O O . LYS B 1 301 ? -12.123 -39.286 -11.840 1.00 75.96 301 LYS B O 1
ATOM 4438 N N . PHE B 1 302 ? -10.184 -38.730 -10.863 1.00 60.14 302 PHE B N 1
ATOM 4439 C CA . PHE B 1 302 ? -9.403 -38.715 -12.090 1.00 61.84 302 PHE B CA 1
ATOM 4440 C C . PHE B 1 302 ? -8.355 -39.822 -12.078 1.00 61.25 302 PHE B C 1
ATOM 4441 O O . PHE B 1 302 ? -7.163 -39.534 -12.027 1.00 67.11 302 PHE B O 1
ATOM 4449 N N . PRO B 1 303 ? -8.744 -41.110 -12.210 1.00 56.15 303 PRO B N 1
ATOM 4450 C CA . PRO B 1 303 ? -7.785 -42.208 -12.216 1.00 61.46 303 PRO B CA 1
ATOM 4451 C C . PRO B 1 303 ? -6.770 -42.129 -13.367 1.00 63.41 303 PRO B C 1
ATOM 4452 O O . PRO B 1 303 ? -5.760 -42.800 -13.324 1.00 63.15 303 PRO B O 1
ATOM 4456 N N . ASP B 1 304 ? -7.060 -41.321 -14.387 1.00 73.76 304 ASP B N 1
ATOM 4457 C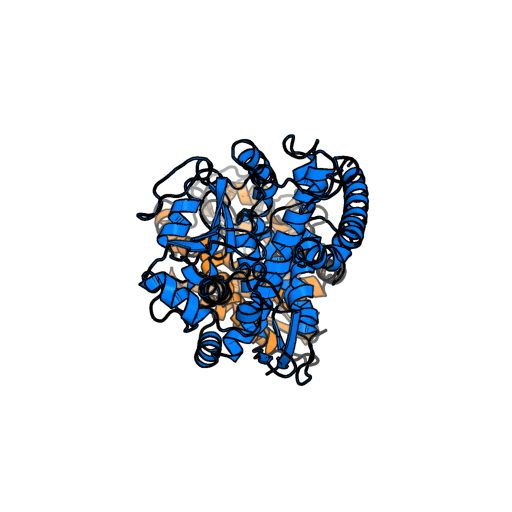 CA . ASP B 1 304 ? -6.079 -40.937 -15.390 1.00 77.63 304 ASP B CA 1
ATOM 4458 C C . ASP B 1 304 ? -4.802 -40.432 -14.701 1.00 80.06 304 ASP B C 1
ATOM 4459 O O . ASP B 1 304 ? -3.707 -40.879 -15.031 1.00 84.23 304 ASP B O 1
ATOM 4464 N N . GLN B 1 305 ? -4.947 -39.520 -13.734 1.00 75.98 305 GLN B N 1
ATOM 4465 C CA . GLN B 1 305 ? -3.802 -38.820 -13.147 1.00 75.21 305 GLN B CA 1
ATOM 4466 C C . GLN B 1 305 ? -3.137 -39.651 -12.044 1.00 80.72 305 GLN B C 1
ATOM 4467 O O . GLN B 1 305 ? -1.913 -39.563 -11.851 1.00 77.72 305 GLN B O 1
ATOM 4473 N N . ARG B 1 306 ? -3.946 -40.394 -11.280 1.00 80.80 306 ARG B N 1
ATOM 4474 C CA . ARG B 1 306 ? -3.434 -41.211 -10.189 1.00 82.77 306 ARG B CA 1
ATOM 4475 C C . ARG B 1 306 ? -2.380 -42.171 -10.761 1.00 85.20 306 ARG B C 1
ATOM 4476 O O . ARG B 1 306 ? -1.263 -42.261 -10.255 1.00 87.05 306 ARG B O 1
ATOM 4484 N N . GLU B 1 307 ? -2.729 -42.842 -11.862 1.00 81.44 307 GLU B N 1
ATOM 4485 C CA . GLU B 1 307 ? -1.905 -43.903 -12.431 1.00 85.12 307 GLU B CA 1
ATOM 4486 C C . GLU B 1 307 ? -0.690 -43.305 -13.177 1.00 88.58 307 GLU B C 1
ATOM 4487 O O . GLU B 1 307 ? 0.310 -44.006 -13.375 1.00 90.62 307 GLU B O 1
ATOM 4493 N N . LEU B 1 308 ? -0.771 -42.028 -13.594 1.00 84.78 308 LEU B N 1
ATOM 4494 C CA . LEU B 1 308 ? 0.378 -41.294 -14.177 1.00 78.72 308 LEU B CA 1
ATOM 4495 C C . LEU B 1 308 ? 1.353 -40.910 -13.058 1.00 76.19 308 LEU B C 1
ATOM 4496 O O . LEU B 1 308 ? 2.566 -40.984 -13.245 1.00 74.59 308 LEU B O 1
ATOM 4501 N N . LEU B 1 309 ? 0.797 -40.476 -11.919 1.00 71.34 309 LEU B N 1
ATOM 4502 C CA . LEU B 1 309 ? 1.551 -40.155 -10.716 1.00 62.02 309 LEU B CA 1
ATOM 4503 C C . LEU B 1 309 ? 2.156 -41.433 -10.132 1.00 67.15 309 LEU B C 1
ATOM 4504 O O . LEU B 1 309 ? 3.193 -41.387 -9.482 1.00 74.36 309 LEU B O 1
ATOM 4509 N N . GLU B 1 310 ? 1.478 -42.565 -10.338 1.00 74.40 310 GLU B N 1
ATOM 4510 C CA . GLU B 1 310 ? 2.015 -43.865 -9.943 1.00 78.12 310 GLU B CA 1
ATOM 4511 C C . GLU B 1 310 ? 3.232 -44.159 -10.821 1.00 78.04 310 GLU B C 1
ATOM 4512 O O . GLU B 1 310 ? 4.314 -44.424 -10.319 1.00 82.41 310 GLU B O 1
ATOM 4518 N N . ARG B 1 311 ? 3.023 -44.077 -12.136 1.00 83.79 311 ARG B N 1
ATOM 4519 C CA . ARG B 1 311 ? 4.067 -44.267 -13.133 1.00 81.48 311 ARG B CA 1
ATOM 4520 C C . ARG B 1 311 ? 5.292 -43.433 -12.743 1.00 73.25 311 ARG B C 1
ATOM 4521 O O . ARG B 1 311 ? 6.378 -43.971 -12.609 1.00 75.17 311 ARG B O 1
ATOM 4523 N N . ASP B 1 312 ? 5.075 -42.135 -12.507 1.00 69.08 312 ASP B N 1
ATOM 4524 C CA . ASP B 1 312 ? 6.126 -41.120 -12.543 1.00 66.48 312 ASP B CA 1
ATOM 4525 C C . ASP B 1 312 ? 6.050 -40.211 -11.303 1.00 59.87 312 ASP B C 1
ATOM 4526 O O . ASP B 1 312 ? 5.709 -39.038 -11.430 1.00 50.29 312 ASP B O 1
ATOM 4531 N N . ALA B 1 313 ? 6.447 -40.724 -10.126 1.00 60.10 313 ALA B N 1
ATOM 4532 C CA . ALA B 1 313 ? 6.309 -39.982 -8.823 1.00 58.15 313 ALA B CA 1
ATOM 4533 C C . ALA B 1 313 ? 7.052 -38.633 -8.840 1.00 57.24 313 ALA B C 1
ATOM 4534 O O . ALA B 1 313 ? 6.875 -37.835 -7.918 1.00 49.11 313 ALA B O 1
ATOM 4536 N N . SER B 1 314 ? 7.868 -38.372 -9.874 1.00 58.87 314 SER B N 1
ATOM 4537 C CA . SER B 1 314 ? 8.598 -37.099 -9.996 1.00 60.47 314 SER B CA 1
ATOM 4538 C C . SER B 1 314 ? 7.635 -35.903 -10.098 1.00 67.93 314 SER B C 1
ATOM 4539 O O . SER B 1 314 ? 8.006 -34.757 -9.794 1.00 72.84 314 SER B O 1
ATOM 4542 N N . LEU B 1 315 ? 6.398 -36.169 -10.533 1.00 70.14 315 LEU B N 1
ATOM 4543 C CA . LEU B 1 315 ? 5.383 -35.136 -10.714 1.00 63.62 315 LEU B CA 1
ATOM 4544 C C . LEU B 1 315 ? 4.666 -34.798 -9.397 1.00 55.06 315 LEU B C 1
ATOM 4545 O O . LEU B 1 315 ? 3.809 -33.922 -9.417 1.00 52.72 315 LEU B O 1
ATOM 4550 N N . ILE B 1 316 ? 5.026 -35.442 -8.271 1.00 48.97 316 ILE B N 1
ATOM 4551 C CA . ILE B 1 316 ? 4.415 -35.119 -6.945 1.00 47.02 316 ILE B CA 1
ATOM 4552 C C . ILE B 1 316 ? 4.495 -33.619 -6.650 1.00 53.30 316 ILE B C 1
ATOM 4553 O O . ILE B 1 316 ? 3.468 -33.025 -6.356 1.00 54.70 316 ILE B O 1
ATOM 4558 N N . PRO B 1 317 ? 5.669 -32.939 -6.693 1.00 66.61 317 PRO B N 1
ATOM 4559 C CA . PRO B 1 317 ? 5.727 -31.518 -6.326 1.00 62.76 317 PRO B CA 1
ATOM 4560 C C . PRO B 1 317 ? 4.738 -30.660 -7.130 1.00 59.51 317 PRO B C 1
ATOM 4561 O O . PRO B 1 317 ? 4.094 -29.768 -6.573 1.00 61.41 317 PRO B O 1
ATOM 4565 N N . ASN B 1 318 ? 4.619 -30.944 -8.429 1.00 59.04 318 ASN B N 1
ATOM 4566 C CA . ASN B 1 318 ? 3.721 -30.195 -9.293 1.00 62.63 318 ASN B CA 1
ATOM 4567 C C . ASN B 1 318 ? 2.275 -30.625 -9.040 1.00 64.98 318 ASN B C 1
ATOM 4568 O O . ASN B 1 318 ? 1.383 -29.783 -9.033 1.00 68.80 318 ASN B O 1
ATOM 4573 N N . ALA B 1 319 ? 2.062 -31.938 -8.871 1.00 62.92 319 ALA B N 1
ATOM 4574 C CA . ALA B 1 319 ? 0.760 -32.507 -8.479 1.00 60.91 319 ALA B CA 1
ATOM 4575 C C . ALA B 1 319 ? 0.150 -31.689 -7.333 1.00 60.15 319 ALA B C 1
ATOM 4576 O O . ALA B 1 319 ? -1.007 -31.292 -7.419 1.00 57.75 319 ALA B O 1
ATOM 4578 N N . VAL B 1 320 ? 0.946 -31.445 -6.282 1.00 64.21 320 VAL B N 1
ATOM 4579 C CA . VAL B 1 320 ? 0.519 -30.751 -5.062 1.00 64.44 320 VAL B CA 1
ATOM 4580 C C . VAL B 1 320 ? -0.021 -29.366 -5.426 1.00 69.87 320 VAL B C 1
ATOM 4581 O O . VAL B 1 320 ? -0.974 -28.903 -4.811 1.00 72.11 320 VAL B O 1
ATOM 4585 N N . GLN B 1 321 ? 0.602 -28.734 -6.427 1.00 73.25 321 GLN B N 1
ATOM 4586 C CA . GLN B 1 321 ? 0.240 -27.396 -6.924 1.00 79.43 321 GLN B CA 1
ATOM 4587 C C . GLN B 1 321 ? -1.006 -27.432 -7.824 1.00 77.58 321 GLN B C 1
ATOM 4588 O O . GLN B 1 321 ? -1.693 -26.418 -7.975 1.00 76.90 321 GLN B O 1
ATOM 4594 N N . GLU B 1 322 ? -1.256 -28.582 -8.458 1.00 75.38 322 GLU B N 1
ATOM 4595 C CA . GLU B 1 322 ? -2.438 -28.805 -9.288 1.00 76.75 322 GLU B CA 1
ATOM 4596 C C . GLU B 1 322 ? -3.657 -29.023 -8.386 1.00 77.22 322 GLU B C 1
ATOM 4597 O O . GLU B 1 322 ? -4.689 -28.371 -8.571 1.00 75.74 322 GLU B O 1
ATOM 4603 N N . CYS B 1 323 ? -3.512 -29.968 -7.442 1.00 74.54 323 CYS B N 1
ATOM 4604 C CA . CYS B 1 323 ? -4.545 -30.362 -6.476 1.00 72.12 323 CYS B CA 1
ATOM 4605 C C . CYS B 1 323 ? -5.015 -29.135 -5.692 1.00 71.00 323 CYS B C 1
ATOM 4606 O O . CYS B 1 323 ? -6.220 -28.902 -5.577 1.00 71.81 323 CYS B O 1
ATOM 4609 N N . ILE B 1 324 ? -4.055 -28.364 -5.163 1.00 69.98 324 ILE B N 1
ATOM 4610 C CA . ILE B 1 324 ? -4.358 -27.121 -4.462 1.00 75.38 324 ILE B CA 1
ATOM 4611 C C . ILE B 1 324 ? -5.265 -26.257 -5.356 1.00 74.47 324 ILE B C 1
ATOM 4612 O O . ILE B 1 324 ? -6.368 -25.895 -4.944 1.00 81.32 324 ILE B O 1
ATOM 4617 N N . ARG B 1 325 ? -4.806 -25.966 -6.581 1.00 63.56 325 ARG B N 1
ATOM 4618 C CA . ARG B 1 325 ? -5.555 -25.179 -7.560 1.00 61.07 325 ARG B CA 1
ATOM 4619 C C . ARG B 1 325 ? -6.970 -25.750 -7.740 1.00 63.09 325 ARG B C 1
ATOM 4620 O O . ARG B 1 325 ? -7.942 -24.991 -7.848 1.00 60.14 325 ARG B O 1
ATOM 4628 N N . TYR B 1 326 ? -7.073 -27.084 -7.811 1.00 64.95 326 TYR B N 1
ATOM 4629 C CA . TYR B 1 326 ? -8.337 -27.766 -8.139 1.00 62.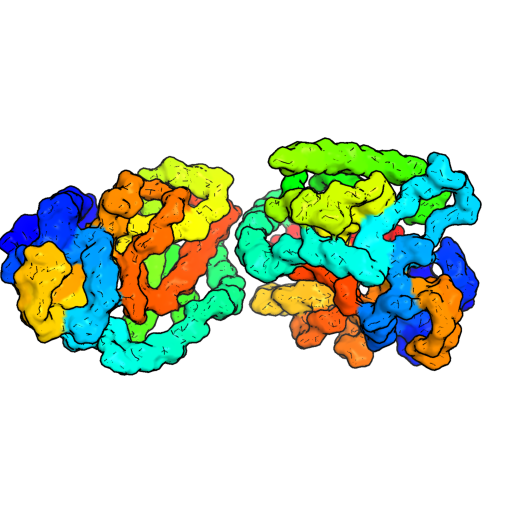31 326 TYR B CA 1
ATOM 4630 C C . TYR B 1 326 ? -9.296 -27.764 -6.946 1.00 64.28 326 TYR B C 1
ATOM 4631 O O . TYR B 1 326 ? -10.505 -27.751 -7.137 1.00 69.79 326 TYR B O 1
ATOM 4640 N N . VAL B 1 327 ? -8.747 -27.826 -5.729 1.00 65.45 327 VAL B N 1
ATOM 4641 C CA . VAL B 1 327 ? -9.547 -27.862 -4.513 1.00 63.26 327 VAL B CA 1
ATOM 4642 C C . VAL B 1 327 ? -9.971 -26.431 -4.157 1.00 68.25 327 VAL B C 1
ATOM 4643 O O . VAL B 1 327 ? -11.161 -26.172 -3.950 1.00 72.16 327 VAL B O 1
ATOM 4647 N N . THR B 1 328 ? -8.991 -25.518 -4.119 1.00 69.03 328 THR B N 1
ATOM 4648 C CA . THR B 1 328 ? -9.169 -24.101 -3.715 1.00 67.47 328 THR B CA 1
ATOM 4649 C C . THR B 1 328 ? -9.687 -24.028 -2.279 1.00 66.76 328 THR B C 1
ATOM 4650 O O . THR B 1 328 ? -10.715 -23.401 -2.016 1.00 60.07 328 THR B O 1
ATOM 4654 N N . PRO B 1 329 ? -8.970 -24.643 -1.306 1.00 64.20 329 PRO B N 1
ATOM 4655 C CA . PRO B 1 329 ? -9.514 -24.888 0.035 1.00 63.20 329 PRO B CA 1
ATOM 4656 C C . PRO B 1 329 ? -10.253 -23.703 0.687 1.00 66.62 329 PRO B C 1
ATOM 4657 O O . PRO B 1 329 ? -11.060 -23.900 1.589 1.00 59.49 329 PRO B O 1
ATOM 4661 N N . LEU B 1 330 ? -9.932 -22.479 0.249 1.00 78.00 330 LEU B N 1
ATOM 4662 C CA . LEU B 1 330 ? -10.687 -21.277 0.578 1.00 78.57 330 LEU B CA 1
ATOM 4663 C C . LEU B 1 330 ? -11.205 -20.660 -0.726 1.00 77.41 330 LEU B C 1
ATOM 4664 O O . LEU B 1 330 ? -10.411 -20.229 -1.579 1.00 73.91 330 LEU B O 1
ATOM 4669 N N . ALA B 1 331 ? -12.538 -20.636 -0.857 1.00 79.30 331 ALA B N 1
ATOM 4670 C CA . ALA B 1 331 ? -13.237 -20.387 -2.123 1.00 80.47 331 ALA B CA 1
ATOM 4671 C C . ALA B 1 331 ? -13.140 -18.915 -2.509 1.00 79.31 331 ALA B C 1
ATOM 4672 O O . ALA B 1 331 ? -13.330 -18.575 -3.671 1.00 71.09 331 ALA B O 1
ATOM 4674 N N . HIS B 1 332 ? -12.890 -18.063 -1.508 1.00 85.32 332 HIS B N 1
ATOM 4675 C CA . HIS B 1 332 ? -12.657 -16.647 -1.724 1.00 86.13 332 HIS B CA 1
ATOM 4676 C C . HIS B 1 332 ? -11.972 -16.019 -0.507 1.00 90.28 332 HIS B C 1
ATOM 4677 O O . HIS B 1 332 ? -12.041 -16.542 0.620 1.00 87.17 332 HIS B O 1
ATOM 4684 N N . MET B 1 333 ? -11.333 -14.874 -0.765 1.00 93.06 333 MET B N 1
ATOM 4685 C CA . MET B 1 333 ? -10.943 -13.934 0.265 1.00 95.70 333 MET B CA 1
ATOM 4686 C C . MET B 1 333 ? -11.557 -12.564 -0.050 1.00 105.79 333 MET B C 1
ATOM 4687 O O . MET B 1 333 ? -12.238 -12.375 -1.075 1.00 94.26 333 MET B O 1
ATOM 4692 N N . ARG B 1 334 ? -11.312 -11.617 0.860 1.00 120.51 334 ARG B N 1
ATOM 4693 C CA . ARG B 1 334 ? -12.246 -10.568 1.167 1.00 133.81 334 ARG B CA 1
ATOM 4694 C C . ARG B 1 334 ? -11.626 -9.183 1.134 1.00 138.27 334 ARG B C 1
ATOM 4695 O O . ARG B 1 334 ? -10.443 -9.011 1.441 1.00 146.15 334 ARG B O 1
ATOM 4703 N N . ARG B 1 335 ? -12.491 -8.198 0.892 1.00 128.77 335 ARG B N 1
ATOM 4704 C CA . ARG B 1 335 ? -12.020 -6.878 0.667 1.00 127.23 335 ARG B CA 1
ATOM 4705 C C . ARG B 1 335 ? -13.107 -5.860 1.013 1.00 124.72 335 ARG B C 1
ATOM 4706 O O . ARG B 1 335 ? -14.275 -6.204 1.245 1.00 118.55 335 ARG B O 1
ATOM 4714 N N . THR B 1 336 ? -12.661 -4.604 1.076 1.00 119.56 336 THR B N 1
ATOM 4715 C CA . THR B 1 336 ? -13.493 -3.455 1.325 1.00 119.17 336 THR B CA 1
ATOM 4716 C C . THR B 1 336 ? -12.857 -2.252 0.625 1.00 129.05 336 THR B C 1
ATOM 4717 O O . THR B 1 336 ? -11.834 -1.739 1.082 1.00 134.74 336 THR B O 1
ATOM 4721 N N . ALA B 1 337 ? -13.464 -1.837 -0.493 1.00 136.13 337 ALA B N 1
ATOM 4722 C CA . ALA B 1 337 ? -13.102 -0.601 -1.178 1.00 142.51 337 ALA B CA 1
ATOM 4723 C C . ALA B 1 337 ? -13.143 0.558 -0.171 1.00 147.44 337 ALA B C 1
ATOM 4724 O O . ALA B 1 337 ? -14.054 0.636 0.661 1.00 145.30 337 ALA B O 1
ATOM 4726 N N . THR B 1 338 ? -12.144 1.446 -0.258 1.00 146.55 338 THR B N 1
ATOM 4727 C CA . THR B 1 338 ? -11.944 2.551 0.696 1.00 136.78 338 THR B CA 1
ATOM 4728 C C . THR B 1 338 ? -12.580 3.835 0.135 1.00 130.56 338 THR B C 1
ATOM 4729 O O . THR B 1 338 ? -13.210 4.602 0.877 1.00 108.88 338 THR B O 1
ATOM 4733 N N . ALA B 1 339 ? -12.414 4.037 -1.180 1.00 124.98 339 ALA B N 1
ATOM 4734 C CA . ALA B 1 339 ? -12.924 5.172 -1.934 1.00 111.81 339 ALA B CA 1
ATOM 4735 C C . ALA B 1 339 ? -13.507 4.654 -3.252 1.00 106.50 339 ALA B C 1
ATOM 4736 O O . ALA B 1 339 ? -13.418 3.461 -3.548 1.00 111.05 339 ALA B O 1
ATOM 4738 N N . ASP B 1 340 ? -14.086 5.564 -4.037 1.00 108.15 340 ASP B N 1
ATOM 4739 C CA . ASP B 1 340 ? -14.681 5.240 -5.339 1.00 106.89 340 ASP B CA 1
ATOM 4740 C C . ASP B 1 340 ? -13.552 4.890 -6.320 1.00 106.60 340 ASP B C 1
ATOM 4741 O O . ASP B 1 340 ? -12.481 5.497 -6.265 1.00 106.21 340 ASP B O 1
ATOM 4746 N N . THR B 1 341 ? -13.787 3.899 -7.192 1.00 107.77 341 THR B N 1
ATOM 4747 C CA . THR B 1 341 ? -12.765 3.420 -8.143 1.00 114.47 341 THR B CA 1
ATOM 4748 C C . THR B 1 341 ? -13.411 2.797 -9.388 1.00 129.78 341 THR B C 1
ATOM 4749 O O . THR B 1 341 ? -14.513 2.243 -9.316 1.00 132.61 341 THR B O 1
ATOM 4753 N N . GLU B 1 342 ? -12.691 2.875 -10.517 1.00 140.06 342 GLU B N 1
ATOM 4754 C CA . GLU B 1 342 ? -13.072 2.213 -11.778 1.00 145.55 342 GLU B CA 1
ATOM 4755 C C . GLU B 1 342 ? -12.215 0.953 -11.942 1.00 144.73 342 GLU B C 1
ATOM 4756 O O . GLU B 1 342 ? -11.037 1.027 -12.306 1.00 127.90 342 GLU B O 1
ATOM 4762 N N . LEU B 1 343 ? -12.842 -0.199 -11.686 1.00 152.00 343 LEU B N 1
ATOM 4763 C CA . LEU B 1 343 ? -12.147 -1.457 -11.433 1.00 151.35 343 LEU B CA 1
ATOM 4764 C C . LEU B 1 343 ? -11.722 -2.078 -12.773 1.00 145.96 343 LEU B C 1
ATOM 4765 O O . LEU B 1 343 ? -10.529 -2.290 -13.000 1.00 151.02 343 LEU B O 1
ATOM 4770 N N . PHE B 1 344 ? -12.702 -2.325 -13.656 1.00 136.06 344 PHE B N 1
ATOM 4771 C CA . PHE B 1 344 ? -12.498 -2.870 -15.020 1.00 126.76 344 PHE B CA 1
ATOM 4772 C C . PHE B 1 344 ? -13.652 -2.387 -15.916 1.00 122.92 344 PHE B C 1
ATOM 4773 O O . PHE B 1 344 ? -14.374 -3.182 -16.527 1.00 108.79 344 PHE B O 1
ATOM 4781 N N . GLY B 1 345 ? -13.811 -1.059 -15.976 1.00 125.46 345 GLY B N 1
ATOM 4782 C CA . GLY B 1 345 ? -14.954 -0.401 -16.612 1.00 118.90 345 GLY B CA 1
ATOM 4783 C C . GLY B 1 345 ? -16.210 -0.518 -15.762 1.00 111.36 345 GLY B C 1
ATOM 4784 O O . GLY B 1 345 ? -17.295 -0.775 -16.293 1.00 93.26 345 GLY B O 1
ATOM 4785 N N . ASN B 1 346 ? -16.054 -0.298 -14.446 1.00 111.83 346 ASN B N 1
ATOM 4786 C CA . ASN B 1 346 ? -17.051 -0.669 -13.432 1.00 114.71 346 ASN B CA 1
ATOM 4787 C C . ASN B 1 346 ? -17.336 0.486 -12.471 1.00 119.26 346 ASN B C 1
ATOM 4788 O O . ASN B 1 346 ? -16.528 1.396 -12.327 1.00 125.74 346 ASN B O 1
ATOM 4793 N N . GLN B 1 347 ? -18.480 0.380 -11.782 1.00 121.32 347 GLN B N 1
ATOM 4794 C CA . GLN B 1 347 ? -19.004 1.413 -10.890 1.00 124.80 347 GLN B CA 1
ATOM 4795 C C . GLN B 1 347 ? -18.771 1.014 -9.424 1.00 136.13 347 GLN B C 1
ATOM 4796 O O . GLN B 1 347 ? -19.727 0.910 -8.645 1.00 148.27 347 GLN B O 1
ATOM 4802 N N . ILE B 1 348 ? -17.502 0.805 -9.049 1.00 134.80 348 ILE B N 1
ATOM 4803 C CA . ILE B 1 348 ? -17.142 0.573 -7.647 1.00 132.85 348 ILE B CA 1
ATOM 4804 C C . ILE B 1 348 ? -17.076 1.935 -6.953 1.00 124.05 348 ILE B C 1
ATOM 4805 O O . ILE B 1 348 ? -16.261 2.781 -7.325 1.00 120.05 348 ILE B O 1
ATOM 4810 N N . LYS B 1 349 ? -17.954 2.132 -5.965 1.00 117.78 349 LYS B N 1
ATOM 4811 C CA . LYS B 1 349 ? -17.871 3.260 -5.041 1.00 116.42 349 LYS B CA 1
ATOM 4812 C C . LYS B 1 349 ? -17.038 2.816 -3.829 1.00 109.26 349 LYS B C 1
ATOM 4813 O O . LYS B 1 349 ? -16.469 1.714 -3.828 1.00 111.55 349 LYS B O 1
ATOM 4819 N N . ALA B 1 350 ? -16.937 3.702 -2.831 1.00 104.65 350 ALA B N 1
ATOM 4820 C CA . ALA B 1 350 ? -16.265 3.434 -1.551 1.00 101.83 350 ALA B CA 1
ATOM 4821 C C . ALA B 1 350 ? -17.152 2.536 -0.678 1.00 95.73 350 ALA B C 1
ATOM 4822 O O . ALA B 1 350 ? -18.356 2.440 -0.915 1.00 95.25 350 ALA B O 1
ATOM 4824 N N . GLY B 1 351 ? -16.540 1.872 0.314 1.00 87.65 351 GLY B N 1
ATOM 4825 C CA . GLY B 1 351 ? -17.257 1.137 1.379 1.00 92.94 351 GLY B CA 1
ATOM 4826 C C . GLY B 1 351 ? -18.118 -0.015 0.866 1.00 97.17 351 GLY B C 1
ATOM 4827 O O . GLY B 1 351 ? -18.949 -0.569 1.599 1.00 89.41 351 GLY B O 1
ATOM 4828 N N . GLU B 1 352 ? -17.925 -0.387 -0.401 1.00 98.51 352 GLU B N 1
ATOM 4829 C CA . GLU B 1 352 ? -18.592 -1.525 -0.973 1.00 95.37 352 GLU B CA 1
ATOM 4830 C C . GLU B 1 352 ? -17.674 -2.732 -0.766 1.00 97.46 352 GLU B C 1
ATOM 4831 O O . GLU B 1 352 ? -16.466 -2.637 -1.025 1.00 90.89 352 GLU B O 1
ATOM 4837 N N . LYS B 1 353 ? -18.252 -3.826 -0.251 1.00 103.56 353 LYS B N 1
ATOM 4838 C CA . LYS B 1 353 ? -17.606 -5.143 -0.220 1.00 109.73 353 LYS B CA 1
ATOM 4839 C C . LYS B 1 353 ? -17.199 -5.549 -1.643 1.00 121.50 353 LYS B C 1
ATOM 4840 O O . LYS B 1 353 ? -17.950 -5.341 -2.603 1.00 131.35 353 LYS B O 1
ATOM 4846 N N . VAL B 1 354 ? -16.005 -6.135 -1.757 1.00 127.17 354 VAL B N 1
ATOM 4847 C CA . VAL B 1 354 ? -15.518 -6.724 -2.994 1.00 128.95 354 VAL B CA 1
ATOM 4848 C C . VAL B 1 354 ? -15.099 -8.164 -2.673 1.00 128.17 354 VAL B C 1
ATOM 4849 O O . VAL B 1 354 ? -14.294 -8.384 -1.755 1.00 121.80 354 VAL B O 1
ATOM 4853 N N . ILE B 1 355 ? -15.683 -9.128 -3.402 1.00 123.21 355 ILE B N 1
ATOM 4854 C CA . ILE B 1 355 ? -15.514 -10.558 -3.116 1.00 119.98 355 ILE B CA 1
ATOM 4855 C C . ILE B 1 355 ? -14.578 -11.170 -4.163 1.00 109.51 355 ILE B C 1
ATOM 4856 O O . ILE B 1 355 ? -14.753 -10.969 -5.371 1.00 88.70 355 ILE B O 1
ATOM 4861 N N . LEU B 1 356 ? -13.598 -11.928 -3.656 1.00 105.70 356 LEU B N 1
ATOM 4862 C CA . LEU B 1 356 ? -12.474 -12.414 -4.425 1.00 107.06 356 LEU B CA 1
ATOM 4863 C C . LEU B 1 356 ? -12.622 -13.919 -4.653 1.00 103.32 356 LEU B C 1
ATOM 4864 O O . LEU B 1 356 ? -12.024 -14.703 -3.926 1.00 108.63 356 LEU B O 1
ATOM 4869 N N . TRP B 1 357 ? -13.395 -14.304 -5.676 1.00 96.51 357 TRP B N 1
ATOM 4870 C CA . TRP B 1 357 ? -13.652 -15.721 -5.983 1.00 89.55 357 TRP B CA 1
ATOM 4871 C C . TRP B 1 357 ? -12.420 -16.352 -6.647 1.00 81.05 357 TRP B C 1
ATOM 4872 O O . TRP B 1 357 ? -12.214 -16.242 -7.858 1.00 76.58 357 TRP B O 1
ATOM 4883 N N . TYR B 1 358 ? -11.601 -16.993 -5.804 1.00 76.49 358 TYR B N 1
ATOM 4884 C CA . TYR B 1 358 ? -10.442 -17.766 -6.213 1.00 76.13 358 TYR B CA 1
ATOM 4885 C C . TYR B 1 358 ? -10.900 -19.017 -6.963 1.00 69.12 358 TYR B C 1
ATOM 4886 O O . TYR B 1 358 ? -10.276 -19.424 -7.947 1.00 56.77 358 TYR B O 1
ATOM 4895 N N . ILE B 1 359 ? -11.984 -19.614 -6.454 1.00 65.81 359 ILE B N 1
ATOM 4896 C CA . ILE B 1 359 ? -12.559 -20.829 -6.998 1.00 70.57 359 ILE B CA 1
ATOM 4897 C C . ILE B 1 359 ? -12.977 -20.597 -8.460 1.00 67.65 359 ILE B C 1
ATOM 4898 O O . ILE B 1 359 ? -12.934 -21.522 -9.261 1.00 65.80 359 ILE B O 1
ATOM 4903 N N . SER B 1 360 ? -13.362 -19.365 -8.802 1.00 70.61 360 SER B N 1
ATOM 4904 C CA . SER B 1 360 ? -13.613 -18.980 -10.200 1.00 77.17 360 SER B CA 1
ATOM 4905 C C . SER B 1 360 ? -12.296 -18.687 -10.938 1.00 76.92 360 SER B C 1
ATOM 4906 O O . SER B 1 360 ? -12.168 -19.014 -12.118 1.00 80.71 360 SER B O 1
ATOM 4909 N N . ALA B 1 361 ? -11.339 -18.051 -10.248 1.00 75.83 361 ALA B N 1
ATOM 4910 C CA . ALA B 1 361 ? -10.053 -17.659 -10.842 1.00 77.50 361 ALA B CA 1
ATOM 4911 C C . ALA B 1 361 ? -9.218 -18.895 -11.216 1.00 72.46 361 ALA B C 1
ATOM 4912 O O . ALA B 1 361 ? -8.611 -18.925 -12.278 1.00 66.18 361 ALA B O 1
ATOM 4914 N N . ASN B 1 362 ? -9.232 -19.926 -10.364 1.00 73.51 362 ASN B N 1
ATOM 4915 C CA . ASN B 1 362 ? -8.467 -21.162 -10.588 1.00 74.50 362 ASN B CA 1
ATOM 4916 C C . ASN B 1 362 ? -9.022 -21.959 -11.783 1.00 72.85 362 ASN B C 1
ATOM 4917 O O . ASN B 1 362 ? -8.440 -22.985 -12.168 1.00 74.91 362 ASN B O 1
ATOM 4922 N N . ARG B 1 363 ? -10.127 -21.501 -12.388 1.00 71.05 363 ARG B N 1
ATOM 4923 C CA . ARG B 1 363 ? -10.665 -22.142 -13.590 1.00 73.80 363 ARG B CA 1
ATOM 4924 C C . ARG B 1 363 ? -10.825 -21.132 -14.732 1.00 72.54 363 ARG B C 1
ATOM 4925 O O . ARG B 1 363 ? -11.488 -21.408 -15.731 1.00 67.76 363 ARG B O 1
ATOM 4933 N N . ASP B 1 364 ? -10.152 -19.988 -14.600 1.00 76.85 364 ASP B N 1
ATOM 4934 C CA . ASP B 1 364 ? -10.083 -19.002 -15.651 1.00 81.14 364 ASP B CA 1
ATOM 4935 C C . ASP B 1 364 ? -9.368 -19.631 -16.850 1.00 81.51 364 ASP B C 1
ATOM 4936 O O . ASP B 1 364 ? -8.204 -19.979 -16.737 1.00 79.42 364 ASP B O 1
ATOM 4941 N N . GLU B 1 365 ? -10.071 -19.755 -17.984 1.00 86.04 365 GLU B N 1
ATOM 4942 C CA . GLU B 1 365 ? -9.524 -20.388 -19.196 1.00 92.00 365 GLU B CA 1
ATOM 4943 C C . GLU B 1 365 ? -8.417 -19.533 -19.831 1.00 96.43 365 GLU B C 1
ATOM 4944 O O . GLU B 1 365 ? -7.718 -20.020 -20.728 1.00 92.92 365 GLU B O 1
ATOM 4950 N N . THR B 1 366 ? -8.263 -18.274 -19.395 1.00 100.29 366 THR B N 1
ATOM 4951 C CA . THR B 1 366 ? -7.197 -17.410 -19.915 1.00 106.58 366 THR B CA 1
ATOM 4952 C C . THR B 1 366 ? -5.821 -17.940 -19.510 1.00 99.25 366 THR B C 1
ATOM 4953 O O . THR B 1 366 ? -4.816 -17.558 -20.105 1.00 108.00 366 THR B O 1
ATOM 4957 N N . VAL B 1 367 ? -5.788 -18.786 -18.478 1.00 94.07 367 VAL B N 1
ATOM 4958 C CA . VAL B 1 367 ? -4.536 -19.321 -17.968 1.00 93.14 367 VAL B CA 1
ATOM 4959 C C . VAL B 1 367 ? -4.597 -20.864 -17.950 1.00 87.94 367 VAL B C 1
ATOM 4960 O O . VAL B 1 367 ? -3.716 -21.530 -18.519 1.00 83.32 367 VAL B O 1
ATOM 4964 N N . PHE B 1 368 ? -5.648 -21.448 -17.364 1.00 83.33 368 PHE B N 1
ATOM 4965 C CA . PHE B 1 368 ? -5.724 -22.911 -17.192 1.00 88.35 368 PHE B CA 1
ATOM 4966 C C . PHE B 1 368 ? -6.507 -23.574 -18.336 1.00 92.80 368 PHE B C 1
ATOM 4967 O O . PHE B 1 368 ? -7.660 -23.980 -18.157 1.00 91.86 368 PHE B O 1
ATOM 4975 N N . GLU B 1 369 ? -5.829 -23.734 -19.481 1.00 98.36 369 GLU B N 1
ATOM 4976 C CA . GLU B 1 369 ? -6.384 -24.373 -20.683 1.00 104.15 369 GLU B CA 1
ATOM 4977 C C . GLU B 1 369 ? -7.001 -25.721 -20.276 1.00 102.58 369 GLU B C 1
ATOM 4978 O O . GLU B 1 369 ? -6.276 -26.628 -19.869 1.00 104.98 369 GLU B O 1
ATOM 4984 N N . ASN B 1 370 ? -8.334 -25.829 -20.391 1.00 103.08 370 ASN B N 1
ATOM 4985 C CA . ASN B 1 370 ? -9.121 -27.029 -20.034 1.00 100.08 370 ASN B CA 1
ATOM 4986 C C . ASN B 1 370 ? -9.149 -27.163 -18.512 1.00 93.52 370 ASN B C 1
ATOM 4987 O O . ASN B 1 370 ? -8.701 -28.166 -17.964 1.00 104.60 370 ASN B O 1
ATOM 4992 N N . PRO B 1 371 ? -9.712 -26.176 -17.782 1.00 83.01 371 PRO B N 1
ATOM 4993 C CA . PRO B 1 371 ? -9.489 -26.056 -16.339 1.00 77.80 371 PRO B CA 1
ATOM 4994 C C . PRO B 1 371 ? -10.133 -27.119 -15.428 1.00 78.01 371 PRO B C 1
ATOM 4995 O O . PRO B 1 371 ? -9.641 -27.354 -14.331 1.00 82.35 371 PRO B O 1
ATOM 4999 N N . ASP B 1 372 ? -11.228 -27.749 -15.861 1.00 78.25 372 ASP B N 1
ATOM 5000 C CA . ASP B 1 372 ? -11.971 -28.660 -14.980 1.00 75.97 372 ASP B CA 1
ATOM 5001 C C . ASP B 1 372 ? -11.187 -29.959 -14.748 1.00 82.19 372 ASP B C 1
ATOM 5002 O O . ASP B 1 372 ? -11.275 -30.532 -13.659 1.00 83.12 372 ASP B O 1
ATOM 5007 N N . LYS B 1 373 ? -10.461 -30.430 -15.776 1.00 84.61 373 LYS B N 1
ATOM 5008 C CA . LYS B 1 373 ? -9.636 -31.650 -15.688 1.00 75.00 373 LYS B CA 1
ATOM 5009 C C . LYS B 1 373 ? -8.411 -31.378 -14.811 1.00 79.99 373 LYS B C 1
ATOM 5010 O O . LYS B 1 373 ? -7.692 -30.381 -14.982 1.00 84.22 373 LYS B O 1
ATOM 5012 N N . LEU B 1 374 ? -8.213 -32.278 -13.849 1.00 80.01 374 LEU B N 1
ATOM 5013 C CA . LEU B 1 374 ? -7.069 -32.290 -12.983 1.00 76.23 374 LEU B CA 1
ATOM 5014 C C . LEU B 1 374 ? -5.869 -32.793 -13.791 1.00 79.35 374 LEU B C 1
ATOM 5015 O O . LEU B 1 374 ? -5.881 -33.929 -14.268 1.00 73.17 374 LEU B O 1
ATOM 5020 N N . MET B 1 375 ? -4.858 -31.934 -13.971 1.00 81.75 375 MET B N 1
ATOM 5021 C CA . MET B 1 375 ? -3.694 -32.268 -14.790 1.00 85.23 375 MET B CA 1
ATOM 5022 C C . MET B 1 375 ? -2.422 -32.154 -13.942 1.00 86.28 375 MET B C 1
ATOM 5023 O O . MET B 1 375 ? -1.739 -31.136 -13.981 1.00 97.26 375 MET B O 1
ATOM 5028 N N . VAL B 1 376 ? -2.108 -33.226 -13.203 1.00 78.71 376 VAL B N 1
ATOM 5029 C CA . VAL B 1 376 ? -0.942 -33.321 -12.308 1.00 81.19 376 VAL B CA 1
ATOM 5030 C C . VAL B 1 376 ? 0.319 -32.743 -12.980 1.00 86.16 376 VAL B C 1
ATOM 5031 O O . VAL B 1 376 ? 1.144 -32.079 -12.319 1.00 81.56 376 VAL B O 1
ATOM 5035 N N . ASP B 1 377 ? 0.471 -32.988 -14.287 1.00 79.22 377 ASP B N 1
ATOM 5036 C CA . ASP B 1 377 ? 1.597 -32.475 -15.051 1.00 74.85 377 ASP B CA 1
ATOM 5037 C C . ASP B 1 377 ? 1.291 -31.077 -15.612 1.00 76.03 377 ASP B C 1
ATOM 5038 O O . ASP B 1 377 ? 1.959 -30.642 -16.554 1.00 77.12 377 ASP B O 1
ATOM 5043 N N . ARG B 1 378 ? 0.309 -30.360 -15.050 1.00 77.17 378 ARG B N 1
ATOM 5044 C CA . ARG B 1 378 ? -0.049 -29.031 -15.574 1.00 87.51 378 ARG B CA 1
ATOM 5045 C C . ARG B 1 378 ? 1.149 -28.092 -15.409 1.00 88.89 378 ARG B C 1
ATOM 5046 O O . ARG B 1 378 ? 1.595 -27.842 -14.287 1.00 82.84 378 ARG B O 1
ATOM 5054 N N . PRO B 1 379 ? 1.694 -27.530 -16.515 1.00 89.17 379 PRO B N 1
ATOM 5055 C CA . PRO B 1 379 ? 2.942 -26.761 -16.461 1.00 97.42 379 PRO B CA 1
ATOM 5056 C C . PRO B 1 379 ? 2.895 -25.480 -15.609 1.00 98.33 379 PRO B C 1
ATOM 5057 O O . PRO B 1 379 ? 3.916 -25.072 -15.052 1.00 91.40 379 PRO B O 1
ATOM 5061 N N . ASN B 1 380 ? 1.715 -24.856 -15.520 1.00 99.32 380 ASN B N 1
ATOM 5062 C CA . ASN B 1 380 ? 1.548 -23.600 -14.803 1.00 93.61 380 ASN B CA 1
ATOM 5063 C C . ASN B 1 380 ? 0.612 -23.800 -13.607 1.00 88.77 380 ASN B C 1
ATOM 5064 O O . ASN B 1 380 ? -0.050 -22.856 -13.175 1.00 87.14 380 ASN B O 1
ATOM 5069 N N . ALA B 1 381 ? 0.584 -25.024 -13.071 1.00 86.55 381 ALA B N 1
ATOM 5070 C CA . ALA B 1 381 ? -0.129 -25.325 -11.832 1.00 84.62 381 ALA B CA 1
ATOM 5071 C C . ALA B 1 381 ? 0.212 -24.269 -10.766 1.00 80.37 381 ALA B C 1
ATOM 5072 O O . ALA B 1 381 ? -0.669 -23.827 -10.045 1.00 73.75 381 ALA B O 1
ATOM 5074 N N . ARG B 1 382 ? 1.489 -23.856 -10.719 1.00 79.04 382 ARG B N 1
ATOM 5075 C CA . ARG B 1 382 ? 2.050 -22.890 -9.749 1.00 75.27 382 ARG B CA 1
ATOM 5076 C C . ARG B 1 382 ? 1.224 -21.597 -9.670 1.00 71.71 382 ARG B C 1
ATOM 5077 O O . ARG B 1 382 ? 1.165 -20.953 -8.609 1.00 58.66 382 ARG B O 1
ATOM 5085 N N . ARG B 1 383 ? 0.611 -21.218 -10.800 1.00 74.30 383 ARG B N 1
ATOM 5086 C CA . ARG B 1 383 ? 0.034 -19.883 -11.020 1.00 78.31 383 ARG B CA 1
ATOM 5087 C C . ARG B 1 383 ? -1.276 -19.678 -10.227 1.00 77.09 383 ARG B C 1
ATOM 5088 O O . ARG B 1 383 ? -1.764 -18.557 -10.121 1.00 81.44 383 ARG B O 1
ATOM 5090 N N . HIS B 1 384 ? -1.829 -20.746 -9.645 1.00 74.39 384 HIS B N 1
ATOM 5091 C CA . HIS B 1 384 ? -3.101 -20.715 -8.915 1.00 77.78 384 HIS B CA 1
ATOM 5092 C C . HIS B 1 384 ? -3.079 -19.700 -7.768 1.00 83.44 384 HIS B C 1
ATOM 5093 O O . HIS B 1 384 ? -2.016 -19.289 -7.314 1.00 96.86 384 HIS B O 1
ATOM 5100 N N . LEU B 1 385 ? -4.275 -19.389 -7.252 1.00 89.18 385 LEU B N 1
ATOM 5101 C CA . LEU B 1 385 ? -4.485 -18.312 -6.275 1.00 92.28 385 LEU B CA 1
ATOM 5102 C C . LEU B 1 385 ? -5.274 -18.814 -5.060 1.00 87.26 385 LEU B C 1
ATOM 5103 O O . LEU B 1 385 ? -5.972 -18.047 -4.391 1.00 81.34 385 LEU B O 1
ATOM 5108 N N . SER B 1 386 ? -5.122 -20.101 -4.756 1.00 81.15 386 SER B N 1
ATOM 5109 C CA . SER B 1 386 ? -5.654 -20.677 -3.537 1.00 86.89 386 SER B CA 1
ATOM 5110 C C . SER B 1 386 ? -4.928 -20.097 -2.316 1.00 80.72 386 SER B C 1
ATOM 5111 O O . SER B 1 386 ? -5.502 -20.052 -1.237 1.00 86.45 386 SER B O 1
ATOM 5114 N N . PHE B 1 387 ? -3.669 -19.682 -2.509 1.00 77.42 387 PHE B N 1
ATOM 5115 C CA . PHE B 1 387 ? -2.867 -18.993 -1.498 1.00 77.96 387 PHE B CA 1
ATOM 5116 C C . PHE B 1 387 ? -3.038 -17.472 -1.595 1.00 84.62 387 PHE B C 1
ATOM 5117 O O . PHE B 1 387 ? -2.477 -16.747 -0.780 1.00 87.20 387 PHE B O 1
ATOM 5125 N N . GLY B 1 388 ? -3.789 -17.001 -2.599 1.00 93.67 388 GLY B N 1
ATOM 5126 C CA . GLY B 1 388 ? -4.053 -15.576 -2.816 1.00 92.19 388 GLY B CA 1
ATOM 5127 C C . GLY B 1 388 ? -2.983 -14.947 -3.684 1.00 89.73 388 GLY B C 1
ATOM 5128 O O . GLY B 1 388 ? -2.455 -15.631 -4.567 1.00 87.53 388 GLY B O 1
ATOM 5129 N N . HIS B 1 389 ? -2.670 -13.666 -3.411 1.00 90.51 389 HIS B N 1
ATOM 5130 C CA . HIS B 1 389 ? -1.665 -12.869 -4.150 1.00 91.80 389 HIS B CA 1
ATOM 5131 C C . HIS B 1 389 ? -1.212 -11.667 -3.309 1.00 89.36 389 HIS B C 1
ATOM 5132 O O . HIS B 1 389 ? -1.891 -11.257 -2.357 1.00 93.06 389 HIS B O 1
ATOM 5139 N N . GLY B 1 390 ? -0.039 -11.129 -3.663 1.00 88.09 390 GLY B N 1
ATOM 5140 C CA . GLY B 1 390 ? 0.527 -9.928 -3.044 1.00 91.67 390 GLY B CA 1
ATOM 5141 C C . GLY B 1 390 ? 1.013 -10.156 -1.616 1.00 90.78 390 GLY B C 1
ATOM 5142 O O . GLY B 1 390 ? 1.402 -11.264 -1.240 1.00 75.82 390 GLY B O 1
ATOM 5143 N N . ILE B 1 391 ? 0.941 -9.081 -0.818 1.00 93.56 391 ILE B N 1
ATOM 5144 C CA . ILE B 1 391 ? 1.562 -8.953 0.510 1.00 97.69 391 ILE B CA 1
ATOM 5145 C C . ILE B 1 391 ? 0.910 -9.884 1.542 1.00 95.96 391 ILE B C 1
ATOM 5146 O O . ILE B 1 391 ? 1.508 -10.162 2.584 1.00 93.67 391 ILE B O 1
ATOM 5151 N N . HIS B 1 392 ? -0.329 -10.314 1.282 1.00 98.65 392 HIS B N 1
ATOM 5152 C CA . HIS B 1 392 ? -1.104 -11.069 2.256 1.00 92.47 392 HIS B CA 1
ATOM 5153 C C . HIS B 1 392 ? -1.050 -12.572 1.957 1.00 88.89 392 HIS B C 1
ATOM 5154 O O . HIS B 1 392 ? -1.698 -13.334 2.672 1.00 85.90 392 HIS B O 1
ATOM 5161 N N . ARG B 1 393 ? -0.283 -12.980 0.928 1.00 89.79 393 ARG B N 1
ATOM 5162 C CA . ARG B 1 393 ? -0.155 -14.398 0.482 1.00 90.56 393 ARG B CA 1
ATOM 5163 C C . ARG B 1 393 ? 0.184 -15.327 1.649 1.00 92.05 393 ARG B C 1
ATOM 5164 O O . ARG B 1 393 ? 0.972 -14.965 2.524 1.00 101.87 393 ARG B O 1
ATOM 5172 N N . CYS B 1 394 ? -0.365 -16.546 1.609 1.00 88.57 394 CYS B N 1
ATOM 5173 C CA . CYS B 1 394 ? -0.282 -17.464 2.729 1.00 85.49 394 CYS B CA 1
ATOM 5174 C C . CYS B 1 394 ? 1.176 -17.543 3.200 1.00 89.20 394 CYS B C 1
ATOM 5175 O O . CYS B 1 394 ? 2.073 -17.921 2.439 1.00 83.04 394 CYS B O 1
ATOM 5178 N N . VAL B 1 395 ? 1.400 -17.118 4.449 1.00 97.04 395 VAL B N 1
ATOM 5179 C CA . VAL B 1 395 ? 2.717 -17.145 5.075 1.00 97.78 395 VAL B CA 1
ATOM 5180 C C . VAL B 1 395 ? 3.179 -18.606 5.149 1.00 92.42 395 VAL B C 1
ATOM 5181 O O . VAL B 1 395 ? 4.351 -18.903 4.918 1.00 90.29 395 VAL B O 1
ATOM 5185 N N . GLY B 1 396 ? 2.227 -19.510 5.414 1.00 89.01 396 GLY B N 1
ATOM 5186 C CA . GLY B 1 396 ? 2.504 -20.927 5.629 1.00 90.69 396 GLY B CA 1
ATOM 5187 C C . GLY B 1 396 ? 2.446 -21.762 4.357 1.00 84.11 396 GLY B C 1
ATOM 5188 O O . GLY B 1 396 ? 2.413 -22.995 4.447 1.00 82.21 396 GLY B O 1
ATOM 5189 N N . ALA B 1 397 ? 2.466 -21.117 3.181 1.00 73.43 397 ALA B N 1
ATOM 5190 C CA . ALA B 1 397 ? 2.265 -21.819 1.902 1.00 73.54 397 ALA B CA 1
ATOM 5191 C C . ALA B 1 397 ? 3.290 -22.949 1.727 1.00 82.86 397 ALA B C 1
ATOM 5192 O O . ALA B 1 397 ? 2.976 -23.958 1.084 1.00 89.27 397 ALA B O 1
ATOM 5194 N N . ARG B 1 398 ? 4.503 -22.771 2.279 1.00 86.32 398 ARG B N 1
ATOM 5195 C CA . ARG B 1 398 ? 5.589 -23.767 2.157 1.00 79.71 398 ARG B CA 1
ATOM 5196 C C . ARG B 1 398 ? 5.318 -24.982 3.056 1.00 75.43 398 ARG B C 1
ATOM 5197 O O . ARG B 1 398 ? 5.570 -26.102 2.646 1.00 74.31 398 ARG B O 1
ATOM 5205 N N . LEU B 1 399 ? 4.812 -24.751 4.275 1.00 72.79 399 LEU B N 1
ATOM 5206 C CA . LEU B 1 399 ? 4.641 -25.812 5.275 1.00 71.03 399 LEU B CA 1
ATOM 5207 C C . LEU B 1 399 ? 3.435 -26.684 4.903 1.00 72.64 399 LEU B C 1
ATOM 5208 O O . LEU B 1 399 ? 3.326 -27.852 5.313 1.00 73.67 399 LEU B O 1
ATOM 5213 N N . ALA B 1 400 ? 2.514 -26.100 4.139 1.00 71.75 400 ALA B N 1
ATOM 5214 C CA . ALA B 1 400 ? 1.489 -26.869 3.479 1.00 74.87 400 ALA B CA 1
ATOM 5215 C C . ALA B 1 400 ? 2.151 -27.740 2.407 1.00 67.68 400 ALA B C 1
ATOM 5216 O O . ALA B 1 400 ? 2.059 -28.980 2.450 1.00 63.66 400 ALA B O 1
ATOM 5218 N N . GLU B 1 401 ? 2.849 -27.072 1.482 1.00 61.34 401 GLU B N 1
ATOM 5219 C CA . GLU B 1 401 ? 3.456 -27.725 0.342 1.00 66.97 401 GLU B CA 1
ATOM 5220 C C . GLU B 1 401 ? 4.305 -28.911 0.801 1.00 72.84 401 GLU B C 1
ATOM 5221 O O . GLU B 1 401 ? 4.239 -29.986 0.211 1.00 77.57 401 GLU B O 1
ATOM 5227 N N . LEU B 1 402 ? 5.111 -28.683 1.843 1.00 76.98 402 LEU B N 1
ATOM 5228 C CA . LEU B 1 402 ? 5.976 -29.709 2.399 1.00 72.63 402 LEU B CA 1
ATOM 5229 C C . LEU B 1 402 ? 5.091 -30.863 2.862 1.00 72.54 402 LEU B C 1
ATOM 5230 O O . LEU B 1 402 ? 5.252 -32.002 2.406 1.00 75.78 402 LEU B O 1
ATOM 5235 N N . GLN B 1 403 ? 4.137 -30.530 3.736 1.00 71.74 403 GLN B N 1
ATOM 5236 C CA . GLN B 1 403 ? 3.293 -31.518 4.366 1.00 71.92 403 GLN B CA 1
ATOM 5237 C C . GLN B 1 403 ? 2.623 -32.347 3.262 1.00 67.95 403 GLN B C 1
ATOM 5238 O O . GLN B 1 403 ? 2.665 -33.579 3.296 1.00 64.56 403 GLN B O 1
ATOM 5244 N N . LEU B 1 404 ? 2.084 -31.663 2.250 1.00 65.20 404 LEU B N 1
ATOM 5245 C CA . LEU B 1 404 ? 1.325 -32.315 1.170 1.00 67.92 404 LEU B CA 1
ATOM 5246 C C . LEU B 1 404 ? 2.228 -33.221 0.315 1.00 69.93 404 LEU B C 1
ATOM 5247 O O . LEU B 1 404 ? 1.862 -34.357 0.024 1.00 75.64 404 LEU B O 1
ATOM 5252 N N . ARG B 1 405 ? 3.393 -32.707 -0.098 1.00 68.92 405 ARG B N 1
ATOM 5253 C CA . ARG B 1 405 ? 4.383 -33.463 -0.859 1.00 58.95 405 ARG B CA 1
ATOM 5254 C C . ARG B 1 405 ? 4.686 -34.760 -0.112 1.00 56.67 405 ARG B C 1
ATOM 5255 O O . ARG B 1 405 ? 4.664 -35.849 -0.696 1.00 53.04 405 ARG B O 1
ATOM 5263 N N . ILE B 1 406 ? 4.954 -34.620 1.192 1.00 57.54 406 ILE B N 1
ATOM 5264 C CA . ILE B 1 406 ? 5.434 -35.730 2.026 1.00 55.52 406 ILE B CA 1
ATOM 5265 C C . ILE B 1 406 ? 4.352 -36.814 2.098 1.00 57.07 406 ILE B C 1
ATOM 5266 O O . ILE B 1 406 ? 4.675 -38.006 2.008 1.00 58.62 406 ILE B O 1
ATOM 5271 N N . LEU B 1 407 ? 3.089 -36.390 2.243 1.00 58.78 407 LEU B N 1
ATOM 5272 C CA . LEU B 1 407 ? 1.955 -37.301 2.264 1.00 63.85 407 LEU B CA 1
ATOM 5273 C C . LEU B 1 407 ? 1.944 -38.128 0.978 1.00 61.97 407 LEU B C 1
ATOM 5274 O O . LEU B 1 407 ? 1.857 -39.349 1.055 1.00 69.31 407 LEU B O 1
ATOM 5279 N N . LEU B 1 408 ? 2.021 -37.464 -0.184 1.00 58.18 408 LEU B N 1
ATOM 5280 C CA . LEU B 1 408 ? 2.048 -38.185 -1.470 1.00 59.64 408 LEU B CA 1
ATOM 5281 C C . LEU B 1 408 ? 3.242 -39.160 -1.489 1.00 61.94 408 LEU B C 1
ATOM 5282 O O . LEU B 1 408 ? 3.112 -40.321 -1.935 1.00 61.05 408 LEU B O 1
ATOM 5287 N N . GLU B 1 409 ? 4.400 -38.702 -0.990 1.00 56.48 409 GLU B N 1
ATOM 5288 C CA . GLU B 1 409 ? 5.643 -39.420 -1.189 1.00 55.47 409 GLU B CA 1
ATOM 5289 C C . GLU B 1 409 ? 5.594 -40.788 -0.484 1.00 56.67 409 GLU B C 1
ATOM 5290 O O . GLU B 1 409 ? 5.753 -41.820 -1.158 1.00 54.47 409 GLU B O 1
ATOM 5296 N N . GLU B 1 410 ? 5.355 -40.818 0.840 1.00 51.20 410 GLU B N 1
ATOM 5297 C CA . GLU B 1 410 ? 5.392 -42.107 1.569 1.00 51.84 410 GLU B CA 1
ATOM 5298 C C . GLU B 1 410 ? 4.032 -42.840 1.387 1.00 54.84 410 GLU B C 1
ATOM 5299 O O . GLU B 1 410 ? 3.837 -43.949 1.906 1.00 56.38 410 GLU B O 1
ATOM 5305 N N . MET B 1 411 ? 3.096 -42.272 0.608 1.00 57.51 411 MET B N 1
ATOM 5306 C CA . MET B 1 411 ? 1.932 -43.038 0.074 1.00 61.44 411 MET B CA 1
ATOM 5307 C C . MET B 1 411 ? 2.406 -43.870 -1.120 1.00 65.51 411 MET B C 1
ATOM 5308 O O . MET B 1 411 ? 2.191 -45.082 -1.182 1.00 77.08 411 MET B O 1
ATOM 5313 N N . HIS B 1 412 ? 3.068 -43.200 -2.063 1.00 60.45 412 HIS B N 1
ATOM 5314 C CA . HIS B 1 412 ? 3.604 -43.855 -3.248 1.00 61.04 412 HIS B CA 1
ATOM 5315 C C . HIS B 1 412 ? 4.655 -44.907 -2.856 1.00 61.12 412 HIS B C 1
ATOM 5316 O O . HIS B 1 412 ? 4.886 -45.861 -3.611 1.00 57.13 412 HIS B O 1
ATOM 5323 N N . GLU B 1 413 ? 5.282 -44.727 -1.680 1.00 61.36 413 GLU B N 1
ATOM 5324 C CA . GLU B 1 413 ? 6.246 -45.680 -1.132 1.00 59.73 413 GLU B CA 1
ATOM 5325 C C . GLU B 1 413 ? 5.486 -46.931 -0.672 1.00 62.80 413 GLU B C 1
ATOM 5326 O O . GLU B 1 413 ? 6.076 -47.993 -0.556 1.00 66.02 413 GLU B O 1
ATOM 5328 N N . ARG B 1 414 ? 4.180 -46.801 -0.413 1.00 66.95 414 ARG B N 1
ATOM 5329 C CA . ARG B 1 414 ? 3.344 -47.942 -0.017 1.00 74.11 414 ARG B CA 1
ATOM 5330 C C . ARG B 1 414 ? 2.321 -48.264 -1.115 1.00 77.28 414 ARG B C 1
ATOM 5331 O O . ARG B 1 414 ? 1.446 -49.112 -0.922 1.00 86.40 414 ARG B O 1
ATOM 5339 N N . ARG B 1 415 ? 2.448 -47.608 -2.272 1.00 75.82 415 ARG B N 1
ATOM 5340 C CA . ARG B 1 415 ? 1.666 -47.949 -3.462 1.00 77.20 415 ARG B CA 1
ATOM 5341 C C . ARG B 1 415 ? 0.184 -47.912 -3.085 1.00 73.79 415 ARG B C 1
ATOM 5342 O O . ARG B 1 415 ? -0.600 -48.772 -3.513 1.00 74.91 415 ARG B O 1
ATOM 5350 N N . MET B 1 416 ? -0.172 -46.920 -2.261 1.00 67.29 416 MET B N 1
ATOM 5351 C CA . MET B 1 416 ? -1.528 -46.757 -1.764 1.00 68.58 416 MET B CA 1
ATOM 5352 C C . MET B 1 416 ? -2.407 -46.130 -2.854 1.00 67.94 416 MET B C 1
ATOM 5353 O O . MET B 1 416 ? -2.092 -45.099 -3.427 1.00 58.60 416 MET B O 1
ATOM 5358 N N . ARG B 1 417 ? -3.536 -46.785 -3.109 1.00 73.93 417 ARG B N 1
ATOM 5359 C CA . ARG B 1 417 ? -4.560 -46.317 -4.003 1.00 73.88 417 ARG B CA 1
ATOM 5360 C C . ARG B 1 417 ? -5.822 -46.121 -3.153 1.00 67.14 417 ARG B C 1
ATOM 5361 O O . ARG B 1 417 ? -6.406 -47.087 -2.672 1.00 62.66 417 ARG B O 1
ATOM 5369 N N . VAL B 1 418 ? -6.185 -44.860 -2.912 1.00 66.25 418 VAL B N 1
ATOM 5370 C CA . VAL B 1 418 ? -7.267 -44.517 -2.006 1.00 70.11 418 VAL B CA 1
ATOM 5371 C C . VAL B 1 418 ? -8.571 -44.427 -2.810 1.00 68.16 418 VAL B C 1
ATOM 5372 O O . VAL B 1 418 ? -8.821 -43.431 -3.474 1.00 72.86 418 VAL B O 1
ATOM 5376 N N . ARG B 1 419 ? -9.396 -45.474 -2.725 1.00 64.59 419 ARG B N 1
ATOM 5377 C CA . ARG B 1 419 ? -10.673 -45.555 -3.420 1.00 68.58 419 ARG B CA 1
ATOM 5378 C C . ARG B 1 419 ? -11.767 -44.982 -2.507 1.00 76.08 419 ARG B C 1
ATOM 5379 O O . ARG B 1 419 ? -11.825 -45.332 -1.330 1.00 84.84 419 ARG B O 1
ATOM 5387 N N . VAL B 1 420 ? -12.630 -44.109 -3.043 1.00 74.71 420 VAL B N 1
ATOM 5388 C CA . VAL B 1 420 ? -13.706 -43.472 -2.246 1.00 73.57 420 VAL B CA 1
ATOM 5389 C C . VAL B 1 420 ? -14.939 -44.391 -2.229 1.00 73.54 420 VAL B C 1
ATOM 5390 O O . VAL B 1 420 ? -15.561 -44.598 -3.261 1.00 75.40 420 VAL B O 1
ATOM 5394 N N . ALA B 1 421 ? -15.315 -44.899 -1.048 1.00 73.70 421 ALA B N 1
ATOM 5395 C CA . ALA B 1 421 ? -16.331 -45.959 -0.934 1.00 76.84 421 ALA B CA 1
ATOM 5396 C C . ALA B 1 421 ? -17.605 -45.431 -0.254 1.00 83.88 421 ALA B C 1
ATOM 5397 O O . ALA B 1 421 ? -18.635 -45.284 -0.916 1.00 94.90 421 ALA B O 1
ATOM 5399 N N . GLY B 1 422 ? -17.538 -45.146 1.054 1.00 80.00 422 GLY B N 1
ATOM 5400 C CA . GLY B 1 422 ? -18.709 -44.694 1.834 1.00 76.94 422 GLY B CA 1
ATOM 5401 C C . GLY B 1 422 ? -19.083 -43.240 1.561 1.00 75.16 422 GLY B C 1
ATOM 5402 O O . GLY B 1 422 ? -18.724 -42.682 0.524 1.00 79.39 422 GLY B O 1
ATOM 5403 N N . GLU B 1 423 ? -19.811 -42.620 2.501 1.00 76.13 423 GLU B N 1
ATOM 5404 C CA . GLU B 1 423 ? -20.429 -41.303 2.266 1.00 83.79 423 GLU B CA 1
ATOM 5405 C C . GLU B 1 423 ? -19.342 -40.244 2.053 1.00 78.33 423 GLU B C 1
ATOM 5406 O O . GLU B 1 423 ? -18.174 -40.438 2.356 1.00 79.31 423 GLU B O 1
ATOM 5412 N N . VAL B 1 424 ? -19.766 -39.115 1.496 1.00 75.08 424 VAL B N 1
ATOM 5413 C CA . VAL B 1 424 ? -18.886 -38.030 1.165 1.00 77.76 424 VAL B CA 1
ATOM 5414 C C . VAL B 1 424 ? -19.680 -36.733 1.339 1.00 77.10 424 VAL B C 1
ATOM 5415 O O . VAL B 1 424 ? -20.314 -36.263 0.406 1.00 82.13 424 VAL B O 1
ATOM 5419 N N . GLU B 1 425 ? -19.664 -36.188 2.556 1.00 71.54 425 GLU B N 1
ATOM 5420 C CA . GLU B 1 425 ? -20.281 -34.910 2.827 1.00 75.78 425 GLU B CA 1
ATOM 5421 C C . GLU B 1 425 ? -19.264 -33.799 2.524 1.00 78.80 425 GLU B C 1
ATOM 5422 O O . GLU B 1 425 ? -18.108 -33.903 2.947 1.00 84.85 425 GLU B O 1
ATOM 5428 N N . ARG B 1 426 ? -19.699 -32.756 1.794 1.00 78.65 426 ARG B N 1
ATOM 5429 C CA . ARG B 1 426 ? -18.917 -31.505 1.584 1.00 81.64 426 ARG B CA 1
ATOM 5430 C C . ARG B 1 426 ? -19.290 -30.458 2.646 1.00 84.99 426 ARG B C 1
ATOM 5431 O O . ARG B 1 426 ? -20.414 -30.438 3.152 1.00 92.04 426 ARG B O 1
ATOM 5439 N N . VAL B 1 427 ? -18.327 -29.585 2.964 1.00 87.00 427 VAL B N 1
ATOM 5440 C CA . VAL B 1 427 ? -18.494 -28.511 3.939 1.00 90.73 427 VAL B CA 1
ATOM 5441 C C . VAL B 1 427 ? -19.550 -27.520 3.430 1.00 92.87 427 VAL B C 1
ATOM 5442 O O . VAL B 1 427 ? -19.412 -26.938 2.353 1.00 88.02 427 VAL B O 1
ATOM 5446 N N . ARG B 1 428 ? -20.594 -27.332 4.244 1.00 101.73 428 ARG B N 1
ATOM 5447 C CA . ARG B 1 428 ? -21.629 -26.320 4.030 1.00 107.68 428 ARG B CA 1
ATOM 5448 C C . ARG B 1 428 ? -21.062 -24.942 4.403 1.00 100.37 428 ARG B C 1
ATOM 5449 O O . ARG B 1 428 ? -20.940 -24.601 5.589 1.00 98.53 428 ARG B O 1
ATOM 5457 N N . ALA B 1 429 ? -20.690 -24.174 3.372 1.00 91.14 429 ALA B N 1
ATOM 5458 C CA . ALA B 1 429 ? -20.162 -22.808 3.505 1.00 88.91 429 ALA B CA 1
ATOM 5459 C C . ALA B 1 429 ? -19.900 -22.232 2.106 1.00 81.39 429 ALA B C 1
ATOM 5460 O O . ALA B 1 429 ? -20.086 -22.920 1.095 1.00 67.39 429 ALA B O 1
ATOM 5462 N N . ASN B 1 430 ? -19.509 -20.953 2.064 1.00 82.85 430 ASN B N 1
ATOM 5463 C CA . ASN B 1 430 ? -19.194 -20.247 0.816 1.00 86.74 430 ASN B CA 1
ATOM 5464 C C . ASN B 1 430 ? -17.734 -19.777 0.826 1.00 83.05 430 ASN B C 1
ATOM 5465 O O . ASN B 1 430 ? -17.284 -19.188 -0.162 1.00 68.20 430 ASN B O 1
ATOM 5470 N N . PHE B 1 431 ? -17.024 -20.078 1.931 1.00 87.67 431 PHE B N 1
ATOM 5471 C CA . PHE B 1 431 ? -15.635 -19.660 2.223 1.00 82.83 431 PHE B CA 1
ATOM 5472 C C . PHE B 1 431 ? -14.733 -20.913 2.283 1.00 77.04 431 PHE B C 1
ATOM 5473 O O . PHE B 1 431 ? -14.012 -21.229 1.314 1.00 66.72 431 PHE B O 1
ATOM 5481 N N . VAL B 1 432 ? -14.780 -21.638 3.409 1.00 65.50 432 VAL B N 1
ATOM 5482 C CA . VAL B 1 432 ? -14.123 -22.931 3.505 1.00 68.60 432 VAL B CA 1
ATOM 5483 C C . VAL B 1 432 ? -14.747 -23.846 2.450 1.00 66.13 432 VAL B C 1
ATOM 5484 O O . VAL B 1 432 ? -15.949 -23.776 2.215 1.00 70.58 432 VAL B O 1
ATOM 5488 N N . HIS B 1 433 ? -13.929 -24.720 1.858 1.00 58.84 433 HIS B N 1
ATOM 5489 C CA . HIS B 1 433 ? -14.368 -25.558 0.774 1.00 58.51 433 HIS B CA 1
ATOM 5490 C C . HIS B 1 433 ? -13.589 -26.869 0.801 1.00 61.61 433 HIS B C 1
ATOM 5491 O O . HIS B 1 433 ? -12.482 -26.946 0.279 1.00 69.80 433 HIS B O 1
ATOM 5498 N N . GLY B 1 434 ? -14.185 -27.891 1.421 1.00 64.54 434 GLY B N 1
ATOM 5499 C CA . GLY B 1 434 ? -13.575 -29.205 1.511 1.00 61.95 434 GLY B CA 1
ATOM 5500 C C . GLY B 1 434 ? -14.585 -30.264 1.896 1.00 62.17 434 GLY B C 1
ATOM 5501 O O . GLY B 1 434 ? -15.627 -30.375 1.265 1.00 60.21 434 GLY B O 1
ATOM 5502 N N . PHE B 1 435 ? -14.269 -31.022 2.950 1.00 67.52 435 PHE B N 1
ATOM 5503 C CA . PHE B 1 435 ? -14.967 -32.248 3.271 1.00 72.28 435 PHE B CA 1
ATOM 5504 C C . PHE B 1 435 ? -15.120 -32.407 4.788 1.00 78.98 435 PHE B C 1
ATOM 5505 O O . PHE B 1 435 ? -14.164 -32.200 5.550 1.00 80.93 435 PHE B O 1
ATOM 5513 N N . ARG B 1 436 ? -16.334 -32.786 5.207 1.00 80.30 436 ARG B N 1
ATOM 5514 C CA . ARG B 1 436 ? -16.608 -33.163 6.587 1.00 84.27 436 ARG B CA 1
ATOM 5515 C C . ARG B 1 436 ? -16.276 -34.654 6.769 1.00 78.21 436 ARG B C 1
ATOM 5516 O O . ARG B 1 436 ? -15.623 -35.039 7.746 1.00 69.05 436 ARG B O 1
ATOM 5524 N N . LYS B 1 437 ? -16.712 -35.489 5.819 1.00 80.02 437 LYS B N 1
ATOM 5525 C CA . LYS B 1 437 ? -16.445 -36.929 5.876 1.00 87.42 437 LYS B CA 1
ATOM 5526 C C . LYS B 1 437 ? -16.169 -37.479 4.469 1.00 83.56 437 LYS B C 1
ATOM 5527 O O . LYS B 1 437 ? -16.847 -37.140 3.488 1.00 70.05 437 LYS B O 1
ATOM 5533 N N . LEU B 1 438 ? -15.153 -38.345 4.400 1.00 78.97 438 LEU B N 1
ATOM 5534 C CA . LEU B 1 438 ? -14.736 -38.992 3.182 1.00 76.68 438 LEU B CA 1
ATOM 5535 C C . LEU B 1 438 ? -14.294 -40.424 3.513 1.00 77.55 438 LEU B C 1
ATOM 5536 O O . LEU B 1 438 ? -13.156 -40.679 3.900 1.00 78.58 438 LEU B O 1
ATOM 5541 N N . GLU B 1 439 ? -15.227 -41.364 3.368 1.00 81.31 439 GLU B N 1
ATOM 5542 C CA . GLU B 1 439 ? -14.980 -42.760 3.689 1.00 86.43 439 GLU B CA 1
ATOM 5543 C C . GLU B 1 439 ? -14.373 -43.451 2.455 1.00 84.68 439 GLU B C 1
ATOM 5544 O O . GLU B 1 439 ? -14.879 -43.291 1.322 1.00 78.26 439 GLU B O 1
ATOM 5550 N N . VAL B 1 440 ? -13.300 -44.222 2.697 1.00 77.53 440 VAL B N 1
ATOM 5551 C CA . VAL B 1 440 ? -12.433 -44.786 1.657 1.00 68.78 440 VAL B CA 1
ATOM 5552 C C . VAL B 1 440 ? -12.018 -46.215 2.036 1.00 65.71 440 VAL B C 1
ATOM 5553 O O . VAL B 1 440 ? -12.183 -46.629 3.168 1.00 53.49 440 VAL B O 1
ATOM 5557 N N . GLU B 1 441 ? -11.461 -46.934 1.049 1.00 76.34 441 GLU B N 1
ATOM 5558 C CA . GLU B 1 441 ? -10.733 -48.223 1.185 1.00 82.33 441 GLU B CA 1
ATOM 5559 C C . GLU B 1 441 ? -9.420 -48.097 0.393 1.00 84.22 441 GLU B C 1
ATOM 5560 O O . GLU B 1 441 ? -9.206 -47.068 -0.258 1.00 81.40 441 GLU B O 1
ATOM 5566 N N . LEU B 1 442 ? -8.563 -49.133 0.425 1.00 86.90 442 LEU B N 1
ATOM 5567 C CA . LEU B 1 442 ? -7.145 -49.011 0.000 1.00 82.98 442 LEU B CA 1
ATOM 5568 C C . LEU B 1 442 ? -6.759 -50.052 -1.070 1.00 76.97 442 LEU B C 1
ATOM 5569 O O . LEU B 1 442 ? -7.472 -51.007 -1.285 1.00 69.48 442 LEU B O 1
ATOM 5574 N N . GLU B 1 443 ? -5.599 -49.840 -1.721 1.00 82.66 443 GLU B N 1
ATOM 5575 C CA . GLU B 1 443 ? -5.066 -50.670 -2.840 1.00 80.16 443 GLU B CA 1
ATOM 5576 C C . GLU B 1 443 ? -5.603 -52.101 -2.709 1.00 85.12 443 GLU B C 1
ATOM 5577 O O . GLU B 1 443 ? -5.290 -52.810 -1.760 1.00 92.13 443 GLU B O 1
#

Sequence (702 aa):
SHPWDVSRSDIYVEDRWQPIFAEMRAKAPVNRVPDSPYGAYWNVASHKAIMHVESLPELFSSSWQYGGITIGDPPEDVDPQKLAERQLPMFIAMDRPDHTGQRRTVAPAFTPAKMVEMEAEIRRRTASVLDSLPWGERFDWVDKVSIELTTGMLAILFGFPWRLLTFWSDWAGLTLARELADTRFGFLGEMAHYFQRLWGARMQGDLISMMIHSEAMNHMSPQEFMGNLVLLIVGGNDTTRNTMSGIVHALDKFPDQRELLERDASLIPNAVQECIRYVTPLAHMRRTATADTELFGNQIKAGEKVILWYISANRDETVFENPDKLMVDRPNARRHLSFGHGIHRCVGARLAELQLRILLEEMHERRMRVRVAGEVERVRANFVHGFRKLEVELESHPWDVSRSDIYVEDRWQPIFAEMRAKAPVNRVPDSPYGAYWNVASHKAIMHVESLPELFSSSWGGITIGMFIAMDRPDHTGQRRTVAPAFTPAKMVEMEAEIRRRTASVLDSLPWGERFDWVDKVSIELTTGMLAILGNLVLLIVGGNDTTRNTMSGIVHALDKFPDQRELLERDASLIPNAVQECIRYVTPLAHMRRTATADTELFGNQIKAGEKVILWYISANRDETVFENPDKLMVDRPNARRHLSFGHGIHRCVGARLAELQLRILLEEMHERRMRVRVAGEVERVRANFVHGFRKLEVELE

Foldseek 3Di:
DVLLPLQALVCQQVVPCVVNLVVCLPPPCWDWDCQDLLHIFIHNFAQVLLQVLLADCVFFPQACVLAHKDSHRDDPPDDPPVPVLQRFGALLRDDPPLNVLRLVLQLVCADVVNLVVVLVVLLVQLLVLVVPDDFPDKDWCLVSHLQSSQVVVLCVQAVHPDVPCVVLLVLLVCSSDPPCSVVSVVVLVVVLVVVVVVLVVCLVSHSSVSQCPGPSRVDDDSRHSSRNVNCSNNLRGQLLSFLSQQLLVLCLVVVVQVVVCLVPVVLLLLLSLLSCLLQLQFQWIKTFGCAWDDRPVDTDHHSHIYIHGLNSNSQRCVQQPVRNRRDSNRPVSVSRQSQHHHPSRRSCPSVSSSSRSSNSVVCSVVPKRKHFDDDWGWDRGNTGRGTPTTMIHID/DVLLPQFQLCCQQVVPCQVSLVCCLPPPLWDWDCQDPLHIAIHNQAAVLQAVLVQCDVQFAQAVCHWDSNALLSHGPDVSVVVLVVCLVCPDPVVLVVCQVVLLVQLLVLVVPDDFPDKDWCLVSPLQSSQVVLVVVDVNVVCSCCLRRQLLSFLLQQLLVLCLVPVVVVVVCLVPVVLLLLLSLLSCLQQLQFQWIWTFGQAFDCSPVDGRGGRHIYINGLNSHSQNCVQCVVRNRRDSVRPVSVSGASQGYDPSGRSCPNSSSSSSSSNSPVCSVVPKRWHFDDDWGWDRGSTGRGTPTTMTHID

Nearest PDB structures (foldseek):
  6hqw-assembly2_B  TM=1.003E+00  e=7.360E-55  Novosphingobium aromaticivorans
  6hqw-assembly1_A  TM=1.001E+00  e=2.770E-45  Novosphingobium aromaticivorans
  5h1z-assembly1_A  TM=9.879E-01  e=6.975E-33  Sphingomonas sp. PAMC 26605
  8b2p-assembly2_B  TM=9.610E-01  e=1.688E-26  Alloalcanivorax dieselolei
  5fyf-assembly1_A  TM=9.674E-01  e=5.558E-26  Marinobacter nauticus

Solvent-accessible surface area: 30196 Å² total; per-residue (Å²): 51,147,110,39,18,0,5,118,28,44,0,5,59,103,48,96,4,46,89,34,0,39,76,0,43,86,141,29,46,4,16,100,0,68,82,20,99,32,40,30,1,15,0,0,0,18,11,132,0,0,57,77,0,7,60,59,13,106,38,2,1,1,8,82,142,94,9,9,21,40,2,13,65,54,72,130,123,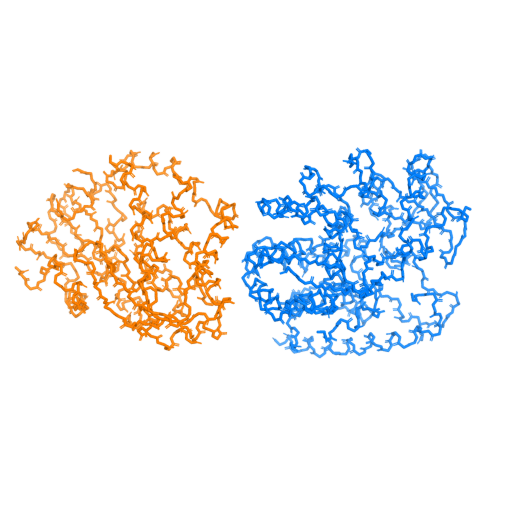52,69,85,158,175,75,62,70,76,61,29,11,24,12,41,2,12,45,114,109,94,4,36,34,8,46,173,26,0,34,62,2,15,50,74,71,55,15,108,119,28,14,35,38,2,8,74,47,2,1,74,18,0,64,90,12,50,107,58,108,135,30,26,0,4,79,33,0,0,25,45,2,0,0,4,2,3,5,90,17,0,32,20,66,188,78,66,1,11,118,31,0,67,18,14,51,123,92,98,33,194,154,80,29,101,72,49,34,36,75,7,27,111,0,16,118,51,0,90,134,14,16,34,67,79,105,187,74,30,6,0,30,37,0,22,160,11,148,32,0,61,139,23,60,110,57,32,12,46,0,0,0,13,25,18,0,21,36,24,0,10,34,5,9,4,5,2,0,2,2,4,35,2,10,33,123,47,58,110,26,22,108,75,12,49,88,57,8,74,45,3,74,38,1,2,19,0,1,3,0,32,11,0,10,35,0,0,14,2,6,4,0,48,43,81,36,115,12,94,78,41,72,0,99,54,46,33,19,0,0,0,0,5,0,0,0,0,10,12,113,107,27,0,122,97,20,72,35,1,53,0,72,4,130,55,0,196,48,6,5,12,28,5,60,36,60,26,80,53,37,14,8,119,10,17,48,12,6,1,53,0,2,9,24,1,16,50,28,48,184,12,86,4,140,39,42,27,93,70,87,58,10,188,22,11,33,16,22,6,9,105,67,0,29,0,62,17,115,56,122,108,35,15,0,5,105,24,59,0,5,50,110,48,101,4,40,91,31,0,40,72,0,32,90,143,30,43,11,16,96,0,60,74,18,125,71,35,36,2,11,0,0,0,17,12,78,2,0,53,91,0,8,61,55,4,95,32,2,16,1,58,222,78,7,24,67,4,78,73,12,38,4,43,28,108,108,90,2,33,40,56,51,165,104,36,34,78,29,29,50,76,70,84,11,97,135,25,12,32,39,3,11,87,58,0,2,74,28,0,67,92,13,49,113,59,111,129,31,24,0,5,99,36,0,0,52,91,0,0,59,16,5,36,81,98,111,68,45,140,85,24,73,101,65,34,20,22,33,27,8,60,6,4,0,0,2,1,2,32,1,11,35,110,42,64,104,25,21,106,67,13,56,86,54,6,68,37,4,65,34,1,1,8,0,2,5,0,29,9,0,8,37,0,0,21,1,3,30,1,84,49,90,42,136,13,116,78,26,104,3,108,40,62,34,56,0,0,0,0,3,1,0,0,0,7,8,97,91,28,0,118,107,15,72,41,1,58,0,74,3,120,50,0,167,41,4,4,15,27,4,58,33,48,27,85,52,35,15,11,119,12,14,49,16,0,2,45,0,0,6,20,1,10,54,19,43,175,13,91,6,138,39,51,21,93,64,79,52,13,181,29,10,43,33,28,4,16,128,78,0,21,0,57,16,109

Organism: Novosphingobium aromaticivorans (strain ATCC 700278 / DSM 12444 / CCUG 56034 / CIP 105152 / NBRC 16084 / F199) (NCBI:txid279238)

CATH classification: 1.10.630.10

InterPro domains:
  IPR001128 Cytochrome P450 [PF00067] (154-411)
  IPR002397 Cytochrome P450, B-class [PR00359] (132-143)
  IPR002397 Cytochrome P450, B-class [PR00359] (195-210)
  IPR002397 Cytochrome P450, B-class [PR00359] (238-260)
  IPR002397 Cytochrome P450, B-class [PR00359] (318-329)
  IPR002397 Cytochrome P450, B-class [PR00359] (335-362)
  IPR002397 Cytochrome P450, B-class [PR00359] (363-378)
  IPR002397 Cytochrome P450, B-class [PR00359] (385-394)
  IPR002397 Cytochrome P450, B-class [PR00359] (394-405)
  IPR017972 Cytochrome P450, conserved site [PS00086] (387-396)
  IPR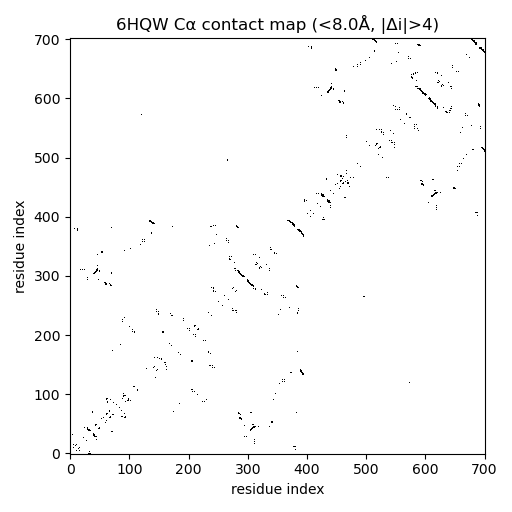036396 Cytochrome P450 superfamily [G3DSA:1.10.630.10] (36-444)
  IPR036396 Cytochrome P450 superfamily [SSF48264] (36-445)

B-factor: mean 73.0, std 26.76, range [24.53, 192.42]

Secondary structure (DSSP, 8-state):
-GGG----SHHHHTT--HHHHHHHHHH-SEEEE---TT-SEEEE-SHHHHHHHHT-TTTEE--TTTT-SSS--S-SS---TTTTT-----GGG--TTHHHHHHTTTGGGGSHHHHHHHHHHHHHHHHHHHHTS-SSS-EEHIIIIIHHHHHHHHHHHHT-----TTHHHHTT--TT-GGGHHHHHHHHHHHHHHHHHHHHHHH---HHHHHHT-TTTSS--HHHHHHHHHHHHHHTTHHHHHHHHHHHHHHHH-HHHHHHHHH-GGGHHHHHHHHHHHH-SB--EEEEESS-EESSS-EEPTT-EEEE-HHHHTT-TTTSSSTTS--TT-TTGGG--TT--STTS-TTHHHHHHHHHHHHHHHHHTT---EEEEEEEE---SSB-SEEEEEEE--/-GGG----SHHHHTT--HHHHHHHHHH-SEEEE---BTBSEEEE-SHHHHHHHHT-TTTSB-----SS---GGG--TTHHHHHHHHHGGGGSHHHHHHHHHHHHHHHHHHHHHS-SSS-EEHIIIIITHHHHHSSTT--HHHHHHHHHHHHHHHHHHHHHHHHHH-HHHHHHHHHTGGGHHHHHHHHHHHH-SBSEEEEE--S-B-SSS--B-TT-EEEEEHHHHTT-TTTSSSTTS--TT-TTGGG--TT-SGGGS-TTHHHHHHHHHHHHHHHHTTT---EEEEEEEEP-SSSB-SEEEEEEE--

Radius of gyration: 31.42 Å; Cα contacts (8 Å, |Δi|>4): 1208; chains: 2; bounding box: 94×71×54 Å